Protein 4GUT (pdb70)

Sequence (752 aa):
PLGSRKCEKAGCTATCPVCFASASERCAKNGYTSRWYHLSCGEHFCNECFDHYYRSHKDGYDKYTTWKKIWTSNGKTEPSPKAFMADQQLPYWVQCTKPECRKWRQLTKEIQLTPQIAKTYRCGMKPNSDHCSLPEDLRVLEVSNHWWYSMLILPPLLKDSVAAPLLSAYYPDCVGMSPSCTGMNRYFQPFYQPNECGKALCVRPDVMELDELYEFPEYSRDPTMYLALRNLILALWYTNCKEALTPQKCIPHIIVRGLVRIRCVQEVERILYFMTRKGLINTGVLSVGADQYLLPKDYHNKSVIIIGAGPAGLAAARQLHNFGIKVTVLEAKDRIGGRVWDDKSFKGVTVGRGAQIVNGCINNPVALMCEQLGISMHKFGERCDLIQEGGRITDPTIDKRMDFHFNALLDVVSEWRKDKTQLQDVPLGEKIEEIYKAFIKESGIQFSELEGQVLQFHLSNLEYACGSNLHQVSARSWDHNEFFAQFAGDHTLLTPGYSVIIEKLAEGLDIQLKSPVQCIDYSGDEVQVTTTDGTGYSAQKVLVTVPLALLQKGAIQFNPPLSEKKMKAINSLGAGIIEKIALQFPYRFWDSKVQGADFFGHVPPSASKRGLFAVFYDMDPQKKHSVLMSVIAGEAVASVRTLDDKQVLQQCMATLRELFKEQEVPDPTKYFVTRWSTDPWIQMAYSFVKTGGSGEAYDIIAEDIQGTVFFAGEATNRHFPQTVTGAYLSGVREASKIAADPHFHHFLLSQT

Radius of gyration: 31.53 Å; Cα contacts (8 Å, |Δi|>4): 1564; chains: 2; bounding box: 90×61×90 Å

Organism: Homo sapiens (NCBI:txid9606)

Nearest PDB structures (foldseek):
  4gut-assembly1_A  TM=1.001E+00  e=0.000E+00  Homo sapiens
  4hsu-assembly1_A  TM=9.989E-01  e=0.000E+00  Homo sapiens
  7xe1-assembly2_B  TM=9.952E-01  e=0.000E+00  Homo sapiens
  4gur-assembly1_A  TM=9.989E-01  e=0.000E+00  Homo sapiens
  4gu0-assembly2_D  TM=9.979E-01  e=0.000E+00  Homo sapiens

Structure (mmCIF, N/CA/C/O backbone):
data_4GUT
#
_entry.id   4GUT
#
_cell.length_a   62.000
_cell.length_b   89.762
_cell.length_c   86.694
_cell.angle_alpha   90.00
_cell.angle_beta   104.96
_cell.angle_gamma   90.00
#
_symmetry.space_group_name_H-M   'P 1 21 1'
#
loop_
_entity.id
_entity.type
_entity.pdbx_description
1 polymer 'Lysine-specific histone demethylase 1B'
2 polymer 'Putative oxidoreductase GLYR1'
3 non-polymer 'FLAVIN-ADENINE DINUCLEOTIDE'
4 non-polymer GLYCEROL
5 non-polymer 'ZINC ION'
6 non-polymer 'TRIETHYLENE GLYCOL'
7 water water
#
loop_
_atom_site.group_PDB
_atom_site.id
_atom_site.type_symbol
_atom_site.label_atom_id
_atom_site.label_alt_id
_atom_site.label_comp_id
_atom_site.label_asym_id
_atom_site.label_entity_id
_atom_site.label_seq_id
_atom_site.pdbx_PDB_ins_code
_atom_site.Cartn_x
_atom_site.Cartn_y
_atom_site.Cartn_z
_atom_site.occupancy
_atom_site.B_iso_or_equiv
_atom_site.auth_seq_id
_atom_site.auth_comp_id
_atom_site.auth_asym_id
_atom_site.auth_atom_id
_atom_site.pdbx_PDB_model_num
ATOM 1 N N . PRO A 1 1 ? -40.668 15.991 57.732 1.00 91.57 47 PRO A N 1
ATOM 2 C CA . PRO A 1 1 ? -41.043 14.626 57.371 1.00 90.69 47 PRO A CA 1
ATOM 3 C C . PRO A 1 1 ? -41.634 14.493 55.960 1.00 90.67 47 PRO A C 1
ATOM 4 O O . PRO A 1 1 ? -41.742 13.376 55.447 1.00 88.75 47 PRO A O 1
ATOM 8 N N . LEU A 1 2 ? -42.020 15.614 55.349 1.00 92.12 48 LEU A N 1
ATOM 9 C CA . LEU A 1 2 ? -42.363 15.637 53.925 1.00 90.76 48 LEU A CA 1
ATOM 10 C C . LEU A 1 2 ? -41.098 15.857 53.102 1.00 87.70 48 LEU A C 1
ATOM 11 O O . LEU A 1 2 ? -40.464 16.914 53.181 1.00 82.86 48 LEU A O 1
ATOM 16 N N . GLY A 1 3 ? -40.740 14.842 52.318 1.00 82.18 49 GLY A N 1
ATOM 17 C CA . GLY A 1 3 ? -39.453 14.793 51.634 1.00 68.46 49 GLY A CA 1
ATOM 18 C C . GLY A 1 3 ? -38.596 13.671 52.196 1.00 71.07 49 GLY A C 1
ATOM 19 O O . GLY A 1 3 ? -39.071 12.864 53.000 1.00 70.53 49 GLY A O 1
ATOM 20 N N . SER A 1 4 ? -37.330 13.625 51.786 1.00 66.57 50 SER A N 1
ATOM 21 C CA . SER A 1 4 ? -36.435 12.529 52.162 1.00 64.80 50 SER A CA 1
ATOM 22 C C . SER A 1 4 ? -35.119 12.984 52.792 1.00 65.37 50 SER A C 1
ATOM 23 O O . SER A 1 4 ? -34.703 14.135 52.643 1.00 64.13 50 SER A O 1
ATOM 26 N N . ARG A 1 5 ? -34.489 12.060 53.511 1.00 67.63 51 ARG A N 1
ATOM 27 C CA . ARG A 1 5 ? -33.145 12.238 54.049 1.00 68.00 51 ARG A CA 1
ATOM 28 C C . ARG A 1 5 ? -32.229 11.129 53.526 1.00 66.50 51 ARG A C 1
ATOM 29 O O . ARG A 1 5 ? -31.084 10.981 53.970 1.00 64.06 51 ARG A O 1
ATOM 37 N N . LYS A 1 6 ? -32.754 10.353 52.581 1.00 64.10 52 LYS A N 1
ATOM 38 C CA . LYS A 1 6 ? -32.005 9.285 51.933 1.00 66.19 52 LYS A CA 1
ATOM 39 C C . LYS A 1 6 ? -31.669 9.650 50.495 1.00 64.87 52 LYS A C 1
ATOM 40 O O . LYS A 1 6 ? -32.471 10.272 49.792 1.00 56.99 52 LYS A O 1
ATOM 46 N N . CYS A 1 7 ? -30.470 9.260 50.074 1.00 64.49 53 CYS A N 1
ATOM 47 C CA . CYS A 1 7 ? -30.015 9.463 48.706 1.00 58.95 53 CYS A CA 1
ATOM 48 C C . CYS A 1 7 ? -30.786 8.572 47.734 1.00 60.74 53 CYS A C 1
ATOM 49 O O . CYS A 1 7 ? -31.128 7.433 48.063 1.00 62.85 53 CYS A O 1
ATOM 52 N N . GLU A 1 8 ? -31.050 9.104 46.541 1.00 55.77 54 GLU A N 1
ATOM 53 C CA . GLU A 1 8 ? -31.652 8.340 45.443 1.00 59.57 54 GLU A CA 1
ATOM 54 C C . GLU A 1 8 ? -30.893 7.037 45.151 1.00 63.76 54 GLU A C 1
ATOM 55 O O . GLU A 1 8 ? -31.506 5.994 44.924 1.00 64.94 54 GLU A O 1
ATOM 61 N N . LYS A 1 9 ? -29.562 7.113 45.178 1.00 60.65 55 LYS A N 1
ATOM 62 C CA . LYS A 1 9 ? -28.688 6.039 44.708 1.00 62.70 55 LYS A CA 1
ATOM 63 C C . LYS A 1 9 ? -28.651 4.854 45.663 1.00 67.07 55 LYS A C 1
ATOM 64 O O . LYS A 1 9 ? -28.319 5.000 46.844 1.00 65.04 55 LYS A O 1
ATOM 70 N N . ALA A 1 10 ? -28.990 3.680 45.135 1.00 70.78 56 ALA A N 1
ATOM 71 C CA . ALA A 1 10 ? -28.920 2.439 45.894 1.00 68.43 56 ALA A CA 1
ATOM 72 C C . ALA A 1 10 ? -27.471 2.125 46.253 1.00 68.00 56 ALA A C 1
ATOM 73 O O . ALA A 1 10 ? -26.572 2.238 45.416 1.00 65.11 56 ALA A O 1
ATOM 75 N N . GLY A 1 11 ? -27.257 1.758 47.513 1.00 71.29 57 GLY A N 1
ATOM 76 C CA . GLY A 1 11 ? -25.937 1.381 48.006 1.00 70.83 57 GLY A CA 1
ATOM 77 C C . GLY A 1 11 ? -25.069 2.537 48.466 1.00 73.54 57 GLY A C 1
ATOM 78 O O . GLY A 1 11 ? -23.952 2.315 48.935 1.00 74.92 57 GLY A O 1
ATOM 79 N N . CYS A 1 12 ? -25.573 3.765 48.334 1.00 70.39 58 CYS A N 1
ATOM 80 C CA . CYS A 1 12 ? -24.832 4.953 48.766 1.00 67.82 58 CYS A CA 1
ATOM 81 C C . CYS A 1 12 ? -24.662 5.003 50.283 1.00 72.77 58 CYS A C 1
ATOM 82 O O . CYS A 1 12 ? -25.583 4.685 51.039 1.00 70.53 58 CYS A O 1
ATOM 85 N N . THR A 1 13 ? -23.479 5.429 50.708 1.00 73.79 59 THR A N 1
ATOM 86 C CA . THR A 1 13 ? -23.079 5.360 52.110 1.00 75.24 59 THR A CA 1
ATOM 87 C C . THR A 1 13 ? -23.334 6.655 52.896 1.00 72.23 59 THR A C 1
ATOM 88 O O . THR A 1 13 ? -23.045 6.727 54.095 1.00 74.25 59 THR A O 1
ATOM 92 N N . ALA A 1 14 ? -23.882 7.665 52.221 1.00 69.08 60 ALA A N 1
ATOM 93 C CA . ALA A 1 14 ? -24.166 8.955 52.853 1.00 72.86 60 ALA A CA 1
ATOM 94 C C . ALA A 1 14 ? -25.412 8.906 53.741 1.00 74.95 60 ALA A C 1
ATOM 95 O O . ALA A 1 14 ? -26.549 8.953 53.254 1.00 69.58 60 ALA A O 1
ATOM 97 N N . THR A 1 15 ? -25.177 8.813 55.048 1.00 75.36 61 THR A N 1
ATOM 98 C CA . THR A 1 15 ? -26.250 8.785 56.044 1.00 76.11 61 THR A CA 1
ATOM 99 C C . THR A 1 15 ? -26.965 10.136 56.148 1.00 76.51 61 THR A C 1
ATOM 100 O O . THR A 1 15 ? -28.163 10.188 56.434 1.00 74.05 61 THR A O 1
ATOM 104 N N . CYS A 1 16 ? -26.225 11.219 55.904 1.00 73.06 62 CYS A N 1
ATOM 105 C CA . CYS A 1 16 ? -26.783 12.571 55.905 1.00 66.93 62 CYS A CA 1
ATOM 106 C C . CYS A 1 16 ? -26.329 13.388 54.684 1.00 68.13 62 CYS A C 1
ATOM 107 O O . CYS A 1 16 ? -25.216 13.921 54.670 1.00 65.89 62 CYS A O 1
ATOM 110 N N . PRO A 1 17 ? -27.191 13.484 53.653 1.00 63.79 63 PRO A N 1
ATOM 111 C CA . PRO A 1 17 ? -26.913 14.290 52.468 1.00 59.62 63 PRO A CA 1
ATOM 112 C C . PRO A 1 17 ? -27.192 15.775 52.691 1.00 59.50 63 PRO A C 1
ATOM 113 O O . PRO A 1 17 ? -28.279 16.145 53.143 1.00 58.53 63 PRO A O 1
ATOM 117 N N . VAL A 1 18 ? -26.208 16.612 52.377 1.00 51.69 64 VAL A N 1
ATOM 118 C CA . VAL A 1 18 ? -26.385 18.065 52.388 1.00 48.41 64 VAL A CA 1
ATOM 119 C C . VAL A 1 18 ? -26.230 18.578 50.960 1.00 47.54 64 VAL A C 1
ATOM 120 O O . VAL A 1 18 ? -25.531 17.962 50.157 1.00 43.29 64 VAL A O 1
ATOM 124 N N . CYS A 1 19 ? -26.886 19.683 50.629 1.00 37.11 65 CYS A N 1
ATOM 125 C CA . CYS A 1 19 ? -26.809 20.207 49.271 1.00 40.88 65 CYS A CA 1
ATOM 126 C C . CYS A 1 19 ? -25.596 21.116 49.065 1.00 41.65 65 CYS A C 1
ATOM 127 O O . CYS A 1 19 ? -25.352 22.025 49.858 1.00 39.23 65 CYS A O 1
ATOM 130 N N . PHE A 1 20 ? -24.854 20.886 47.985 1.00 37.48 66 PHE A N 1
ATOM 131 C CA . PHE A 1 20 ? -23.638 21.660 47.726 1.00 34.73 66 PHE A CA 1
ATOM 132 C C . PHE A 1 20 ? -23.908 22.873 46.842 1.00 37.46 66 PHE A C 1
ATOM 133 O O . PHE A 1 20 ? -23.083 23.779 46.764 1.00 38.20 66 PHE A O 1
ATOM 141 N N . ALA A 1 21 ? -25.051 22.881 46.160 1.00 30.51 67 ALA A N 1
ATOM 142 C CA . ALA A 1 21 ? -25.328 23.928 45.192 1.00 33.82 67 ALA A CA 1
ATOM 143 C C . ALA A 1 21 ? -25.792 25.221 45.854 1.00 39.97 67 ALA A C 1
ATOM 144 O O . ALA A 1 21 ? -25.292 26.303 45.510 1.00 39.35 67 ALA A O 1
ATOM 146 N N . SER A 1 22 ? -26.734 25.096 46.799 1.00 38.61 68 SER A N 1
ATOM 147 C CA . SER A 1 22 ? -27.431 26.236 47.417 1.00 34.72 68 SER A CA 1
ATOM 148 C C . SER A 1 22 ? -27.578 27.377 46.418 1.00 36.42 68 SER A C 1
ATOM 149 O O . SER A 1 22 ? -27.192 28.523 46.673 1.00 35.53 68 SER A O 1
ATOM 152 N N . ALA A 1 23 ? -28.131 27.024 45.266 1.00 33.02 69 ALA A N 1
ATOM 153 C CA . ALA A 1 23 ? -28.314 27.936 44.162 1.00 35.79 69 ALA A CA 1
ATOM 154 C C . ALA A 1 23 ? -29.719 28.514 44.196 1.00 34.15 69 ALA A C 1
ATOM 155 O O . ALA A 1 23 ? -29.937 29.643 43.774 1.00 36.97 69 ALA A O 1
ATOM 157 N N . SER A 1 24 ? -30.666 27.723 44.688 1.00 41.09 70 SER A N 1
ATOM 158 C CA . SER A 1 24 ? -32.055 28.161 44.806 1.00 46.97 70 SER A CA 1
ATOM 159 C C . SER A 1 24 ? -32.318 28.754 46.191 1.00 38.95 70 SER A C 1
ATOM 160 O O . SER A 1 24 ? -31.851 28.222 47.201 1.00 38.15 70 SER A O 1
ATOM 163 N N . GLU A 1 25 ? -33.068 29.852 46.227 1.00 45.73 71 GLU A N 1
ATOM 164 C CA . GLU A 1 25 ? -33.580 30.405 47.487 1.00 47.12 71 GLU A CA 1
ATOM 165 C C . GLU A 1 25 ? -34.364 29.350 48.274 1.00 45.59 71 GLU A C 1
ATOM 166 O O . GLU A 1 25 ? -34.532 29.475 49.489 1.00 43.89 71 GLU A O 1
ATOM 172 N N . ARG A 1 26 ? -34.809 28.300 47.578 1.00 40.90 72 ARG A N 1
ATOM 173 C CA . ARG A 1 26 ? -35.608 27.230 48.182 1.00 41.22 72 ARG A CA 1
ATOM 174 C C . ARG A 1 26 ? -34.797 25.970 48.556 1.00 45.20 72 ARG A C 1
ATOM 175 O O . ARG A 1 26 ? -35.364 24.960 48.983 1.00 45.63 72 ARG A O 1
ATOM 183 N N . CYS A 1 27 ? -33.471 26.053 48.432 1.00 40.47 73 CYS A N 1
ATOM 184 C CA . CYS A 1 27 ? -32.566 24.940 48.738 1.00 42.81 73 CYS A CA 1
ATOM 185 C C . CYS A 1 27 ? -32.910 24.228 50.043 1.00 43.69 73 CYS A C 1
ATOM 186 O O . CYS A 1 27 ? -33.127 24.867 51.075 1.00 50.27 73 CYS A O 1
ATOM 189 N N . ALA A 1 28 ? -32.940 22.900 49.994 1.00 45.14 74 ALA A N 1
ATOM 190 C CA . ALA A 1 28 ? -33.268 22.095 51.167 1.00 44.93 74 ALA A CA 1
ATOM 191 C C . ALA A 1 28 ? -32.139 22.062 52.192 1.00 47.05 74 ALA A C 1
ATOM 192 O O . ALA A 1 28 ? -32.330 21.586 53.313 1.00 45.44 74 ALA A O 1
ATOM 194 N N . LYS A 1 29 ? -30.965 22.559 51.799 1.00 46.63 75 LYS A N 1
ATOM 195 C CA . LYS A 1 29 ? -29.789 22.611 52.673 1.00 47.85 75 LYS A CA 1
ATOM 196 C C . LYS A 1 29 ? -29.423 21.218 53.185 1.00 48.73 75 LYS A C 1
ATOM 197 O O . LYS A 1 29 ? -29.016 20.354 52.413 1.00 47.45 75 LYS A O 1
ATOM 203 N N . ASN A 1 30 ? -29.572 21.013 54.490 1.00 49.38 76 ASN A N 1
ATOM 204 C CA . ASN A 1 30 ? -29.340 19.712 55.110 1.00 55.91 76 ASN A CA 1
ATOM 205 C C . ASN A 1 30 ? -30.641 19.040 55.556 1.00 56.25 76 ASN A C 1
ATOM 206 O O . ASN A 1 30 ? -30.620 18.027 56.257 1.00 60.21 76 ASN A O 1
ATOM 211 N N . GLY A 1 31 ? -31.767 19.613 55.138 1.00 54.47 77 GLY A N 1
ATOM 212 C CA . GLY A 1 31 ? -33.078 19.144 55.565 1.00 60.14 77 GLY A CA 1
ATOM 213 C C . GLY A 1 31 ? -33.740 18.213 54.573 1.00 63.88 77 GLY A C 1
ATOM 214 O O . GLY A 1 31 ? -33.093 17.697 53.655 1.00 61.16 77 GLY A O 1
ATOM 215 N N . TYR A 1 32 ? -35.039 18.001 54.765 1.00 60.84 78 TYR A N 1
ATOM 216 C CA . TYR A 1 32 ? -35.823 17.117 53.911 1.00 62.12 78 TYR A CA 1
ATOM 217 C C . TYR A 1 32 ? -36.051 17.740 52.540 1.00 55.23 78 TYR A C 1
ATOM 218 O O . TYR A 1 32 ? -36.317 18.937 52.430 1.00 51.29 78 TYR A O 1
ATOM 227 N N . THR A 1 33 ? -35.927 16.920 51.499 1.00 55.85 79 THR A N 1
ATOM 228 C CA . THR A 1 33 ? -36.281 17.317 50.135 1.00 52.08 79 THR A CA 1
ATOM 229 C C . THR A 1 33 ? -36.932 16.146 49.422 1.00 49.17 79 THR A C 1
ATOM 230 O O . THR A 1 33 ? -36.752 14.991 49.819 1.00 49.45 79 THR A O 1
ATOM 234 N N . SER A 1 34 ? -37.676 16.463 48.366 1.00 43.68 80 SER A N 1
ATOM 235 C CA . SER A 1 34 ? -38.252 15.474 47.465 1.00 51.50 80 SER A CA 1
ATOM 236 C C . SER A 1 34 ? -37.242 14.385 47.072 1.00 51.97 80 SER A C 1
ATOM 237 O O . SER A 1 34 ? -37.525 13.192 47.196 1.00 48.04 80 SER A O 1
ATOM 240 N N . ARG A 1 35 ? -36.065 14.805 46.610 1.00 48.96 81 ARG A N 1
ATOM 241 C CA . ARG A 1 35 ? -35.075 13.876 46.070 1.00 56.89 81 ARG A CA 1
ATOM 242 C C . ARG A 1 35 ? -33.650 14.399 46.219 1.00 54.22 81 ARG A C 1
ATOM 243 O O . ARG A 1 35 ? -33.348 15.532 45.843 1.00 47.57 81 ARG A O 1
ATOM 251 N N . TRP A 1 36 ? -32.786 13.548 46.765 1.00 53.49 82 TRP A N 1
ATOM 252 C CA . TRP A 1 36 ? -31.370 13.843 46.891 1.00 52.65 82 TRP A CA 1
ATOM 253 C C . TRP A 1 36 ? -30.609 13.281 45.730 1.00 52.99 82 TRP A C 1
ATOM 254 O O . TRP A 1 36 ? -30.557 12.063 45.542 1.00 54.45 82 TRP A O 1
ATOM 265 N N . TYR A 1 37 ? -30.009 14.169 44.939 1.00 54.20 83 TYR A N 1
ATOM 266 C CA . TYR A 1 37 ? -29.253 13.766 43.752 1.00 52.61 83 TYR A CA 1
ATOM 267 C C . TYR A 1 37 ? -27.811 13.409 44.077 1.00 53.37 83 TYR A C 1
ATOM 268 O O . TYR A 1 37 ? -27.139 14.115 44.823 1.00 50.03 83 TYR A O 1
ATOM 277 N N . HIS A 1 38 ? -27.351 12.307 43.497 1.00 48.07 84 HIS A N 1
ATOM 278 C CA . HIS A 1 38 ? -26.077 11.713 43.854 1.00 47.46 84 HIS A CA 1
ATOM 279 C C . HIS A 1 38 ? -25.045 11.928 42.785 1.00 50.02 84 HIS A C 1
ATOM 280 O O . HIS A 1 38 ? -25.131 11.337 41.707 1.00 48.19 84 HIS A O 1
ATOM 287 N N . LEU A 1 39 ? -24.068 12.786 43.081 1.00 48.66 85 LEU A N 1
ATOM 288 C CA . LEU A 1 39 ? -22.871 12.945 42.252 1.00 42.28 85 LEU A CA 1
ATOM 289 C C . LEU A 1 39 ? -21.774 11.995 42.714 1.00 45.41 85 LEU A C 1
ATOM 290 O O . LEU A 1 39 ? -21.094 11.387 41.892 1.00 47.11 85 LEU A O 1
ATOM 295 N N . SER A 1 40 ? -21.613 11.874 44.030 1.00 48.01 86 SER A N 1
ATOM 296 C CA . SER A 1 40 ? -20.707 10.901 44.636 1.00 46.26 86 SER A CA 1
ATOM 297 C C . SER A 1 40 ? -21.195 10.554 46.037 1.00 45.59 86 SER A C 1
ATOM 298 O O . SER A 1 40 ? -22.123 11.176 46.550 1.00 47.69 86 SER A O 1
ATOM 301 N N . CYS A 1 41 ? -20.552 9.573 46.663 1.00 46.37 87 CYS A N 1
ATOM 302 C CA . CYS A 1 41 ? -20.863 9.194 48.042 1.00 51.84 87 CYS A CA 1
ATOM 303 C C . CYS A 1 41 ? -20.805 10.351 49.046 1.00 54.33 87 CYS A C 1
ATOM 304 O O . CYS A 1 41 ? -21.374 10.256 50.138 1.00 52.52 87 CYS A O 1
ATOM 307 N N . GLY A 1 42 ? -20.128 11.437 48.669 1.00 49.43 88 GLY A N 1
ATOM 308 C CA . GLY A 1 42 ? -20.006 12.617 49.527 1.00 42.37 88 GLY A CA 1
ATOM 309 C C . GLY A 1 42 ? -20.603 13.898 48.965 1.00 40.52 88 GLY A C 1
ATOM 310 O O . GLY A 1 42 ? -20.514 14.958 49.592 1.00 41.60 88 GLY A O 1
ATOM 311 N N . GLU A 1 43 ? -21.212 13.816 47.787 1.00 35.50 89 GLU A N 1
ATOM 312 C CA . GLU A 1 43 ? -21.729 15.009 47.120 1.00 36.41 89 GLU A CA 1
ATOM 313 C C . GLU A 1 43 ? -23.121 14.812 46.548 1.00 38.36 89 GLU A C 1
ATOM 314 O O . GLU A 1 43 ? -23.333 13.970 45.677 1.00 39.13 89 GLU A O 1
ATOM 320 N N . HIS A 1 44 ? -24.065 15.607 47.046 1.00 42.57 90 HIS A N 1
ATOM 321 C CA . HIS A 1 44 ? -25.439 15.586 46.561 1.00 42.15 90 HIS A CA 1
ATOM 322 C C . HIS A 1 44 ? -25.993 16.969 46.455 1.00 43.00 90 HIS A C 1
ATOM 323 O O . HIS A 1 44 ? -25.537 17.887 47.145 1.00 44.91 90 HIS A O 1
ATOM 330 N N . PHE A 1 45 ? -26.996 17.132 45.603 1.00 41.96 91 PHE A N 1
ATOM 331 C CA . PHE A 1 45 ? -27.753 18.378 45.557 1.00 46.56 91 PHE A CA 1
ATOM 332 C C . PHE A 1 45 ? -29.257 18.121 45.607 1.00 49.50 91 PHE A C 1
ATOM 333 O O . PHE A 1 45 ? -29.739 17.095 45.109 1.00 47.68 91 PHE A O 1
ATOM 341 N N . CYS A 1 46 ? -29.980 19.059 46.214 1.00 45.84 92 CYS A N 1
ATOM 342 C CA . CYS A 1 46 ? -31.412 18.911 46.475 1.00 47.08 92 CYS A CA 1
ATOM 343 C C . CYS A 1 46 ? -32.260 19.171 45.235 1.00 44.29 92 CYS A C 1
ATOM 344 O O . CYS A 1 46 ? -31.809 19.797 44.272 1.00 38.84 92 CYS A O 1
ATOM 347 N N . ASN A 1 47 ? -33.504 18.703 45.290 1.00 48.41 93 ASN A N 1
ATOM 348 C CA . ASN A 1 47 ? -34.439 18.797 44.168 1.00 49.43 93 ASN A CA 1
ATOM 349 C C . ASN A 1 47 ? -34.724 20.210 43.644 1.00 43.15 93 ASN A C 1
ATOM 350 O O . ASN A 1 47 ? -34.890 20.400 42.445 1.00 45.89 93 ASN A O 1
ATOM 355 N N . GLU A 1 48 ? -34.806 21.191 44.538 1.00 47.18 94 GLU A N 1
ATOM 356 C CA . GLU A 1 48 ? -35.119 22.570 44.132 1.00 43.21 94 GLU A CA 1
ATOM 357 C C . GLU A 1 48 ? -33.936 23.274 43.477 1.00 41.72 94 GLU A C 1
ATOM 358 O O . GLU A 1 48 ? -34.119 24.122 42.605 1.00 43.83 94 GLU A O 1
ATOM 364 N N . CYS A 1 49 ? -32.723 22.932 43.907 1.00 40.92 95 CYS A N 1
ATOM 365 C CA . CYS A 1 49 ? -31.528 23.412 43.217 1.00 46.77 95 CYS A CA 1
ATOM 366 C C . CYS A 1 49 ? -31.447 22.722 41.841 1.00 44.40 95 CYS A C 1
ATOM 367 O O . CYS A 1 49 ? -31.099 23.359 40.841 1.00 41.38 95 CYS A O 1
ATOM 370 N N . PHE A 1 50 ? -31.798 21.431 41.803 1.00 44.47 96 PHE A N 1
ATOM 371 C CA . PHE A 1 50 ? -31.962 20.692 40.542 1.00 47.24 96 PHE A CA 1
ATOM 372 C C . PHE A 1 50 ? -32.871 21.500 39.622 1.00 48.39 96 PHE A C 1
ATOM 373 O O . PHE A 1 50 ? -32.452 21.920 38.544 1.00 42.65 96 PHE A O 1
ATOM 381 N N . ASP A 1 51 ? -34.093 21.762 40.099 1.00 53.02 97 ASP A N 1
ATOM 382 C CA . ASP A 1 51 ? -35.094 22.561 39.384 1.00 50.14 97 ASP A CA 1
ATOM 383 C C . ASP A 1 51 ? -34.661 23.992 39.056 1.00 45.75 97 ASP A C 1
ATOM 384 O O . ASP A 1 51 ? -35.038 24.531 38.014 1.00 45.94 97 ASP A O 1
ATOM 389 N N . HIS A 1 52 ? -33.887 24.613 39.947 1.00 50.13 98 HIS A N 1
ATOM 390 C CA . HIS A 1 52 ? -33.436 26.001 39.751 1.00 45.84 98 HIS A CA 1
ATOM 391 C C . HIS A 1 52 ? -32.733 26.197 38.428 1.00 50.90 98 HIS A C 1
ATOM 392 O O . HIS A 1 52 ? -32.831 27.261 37.812 1.00 47.96 98 HIS A O 1
ATOM 399 N N . TYR A 1 53 ? -32.024 25.159 37.985 1.00 49.48 99 TYR A N 1
ATOM 400 C CA . TYR A 1 53 ? -31.345 25.158 36.692 1.00 53.53 99 TYR A CA 1
ATOM 401 C C . TYR A 1 53 ? -32.170 24.438 35.618 1.00 52.90 99 TYR A C 1
ATOM 402 O O . TYR A 1 53 ? -32.213 24.876 34.467 1.00 51.45 99 TYR A O 1
ATOM 411 N N . TYR A 1 54 ? -32.836 23.352 36.017 1.00 51.48 100 TYR A N 1
ATOM 412 C CA . TYR A 1 54 ? -33.518 22.430 35.091 1.00 54.03 100 TYR A CA 1
ATOM 413 C C . TYR A 1 54 ? -34.803 22.959 34.436 1.00 58.39 100 TYR A C 1
ATOM 414 O O . TYR A 1 54 ? -35.013 22.745 33.236 1.00 51.38 100 TYR A O 1
ATOM 423 N N . ARG A 1 55 ? -35.662 23.617 35.221 1.00 55.71 101 ARG A N 1
ATOM 424 C CA . ARG A 1 55 ? -36.949 24.133 34.715 1.00 61.83 101 ARG A CA 1
ATOM 425 C C . ARG A 1 55 ? -36.855 25.535 34.133 1.00 60.57 101 ARG A C 1
ATOM 426 O O . ARG A 1 55 ? -36.172 26.398 34.678 1.00 61.24 101 ARG A O 1
ATOM 434 N N . SER A 1 56 ? -37.570 25.745 33.030 1.00 63.70 102 SER A N 1
ATOM 435 C CA . SER A 1 56 ? -37.515 26.994 32.269 1.00 60.25 102 SER A CA 1
ATOM 436 C C . SER A 1 56 ? -37.898 28.230 33.078 1.00 66.86 102 SER A C 1
ATOM 437 O O . SER A 1 56 ? -37.308 29.292 32.894 1.00 65.58 102 SER A O 1
ATOM 440 N N . HIS A 1 57 ? -38.864 28.081 33.983 1.00 66.36 103 HIS A N 1
ATOM 441 C CA . 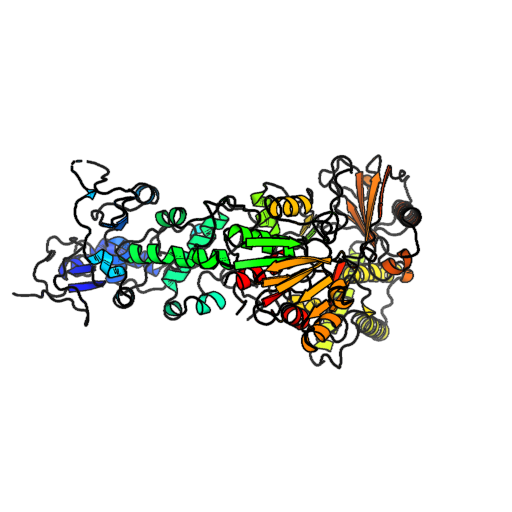HIS A 1 57 ? -39.383 29.216 34.759 1.00 67.53 103 HIS A CA 1
ATOM 442 C C . HIS A 1 57 ? -38.523 29.639 35.930 1.00 68.46 103 HIS A C 1
ATOM 443 O O . HIS A 1 57 ? -38.843 30.616 36.611 1.00 67.80 103 HIS A O 1
ATOM 450 N N . LYS A 1 58 ? -37.421 28.924 36.163 1.00 61.10 104 LYS A N 1
ATOM 451 C CA . LYS A 1 58 ? -36.516 29.224 37.281 1.00 56.01 104 LYS A CA 1
ATOM 452 C C . LYS A 1 58 ? -35.285 30.025 36.835 1.00 59.98 104 LYS A C 1
ATOM 453 O O . LYS A 1 58 ? -34.863 29.934 35.681 1.00 61.22 104 LYS A O 1
ATOM 459 N N . ASP A 1 59 ? -34.708 30.791 37.763 1.00 53.83 105 ASP A N 1
ATOM 460 C CA . ASP A 1 59 ? -33.675 31.797 37.452 1.00 55.19 105 ASP A CA 1
ATOM 461 C C . ASP A 1 59 ? -32.302 31.269 37.004 1.00 54.24 105 ASP A C 1
ATOM 462 O O . ASP A 1 59 ? -31.518 32.017 36.417 1.00 55.87 105 ASP A O 1
ATOM 467 N N . GLY A 1 60 ? -32.010 30.002 37.285 1.00 53.41 106 GLY A N 1
ATOM 468 C CA . GLY A 1 60 ? -30.726 29.409 36.899 1.00 52.67 106 GLY A CA 1
ATOM 469 C C . GLY A 1 60 ? -30.770 28.671 35.571 1.00 57.84 106 GLY A C 1
ATOM 470 O O . GLY A 1 60 ? -29.770 28.091 35.137 1.00 55.42 106 GLY A O 1
ATOM 471 N N . TYR A 1 61 ? -31.938 28.697 34.933 1.00 57.97 107 TYR A N 1
ATOM 472 C CA . TYR A 1 61 ? -32.167 28.032 33.651 1.00 58.42 107 TYR A CA 1
ATOM 473 C C . TYR A 1 61 ? -31.379 28.700 32.528 1.00 60.33 107 TYR A C 1
ATOM 474 O O . TYR A 1 61 ? -30.892 28.022 31.622 1.00 58.77 107 TYR A O 1
ATOM 483 N N . ASP A 1 62 ? -31.262 30.024 32.600 1.00 56.59 108 ASP A N 1
ATOM 484 C CA . ASP A 1 62 ? -30.499 30.807 31.634 1.00 57.33 108 ASP A CA 1
ATOM 485 C C . ASP A 1 62 ? -29.053 30.297 31.556 1.00 63.24 108 ASP A C 1
ATOM 486 O O . ASP A 1 62 ? -28.530 30.038 30.465 1.00 63.65 108 ASP A O 1
ATOM 491 N N . LYS A 1 63 ? -28.426 30.138 32.722 1.00 59.89 109 LYS A N 1
ATOM 492 C CA . LYS A 1 63 ? -27.077 29.584 32.822 1.00 58.68 109 LYS A CA 1
ATOM 493 C C . LYS A 1 63 ? -26.987 28.156 32.292 1.00 58.76 109 LYS A C 1
ATOM 494 O O . LYS A 1 63 ? -26.011 27.805 31.627 1.00 56.71 109 LYS A O 1
ATOM 500 N N . TYR A 1 64 ? -28.000 27.339 32.590 1.00 54.26 110 TYR A N 1
ATOM 501 C CA . TYR A 1 64 ? -28.023 25.948 32.144 1.00 53.60 110 TYR A CA 1
ATOM 502 C C . TYR A 1 64 ? -28.056 25.816 30.623 1.00 59.08 110 TYR A C 1
ATOM 503 O O . TYR A 1 64 ? -27.350 24.976 30.067 1.00 54.15 110 TYR A O 1
ATOM 512 N N . THR A 1 65 ? -28.863 26.649 29.963 1.00 61.35 111 THR A N 1
ATOM 513 C CA . THR A 1 65 ? -29.037 26.583 28.505 1.00 64.38 111 THR A CA 1
ATOM 514 C C . THR A 1 65 ? -27.797 27.035 27.739 1.00 62.87 111 THR A C 1
ATOM 515 O O . THR A 1 65 ? -27.438 26.429 26.725 1.00 60.62 111 THR A O 1
ATOM 519 N N . THR A 1 66 ? -27.158 28.098 28.225 1.00 61.50 112 THR A N 1
ATOM 520 C CA . THR A 1 66 ? -25.940 28.625 27.607 1.00 60.76 112 THR A CA 1
ATOM 521 C C . THR A 1 66 ? -24.790 27.617 27.738 1.00 60.02 112 THR A C 1
ATOM 522 O O . THR A 1 66 ? -23.990 27.447 26.814 1.00 63.61 112 THR A O 1
ATOM 526 N N . TRP A 1 67 ? -24.730 26.944 28.884 1.00 53.78 113 TRP A N 1
ATOM 527 C CA . TRP A 1 67 ? -23.749 25.890 29.112 1.00 55.61 113 TRP A CA 1
ATOM 528 C C . TRP A 1 67 ? -24.046 24.672 28.277 1.00 56.61 113 TRP A C 1
ATOM 529 O O . TRP A 1 67 ? -23.126 24.049 27.730 1.00 49.44 113 TRP A O 1
ATOM 540 N N . LYS A 1 68 ? -25.332 24.327 28.175 1.00 50.91 114 LYS A N 1
ATOM 541 C CA . LYS A 1 68 ? -25.782 23.171 27.393 1.00 54.79 114 LYS A CA 1
ATOM 542 C C . LYS A 1 68 ? -25.415 23.326 25.923 1.00 54.07 114 LYS A C 1
ATOM 543 O O . LYS A 1 68 ? -25.059 22.351 25.262 1.00 51.21 114 LYS A O 1
ATOM 549 N N . LYS A 1 69 ? -25.502 24.560 25.433 1.00 56.58 115 LYS A N 1
ATOM 550 C CA . LYS A 1 69 ? -25.185 24.883 24.053 1.00 54.23 115 LYS A CA 1
ATOM 551 C C . LYS A 1 69 ? -23.695 24.685 23.786 1.00 59.42 115 LYS A C 1
ATOM 552 O O . LYS A 1 69 ? -23.327 23.992 22.832 1.00 60.91 115 LYS A O 1
ATOM 558 N N . ILE A 1 70 ? -22.848 25.286 24.628 1.00 55.15 116 ILE A N 1
ATOM 559 C CA . ILE A 1 70 ? -21.389 25.139 24.506 1.00 55.40 116 ILE A CA 1
ATOM 560 C C . ILE A 1 70 ? -20.971 23.671 24.605 1.00 53.30 116 ILE A C 1
ATOM 561 O O . ILE A 1 70 ? -20.223 23.175 23.761 1.00 57.78 116 ILE A O 1
ATOM 566 N N . TRP A 1 71 ? -21.483 22.982 25.620 1.00 46.75 117 TRP A N 1
ATOM 567 C CA . TRP A 1 71 ? -21.254 21.551 25.815 1.00 51.92 117 TRP A CA 1
ATOM 568 C C . TRP A 1 71 ? -21.621 20.727 24.616 1.00 56.76 117 TRP A C 1
ATOM 569 O O . TRP A 1 71 ? -20.932 19.758 24.282 1.00 54.67 117 TRP A O 1
ATOM 580 N N . THR A 1 72 ? -22.727 21.099 23.975 1.00 57.06 118 THR A N 1
ATOM 581 C CA . THR A 1 72 ? -23.285 20.336 22.863 1.00 60.05 118 THR A CA 1
ATOM 582 C C . THR A 1 72 ? -22.499 20.556 21.565 1.00 56.39 118 THR A C 1
ATOM 583 O O . THR A 1 72 ? -22.336 19.628 20.770 1.00 55.39 118 THR A O 1
ATOM 587 N N . SER A 1 73 ? -22.013 21.782 21.373 1.00 55.15 119 SER A N 1
ATOM 588 C CA . SER A 1 73 ? -21.366 22.180 20.129 1.00 54.83 119 SER A CA 1
ATOM 589 C C . SER A 1 73 ? -19.923 21.680 20.000 1.00 65.16 119 SER A C 1
ATOM 590 O O . SER A 1 73 ? -19.444 21.441 18.885 1.00 64.42 119 SER A O 1
ATOM 593 N N . ASN A 1 74 ? -19.231 21.535 21.132 1.00 61.15 120 ASN A N 1
ATOM 594 C CA . ASN A 1 74 ? -17.871 20.983 21.129 1.00 57.85 120 ASN A CA 1
ATOM 595 C C . ASN A 1 74 ? -17.631 19.935 22.211 1.00 52.60 120 ASN A C 1
ATOM 596 O O . ASN A 1 74 ? -16.615 19.962 22.906 1.00 57.83 120 ASN A O 1
ATOM 601 N N . GLY A 1 75 ? -18.576 19.007 22.330 1.00 48.62 121 GLY A N 1
ATOM 602 C CA . GLY A 1 75 ? -18.493 17.905 23.278 1.00 45.06 121 GLY A CA 1
ATOM 603 C C . GLY A 1 75 ? -19.253 16.709 22.749 1.00 52.85 121 GLY A C 1
ATOM 604 O O . GLY A 1 75 ? -20.011 16.828 21.793 1.00 55.88 121 GLY A O 1
ATOM 605 N N . LYS A 1 76 ? -19.060 15.558 23.384 1.00 57.31 122 LYS A N 1
ATOM 606 C CA . LYS A 1 76 ? -19.619 14.292 22.910 1.00 58.88 122 LYS A CA 1
ATOM 607 C C . LYS A 1 76 ? -20.487 13.602 23.976 1.00 60.99 122 LYS A C 1
ATOM 608 O O . LYS A 1 76 ? -21.312 12.747 23.653 1.00 63.23 122 LYS A O 1
ATOM 614 N N . THR A 1 77 ? -20.301 13.978 25.240 1.00 54.72 123 THR A N 1
ATOM 615 C CA . THR A 1 77 ? -21.109 13.429 26.334 1.00 59.48 123 THR A CA 1
ATOM 616 C C . THR A 1 77 ? -22.400 14.237 26.522 1.00 54.55 123 THR A C 1
ATOM 617 O O . THR A 1 77 ? -22.491 15.390 26.086 1.00 49.79 123 THR A O 1
ATOM 621 N N . GLU A 1 78 ? -23.396 13.623 27.160 1.00 56.79 124 GLU A N 1
ATOM 622 C CA . GLU A 1 78 ? -24.682 14.284 27.400 1.00 54.87 124 GLU A CA 1
ATOM 623 C C . GLU A 1 78 ? -24.564 15.465 28.369 1.00 51.68 124 GLU A C 1
ATOM 624 O O . GLU A 1 78 ? -23.873 15.368 29.389 1.00 45.82 124 GLU A O 1
ATOM 630 N N . PRO A 1 79 ? -25.235 16.586 28.044 1.00 52.51 125 PRO A N 1
ATOM 631 C CA . PRO A 1 79 ? -25.207 17.776 28.888 1.00 54.33 125 PRO A CA 1
ATOM 632 C C . PRO A 1 79 ? -26.300 17.755 29.967 1.00 51.82 125 PRO A C 1
ATOM 633 O O . PRO A 1 79 ? -27.153 18.641 30.006 1.00 53.23 125 PRO A O 1
ATOM 637 N N . SER A 1 80 ? -26.253 16.745 30.834 1.00 46.95 126 SER A N 1
ATOM 638 C CA . SER A 1 80 ? -27.238 16.561 31.899 1.00 48.90 126 SER A CA 1
ATOM 639 C C . SER A 1 80 ? -27.022 17.536 33.066 1.00 48.94 126 SER A C 1
ATOM 640 O O . SER A 1 80 ? -25.967 18.170 33.158 1.00 45.42 126 SER A O 1
ATOM 643 N N . PRO A 1 81 ? -28.021 17.658 33.967 1.00 52.72 127 PRO A N 1
ATOM 644 C CA . PRO A 1 81 ? -27.868 18.547 35.121 1.00 50.83 127 PRO A CA 1
ATOM 645 C C . PRO A 1 81 ? -26.729 18.112 36.038 1.00 42.38 127 PRO A C 1
ATOM 646 O O . PRO A 1 81 ? -26.034 18.964 36.591 1.00 44.58 127 PRO A O 1
ATOM 650 N N . LYS A 1 82 ? -26.548 16.801 36.196 1.00 39.21 128 LYS A N 1
ATOM 651 C CA . LYS A 1 82 ? -25.424 16.271 36.957 1.00 41.11 128 LYS A CA 1
ATOM 652 C C . LYS A 1 82 ? -24.084 16.705 36.342 1.00 43.18 128 LYS A C 1
ATOM 653 O O . LYS A 1 82 ? -23.150 17.045 37.069 1.00 40.54 128 LYS A O 1
ATOM 659 N N . ALA A 1 83 ? -24.017 16.717 35.009 1.00 44.71 129 ALA A N 1
ATOM 660 C CA . ALA A 1 83 ? -22.838 17.201 34.275 1.00 46.82 129 ALA A CA 1
ATOM 661 C C . ALA A 1 83 ? -22.618 18.702 34.464 1.00 46.36 129 ALA A C 1
ATOM 662 O O . ALA A 1 83 ? -21.477 19.152 34.618 1.00 39.14 129 ALA A O 1
ATOM 664 N N . PHE A 1 84 ? -23.708 19.468 34.449 1.00 44.72 130 PHE A N 1
ATOM 665 C CA . PHE A 1 84 ? -23.646 20.906 34.716 1.00 44.01 130 PHE A CA 1
ATOM 666 C C . PHE A 1 84 ? -23.150 21.181 36.135 1.00 40.22 130 PHE A C 1
ATOM 667 O O . PHE A 1 84 ? -22.319 22.062 36.342 1.00 38.92 130 PHE A O 1
ATOM 675 N N . MET A 1 85 ? -23.668 20.425 37.101 1.00 44.06 131 MET A N 1
ATOM 676 C CA . MET A 1 85 ? -23.287 20.581 38.503 1.00 38.55 131 MET A CA 1
ATOM 677 C C . MET A 1 85 ? -21.804 20.288 38.700 1.00 41.63 131 MET A C 1
ATOM 678 O O . MET A 1 85 ? -21.104 21.039 39.379 1.00 35.87 131 MET A O 1
ATOM 683 N N . ALA A 1 86 ? -21.339 19.195 38.090 1.00 38.51 132 ALA A N 1
ATOM 684 C CA . ALA A 1 86 ? -19.957 18.736 38.246 1.00 37.56 132 ALA A CA 1
ATOM 685 C C . ALA A 1 86 ? -18.939 19.657 37.559 1.00 33.90 132 ALA A C 1
ATOM 686 O O . ALA A 1 86 ? -17.796 19.763 37.996 1.00 37.47 132 ALA A O 1
ATOM 688 N N . ASP A 1 87 ? -19.372 20.317 36.495 1.00 32.43 133 ASP A N 1
ATOM 689 C CA . ASP A 1 87 ? -18.516 21.185 35.694 1.00 35.69 133 ASP A CA 1
ATOM 690 C C . ASP A 1 87 ? -18.483 22.624 36.195 1.00 38.27 133 ASP A C 1
ATOM 691 O O . ASP A 1 87 ? -17.450 23.294 36.104 1.00 31.27 133 ASP A O 1
ATOM 696 N N . GLN A 1 88 ? -19.614 23.098 36.719 1.00 31.17 134 GLN A N 1
ATOM 697 C CA . GLN A 1 88 ? -19.790 24.529 36.965 1.00 36.01 134 GLN A CA 1
ATOM 698 C C . GLN A 1 88 ? -20.119 24.912 38.410 1.00 36.73 134 GLN A C 1
ATOM 699 O O . GLN A 1 88 ? -19.870 26.047 38.808 1.00 37.48 134 GLN A O 1
ATOM 705 N N . GLN A 1 89 ? -20.671 23.988 39.194 1.00 36.37 135 GLN A N 1
ATOM 706 C CA . GLN A 1 89 ? -21.193 24.360 40.515 1.00 40.16 135 GLN A CA 1
ATOM 707 C C . GLN A 1 89 ? -20.562 23.660 41.712 1.00 36.46 135 GLN A C 1
ATOM 708 O O . GLN A 1 89 ? -20.511 24.233 42.795 1.00 33.99 135 GLN A O 1
ATOM 714 N N . LEU A 1 90 ? -20.104 22.423 41.529 1.00 30.92 136 LEU A N 1
ATOM 715 C CA . LEU A 1 90 ? -19.464 21.676 42.613 1.00 33.16 136 LEU A CA 1
ATOM 716 C C . LEU A 1 90 ? -18.278 22.459 43.157 1.00 32.25 136 LEU A C 1
ATOM 717 O O . LEU A 1 90 ? -17.483 22.978 42.377 1.00 33.29 136 LEU A O 1
ATOM 722 N N . PRO A 1 91 ? -18.164 22.565 44.492 1.00 30.52 137 PRO A N 1
ATOM 723 C CA . PRO A 1 91 ? -17.027 23.288 45.055 1.00 34.02 137 PRO A CA 1
ATOM 724 C C . PRO A 1 91 ? -15.708 22.520 44.929 1.00 30.31 137 PRO A C 1
ATOM 725 O O . PRO A 1 91 ? -15.696 21.287 44.887 1.00 28.58 137 PRO A O 1
ATOM 729 N N . TYR A 1 92 ? -14.619 23.276 44.863 1.00 28.01 138 TYR A N 1
ATOM 730 C CA . TYR A 1 92 ? -13.280 22.728 44.731 1.00 29.05 138 TYR A CA 1
ATOM 731 C C . TYR A 1 92 ? -12.739 22.246 46.061 1.00 31.25 138 TYR A C 1
ATOM 732 O O . TYR A 1 92 ? -13.145 22.723 47.130 1.00 29.50 138 TYR A O 1
ATOM 741 N N . TRP A 1 93 ? -11.802 21.311 45.972 1.00 25.71 139 TRP A N 1
ATOM 742 C CA . TRP A 1 93 ? -11.073 20.805 47.116 1.00 24.98 139 TRP A CA 1
ATOM 743 C C . TRP A 1 93 ? -9.609 20.964 46.864 1.00 29.58 139 TRP A C 1
ATOM 744 O O . TRP A 1 93 ? -9.137 20.772 45.733 1.00 28.78 139 TRP A O 1
ATOM 755 N N . VAL A 1 94 ? -8.874 21.334 47.906 1.00 28.29 140 VAL A N 1
ATOM 756 C CA . VAL A 1 94 ? -7.450 21.612 47.779 1.00 26.02 140 VAL A CA 1
ATOM 757 C C . VAL A 1 94 ? -6.743 21.151 49.034 1.00 33.49 140 VAL A C 1
ATOM 758 O O . VAL A 1 94 ? -7.298 21.232 50.134 1.00 29.75 140 VAL A O 1
ATOM 762 N N . GLN A 1 95 ? -5.518 20.662 48.864 1.00 30.92 141 GLN A N 1
ATOM 763 C CA . GLN A 1 95 ? -4.757 20.104 49.976 1.00 33.81 141 GLN A CA 1
ATOM 764 C C . GLN A 1 95 ? -3.838 21.155 50.571 1.00 30.32 141 GLN A C 1
ATOM 765 O O . GLN A 1 95 ? -3.156 21.877 49.846 1.00 32.66 141 GLN A O 1
ATOM 771 N N . CYS A 1 96 ? -3.840 21.247 51.899 1.00 32.49 142 CYS A N 1
ATOM 772 C CA . CYS A 1 96 ? -2.931 22.127 52.611 1.00 34.61 142 CYS A CA 1
ATOM 773 C C . CYS A 1 96 ? -1.501 21.696 52.325 1.00 33.72 142 CYS A C 1
ATOM 774 O O . CYS A 1 96 ? -1.193 20.508 52.378 1.00 35.63 142 CYS A O 1
ATOM 777 N N . THR A 1 97 ? -0.640 22.664 52.030 1.00 34.26 143 THR A N 1
ATOM 778 C CA . THR A 1 97 ? 0.740 22.366 51.641 1.00 38.19 143 THR A CA 1
ATOM 779 C C . THR A 1 97 ? 1.712 22.377 52.819 1.00 44.09 143 THR A C 1
ATOM 780 O O . THR A 1 97 ? 2.911 22.160 52.636 1.00 47.42 143 THR A O 1
ATOM 784 N N . LYS A 1 98 ? 1.200 22.633 54.022 1.00 46.50 144 LYS A N 1
ATOM 785 C CA . LYS A 1 98 ? 2.005 22.501 55.234 1.00 46.99 144 LYS A CA 1
ATOM 786 C C . LYS A 1 98 ? 2.324 21.020 55.427 1.00 47.01 144 LYS A C 1
ATOM 787 O O . LYS A 1 98 ? 1.410 20.213 55.583 1.00 51.15 144 LYS A O 1
ATOM 793 N N . PRO A 1 99 ? 3.622 20.661 55.404 1.00 49.73 145 PRO A N 1
ATOM 794 C CA . PRO A 1 99 ? 4.093 19.266 55.403 1.00 48.23 145 PRO A CA 1
ATOM 795 C C . PRO A 1 99 ? 3.557 18.408 56.549 1.00 54.78 145 PRO A C 1
ATOM 796 O O . PRO A 1 99 ? 3.379 17.200 56.377 1.00 56.51 145 PRO A O 1
ATOM 800 N N . GLU A 1 100 ? 3.309 19.026 57.700 1.00 52.39 146 GLU A N 1
ATOM 801 C CA . GLU A 1 100 ? 2.815 18.307 58.878 1.00 57.74 146 GLU A CA 1
ATOM 802 C C . GLU A 1 100 ? 1.282 18.311 58.997 1.00 59.30 146 GLU A C 1
ATOM 803 O O . GLU A 1 100 ? 0.719 17.562 59.798 1.00 59.61 146 GLU A O 1
ATOM 809 N N . CYS A 1 101 ? 0.619 19.151 58.202 1.00 53.69 147 CYS A N 1
ATOM 810 C CA . CYS A 1 101 ? -0.842 19.172 58.137 1.00 47.74 147 CYS A CA 1
ATOM 811 C C . CYS A 1 101 ? -1.316 18.263 57.013 1.00 45.73 147 CYS A C 1
ATOM 812 O O . CYS A 1 101 ? -1.823 17.171 57.265 1.00 50.76 147 CYS A O 1
ATOM 815 N N . ARG A 1 102 ? -1.147 18.724 55.774 1.00 43.44 148 ARG A N 1
ATOM 816 C CA . ARG A 1 102 ? -1.494 17.958 54.564 1.00 42.43 148 ARG A CA 1
ATOM 817 C C . ARG A 1 102 ? -2.975 17.575 54.435 1.00 39.56 148 ARG A C 1
ATOM 818 O O . ARG A 1 102 ? -3.317 16.622 53.728 1.00 39.72 148 ARG A O 1
ATOM 826 N N . LYS A 1 103 ? -3.859 18.317 55.098 1.00 41.79 149 LYS A N 1
ATOM 827 C CA . LYS A 1 103 ? -5.280 17.967 55.054 1.00 40.95 149 LYS A CA 1
ATOM 828 C C . LYS A 1 103 ? -6.001 18.572 53.853 1.00 33.63 149 LYS A C 1
ATOM 829 O O . LYS A 1 103 ? -5.657 19.652 53.392 1.00 34.52 149 LYS A O 1
ATOM 835 N N . TRP A 1 104 ? -6.983 17.843 53.338 1.00 35.92 150 TRP A N 1
ATOM 836 C CA . TRP A 1 104 ? -7.794 18.313 52.224 1.00 34.31 150 TRP A CA 1
ATOM 837 C C . TRP A 1 104 ? -8.897 19.200 52.726 1.00 39.08 150 TRP A C 1
ATOM 838 O O . TRP A 1 104 ? -9.519 18.896 53.737 1.00 36.16 150 TRP A O 1
ATOM 849 N N . ARG A 1 105 ? -9.144 20.304 52.027 1.00 36.36 151 ARG A N 1
ATOM 850 C CA . ARG A 1 105 ? -10.154 21.277 52.436 1.00 34.43 151 ARG A CA 1
ATOM 851 C C . ARG A 1 105 ? -11.055 21.635 51.266 1.00 35.81 151 ARG A C 1
ATOM 852 O O . ARG A 1 105 ? -10.586 21.766 50.131 1.00 29.46 151 ARG A O 1
ATOM 860 N N . GLN A 1 106 ? -12.344 21.809 51.556 1.00 33.93 152 GLN A N 1
ATOM 861 C CA . GLN A 1 106 ? -13.316 22.310 50.593 1.00 30.82 152 GLN A CA 1
ATOM 862 C C . GLN A 1 106 ? -13.270 23.832 50.575 1.00 33.49 152 GLN A C 1
ATOM 863 O O . GLN A 1 106 ? -13.325 24.469 51.632 1.00 33.97 152 GLN A O 1
ATOM 869 N N . LEU A 1 107 ? -13.170 24.415 49.384 1.00 29.90 153 LEU A N 1
ATOM 870 C CA . LEU A 1 107 ? -13.233 25.872 49.238 1.00 29.80 153 LEU A CA 1
ATOM 871 C C . LEU A 1 107 ? -14.691 26.320 49.160 1.00 35.85 153 LEU A C 1
ATOM 872 O O . LEU A 1 107 ? -15.551 25.548 48.749 1.00 35.49 153 LEU A O 1
ATOM 877 N N . THR A 1 108 ? -14.964 27.560 49.555 1.00 37.82 154 THR A N 1
ATOM 878 C CA . THR A 1 108 ? -16.312 28.109 49.446 1.00 41.15 154 THR A CA 1
ATOM 879 C C . THR A 1 108 ? -16.687 28.229 47.975 1.00 42.81 154 THR A C 1
ATOM 880 O O . THR A 1 108 ? -15.820 28.443 47.114 1.00 39.21 154 THR A O 1
ATOM 884 N N . LYS A 1 109 ? -17.981 28.096 47.697 1.00 41.77 155 LYS A N 1
ATOM 885 C CA . LYS A 1 109 ? -18.469 27.869 46.334 1.00 41.53 155 LYS A CA 1
ATOM 886 C C . LYS A 1 109 ? -18.093 28.929 45.301 1.00 44.06 155 LYS A C 1
ATOM 887 O O . LYS A 1 109 ? -18.054 28.642 44.112 1.00 46.25 155 LYS A O 1
ATOM 893 N N . GLU A 1 110 ? -17.803 30.145 45.746 1.00 41.29 156 GLU A N 1
ATOM 894 C CA . GLU A 1 110 ? -17.486 31.215 44.804 1.00 41.74 156 GLU A CA 1
ATOM 895 C C . GLU A 1 110 ? -16.018 31.197 44.350 1.00 44.45 156 GLU A C 1
ATOM 896 O O . GLU A 1 110 ? -15.677 31.798 43.332 1.00 43.98 156 GLU A O 1
ATOM 902 N N . ILE A 1 111 ? -15.167 30.484 45.084 1.00 41.91 157 ILE A N 1
ATOM 903 C CA . ILE A 1 111 ? -13.728 30.483 44.812 1.00 45.38 157 ILE A CA 1
ATOM 904 C C . ILE A 1 111 ? -13.353 29.561 43.649 1.00 35.60 157 ILE A C 1
ATOM 905 O O . ILE A 1 111 ? -13.650 28.370 43.676 1.00 37.18 157 ILE A O 1
ATOM 910 N N . GLN A 1 112 ? -12.712 30.135 42.632 1.00 37.19 158 GLN A N 1
ATOM 911 C CA . GLN A 1 112 ? -12.253 29.383 41.461 1.00 42.99 158 GLN A CA 1
ATOM 912 C C . GLN A 1 112 ? -10.812 28.904 41.678 1.00 39.22 158 GLN A C 1
ATOM 913 O O . GLN A 1 112 ? -9.892 29.718 41.767 1.00 37.84 158 GLN A O 1
ATOM 919 N N . LEU A 1 113 ? -10.622 27.588 41.775 1.00 35.98 159 LEU A N 1
ATOM 920 C CA . LEU A 1 113 ? -9.291 27.024 41.992 1.00 33.50 159 LEU A CA 1
ATOM 921 C C . LEU A 1 113 ? -8.367 27.290 40.803 1.00 35.63 159 LEU A C 1
ATOM 922 O O . LEU A 1 113 ? -8.765 27.123 39.647 1.00 36.17 159 LEU A O 1
ATOM 927 N N . THR A 1 114 ? -7.144 27.726 41.103 1.00 35.26 160 THR A N 1
ATOM 928 C CA . THR A 1 114 ? -6.111 27.953 40.092 1.00 32.71 160 THR A CA 1
ATOM 929 C C . THR A 1 114 ? -4.820 27.222 40.481 1.00 31.01 160 THR A C 1
ATOM 930 O O . THR A 1 114 ? -4.648 26.824 41.634 1.00 27.43 160 THR A O 1
ATOM 934 N N . PRO A 1 115 ? -3.895 27.042 39.522 1.00 33.71 161 PRO A N 1
ATOM 935 C CA . PRO A 1 115 ? -2.611 26.452 39.903 1.00 32.61 161 PRO A CA 1
ATOM 936 C C . PRO A 1 115 ? -1.905 27.193 41.053 1.00 30.86 161 PRO A C 1
ATOM 937 O O . PRO A 1 115 ? -1.374 26.550 41.964 1.00 29.18 161 PRO A O 1
ATOM 941 N N . GLN A 1 116 ? -1.914 28.525 41.028 1.00 32.36 162 GLN A N 1
ATOM 942 C CA . GLN A 1 116 ? -1.234 29.292 42.077 1.00 34.04 162 GLN A CA 1
ATOM 943 C C . GLN A 1 116 ? -1.844 29.028 43.449 1.00 29.34 162 GLN A C 1
ATOM 944 O O . GLN A 1 116 ? -1.125 28.819 44.428 1.00 31.03 162 GLN A O 1
ATOM 950 N N . ILE A 1 117 ? -3.169 28.990 43.520 1.00 30.41 163 ILE A N 1
ATOM 951 C CA . ILE A 1 117 ? -3.822 28.657 44.778 1.00 30.46 163 ILE A CA 1
ATOM 952 C C . ILE A 1 117 ? -3.450 27.244 45.234 1.00 29.57 163 ILE A C 1
ATOM 953 O O . ILE A 1 117 ? -3.091 27.041 46.394 1.00 27.78 163 ILE A O 1
ATOM 958 N N . ALA A 1 118 ? -3.505 26.271 44.327 1.00 27.37 164 ALA A N 1
ATOM 959 C CA . ALA A 1 118 ? -3.164 24.891 44.698 1.00 26.20 164 ALA A CA 1
ATOM 960 C C . ALA A 1 118 ? -1.710 24.756 45.147 1.00 30.24 164 ALA A C 1
ATOM 961 O O . ALA A 1 118 ? -1.405 23.968 46.040 1.00 30.50 164 ALA A O 1
ATOM 963 N N . LYS A 1 119 ? -0.824 25.522 44.515 1.00 27.55 165 LYS A N 1
ATOM 964 C CA . LYS A 1 119 ? 0.607 25.453 44.779 1.00 31.19 165 LYS A CA 1
ATOM 965 C C . LYS A 1 119 ? 0.942 25.851 46.207 1.00 37.25 165 LYS A C 1
ATOM 966 O O . LYS A 1 119 ? 1.827 25.260 46.825 1.00 39.07 165 LYS A O 1
ATOM 972 N N . THR A 1 120 ? 0.228 26.852 46.727 1.00 35.29 166 THR A N 1
ATOM 973 C CA . THR A 1 120 ? 0.583 27.483 48.001 1.00 36.52 166 THR A CA 1
ATOM 974 C C . THR A 1 120 ? -0.472 27.340 49.101 1.00 36.21 166 THR A C 1
ATOM 975 O O . THR A 1 120 ? -0.270 27.820 50.219 1.00 40.53 166 THR A O 1
ATOM 979 N N . TYR A 1 121 ? -1.600 26.706 48.797 1.00 35.03 167 TYR A N 1
ATOM 980 C CA . TYR A 1 121 ? -2.688 26.631 49.774 1.00 32.72 167 TYR A CA 1
ATOM 981 C C . TYR A 1 121 ? -2.255 26.156 51.159 1.00 35.45 167 TYR A C 1
ATOM 982 O O . TYR A 1 121 ? -1.466 25.220 51.295 1.00 35.04 167 TYR A O 1
ATOM 991 N N . ARG A 1 122 ? -2.759 26.838 52.183 1.00 32.45 168 ARG A N 1
ATOM 992 C CA . ARG A 1 122 ? -2.868 26.238 53.512 1.00 36.40 168 ARG A CA 1
ATOM 993 C C . ARG A 1 122 ? -4.222 26.530 54.137 1.00 35.07 168 ARG A C 1
ATOM 994 O O . ARG A 1 122 ? -4.887 27.497 53.767 1.00 37.05 168 ARG A O 1
ATOM 1002 N N . CYS A 1 123 ? -4.626 25.666 55.058 1.00 34.90 169 CYS A N 1
ATOM 1003 C CA . CYS A 1 123 ? -5.899 25.793 55.757 1.00 40.26 169 CYS A CA 1
ATOM 1004 C C . CYS A 1 123 ? -6.144 27.229 56.173 1.00 39.88 169 CYS A C 1
ATOM 1005 O O . CYS A 1 123 ? -5.251 27.887 56.708 1.00 42.33 169 CYS A O 1
ATOM 1008 N N . GLY A 1 124 ? -7.349 27.719 55.897 1.00 43.14 170 GLY A N 1
ATOM 1009 C CA . GLY A 1 124 ? -7.748 29.059 56.312 1.00 39.25 170 GLY A CA 1
ATOM 1010 C C . GLY A 1 124 ? -7.524 30.162 55.302 1.00 44.67 170 GLY A C 1
ATOM 1011 O O . GLY A 1 124 ? -8.116 31.233 55.423 1.00 51.65 170 GLY A O 1
ATOM 1012 N N . MET A 1 125 ? -6.676 29.912 54.305 1.00 45.95 171 MET A N 1
ATOM 1013 C CA . MET A 1 125 ? -6.321 30.927 53.309 1.00 47.21 171 MET A CA 1
ATOM 1014 C C . MET A 1 125 ? -7.532 31.481 52.572 1.00 50.94 171 MET A C 1
ATOM 1015 O O . MET A 1 125 ? -8.322 30.723 52.017 1.00 52.04 171 MET A O 1
ATOM 1020 N N . LYS A 1 126 ? -7.666 32.805 52.574 1.00 59.93 172 LYS A N 1
ATOM 1021 C CA . LYS A 1 126 ? -8.758 33.488 51.874 1.00 65.10 172 LYS A CA 1
ATOM 1022 C C . LYS A 1 126 ? -8.293 34.794 51.220 1.00 70.99 172 LYS A C 1
ATOM 1023 O O . LYS A 1 126 ? -7.442 35.494 51.776 1.00 72.05 172 LYS A O 1
ATOM 1029 N N . PRO A 1 127 ? -8.841 35.120 50.028 1.00 76.36 173 PRO A N 1
ATOM 1030 C CA . PRO A 1 127 ? -8.501 36.365 49.318 1.00 81.93 173 PRO A CA 1
ATOM 1031 C C . PRO A 1 127 ? -8.797 37.638 50.125 1.00 80.23 173 PRO A C 1
ATOM 1032 O O . PRO A 1 127 ? -8.204 38.687 49.859 1.00 78.34 173 PRO A O 1
ATOM 1036 N N . ASN A 1 128 ? -9.707 37.531 51.094 1.00 78.98 174 ASN A N 1
ATOM 1037 C CA . ASN A 1 128 ? -10.078 38.641 51.971 1.00 77.97 174 ASN A CA 1
ATOM 1038 C C . ASN A 1 128 ? -10.148 38.181 53.423 1.00 80.14 174 ASN A C 1
ATOM 1039 O O . ASN A 1 128 ? -10.187 38.998 54.346 1.00 79.90 174 ASN A O 1
ATOM 1044 N N . SER A 1 136 ? -8.181 31.579 64.992 1.00 70.88 182 SER A N 1
ATOM 1045 C CA . SER A 1 136 ? -7.330 30.973 63.976 1.00 72.29 182 SER A CA 1
ATOM 1046 C C . SER A 1 136 ? -7.092 29.482 64.253 1.00 73.18 182 SER A C 1
ATOM 1047 O O . SER A 1 136 ? -8.033 28.759 64.606 1.00 77.58 182 SER A O 1
ATOM 1050 N N . ASP A 1 137 ? -5.840 29.038 64.095 1.00 68.25 183 ASP A N 1
ATOM 1051 C CA . ASP A 1 137 ? -5.449 27.620 64.206 1.00 65.36 183 ASP A CA 1
ATOM 1052 C C . ASP A 1 137 ? -6.156 26.697 63.209 1.00 60.26 183 ASP A C 1
ATOM 1053 O O . ASP A 1 137 ? -6.570 25.586 63.553 1.00 54.57 183 ASP A O 1
ATOM 1058 N N . HIS A 1 138 ? -6.256 27.166 61.967 1.00 54.54 184 HIS A N 1
ATOM 1059 C CA . HIS A 1 138 ? -7.030 26.505 60.914 1.00 52.32 184 HIS A CA 1
ATOM 1060 C C . HIS A 1 138 ? -6.617 25.086 60.602 1.00 46.14 184 HIS A C 1
ATOM 1061 O O . HIS A 1 138 ? -7.467 24.246 60.311 1.00 47.68 184 HIS A O 1
ATOM 1068 N N . CYS A 1 139 ? -5.316 24.806 60.663 1.00 49.04 185 CYS A N 1
ATOM 1069 C CA . CYS A 1 139 ? -4.794 23.464 60.380 1.00 50.10 185 CYS A CA 1
ATOM 1070 C C . CYS A 1 139 ? -5.224 22.416 61.418 1.00 52.29 185 CYS A C 1
ATOM 1071 O O . CYS A 1 139 ? -5.314 21.228 61.104 1.00 50.12 185 CYS A O 1
ATOM 1074 N N . SER A 1 140 ? -5.497 22.860 62.645 1.00 55.30 186 SER A N 1
ATOM 1075 C CA . SER A 1 140 ? -5.856 21.947 63.738 1.00 57.52 186 SER A CA 1
ATOM 1076 C C . SER A 1 140 ? -7.284 21.403 63.631 1.00 53.63 186 SER A C 1
ATOM 1077 O O . SER A 1 140 ? -7.580 20.325 64.151 1.00 54.34 186 SER A O 1
ATOM 1080 N N . LEU A 1 141 ? -8.159 22.147 62.953 1.00 50.88 187 LEU A N 1
ATOM 1081 C CA . LEU A 1 141 ? -9.537 21.709 62.715 1.00 49.69 187 LEU A CA 1
ATOM 1082 C C . LEU A 1 141 ? -9.555 20.390 61.944 1.00 49.88 187 LEU A C 1
ATOM 1083 O O . LEU A 1 141 ? -8.755 20.206 61.027 1.00 53.27 187 LEU A O 1
ATOM 1088 N N . PRO A 1 142 ? -10.464 19.468 62.313 1.00 48.27 188 PRO A N 1
ATOM 1089 C CA . PRO A 1 142 ? -10.435 18.122 61.739 1.00 52.89 188 PRO A CA 1
ATOM 1090 C C . PRO A 1 142 ? -10.752 18.108 60.250 1.00 52.52 188 PRO A C 1
ATOM 1091 O O . PRO A 1 142 ? -11.509 18.952 59.766 1.00 51.01 188 PRO A O 1
ATOM 1095 N N . GLU A 1 143 ? -10.163 17.154 59.536 1.00 48.70 189 GLU A N 1
ATOM 1096 C CA . GLU A 1 143 ? -10.449 16.964 58.121 1.00 49.14 189 GLU A CA 1
ATOM 1097 C C . GLU A 1 143 ? -11.849 16.403 57.943 1.00 47.31 189 GLU A C 1
ATOM 1098 O O . GLU A 1 143 ? -12.265 15.507 58.680 1.00 49.50 189 GLU A O 1
ATOM 1104 N N . ASP A 1 144 ? -12.569 16.948 56.966 1.00 43.76 190 ASP A N 1
ATOM 1105 C CA . ASP A 1 144 ? -13.854 16.424 56.548 1.00 41.74 190 ASP A CA 1
ATOM 1106 C C . ASP A 1 144 ? -13.744 14.913 56.363 1.00 44.38 190 ASP A C 1
ATOM 1107 O O . ASP A 1 144 ? -12.769 14.428 55.791 1.00 44.43 190 ASP A O 1
ATOM 1112 N N . LEU A 1 145 ? -14.740 14.178 56.853 1.00 39.94 191 LEU A N 1
ATOM 1113 C CA . LEU A 1 145 ? -14.718 12.710 56.829 1.00 44.13 191 LEU A CA 1
ATOM 1114 C C . LEU A 1 145 ? -14.862 12.108 55.432 1.00 41.69 191 LEU A C 1
ATOM 1115 O O . LEU A 1 145 ? -14.364 11.011 55.176 1.00 40.38 191 LEU A O 1
ATOM 1120 N N . ARG A 1 146 ? -15.540 12.824 54.537 1.00 39.49 192 ARG A N 1
ATOM 1121 C CA . ARG A 1 146 ? -15.714 12.379 53.151 1.00 42.04 192 ARG A CA 1
ATOM 1122 C C . ARG A 1 146 ? -14.399 12.223 52.372 1.00 42.86 192 ARG A C 1
ATOM 1123 O O . ARG A 1 146 ? -14.364 11.537 51.353 1.00 42.72 192 ARG A O 1
ATOM 1131 N N . VAL A 1 147 ? -13.337 12.869 52.849 1.00 39.30 193 VAL A N 1
ATOM 1132 C CA . VAL A 1 147 ? -12.033 12.821 52.186 1.00 43.48 193 VAL A CA 1
ATOM 1133 C C . VAL A 1 147 ? -11.446 11.410 52.226 1.00 47.92 193 VAL A C 1
ATOM 1134 O O . VAL A 1 147 ? -11.213 10.812 51.177 1.00 47.15 193 VAL A O 1
ATOM 1138 N N . LEU A 1 148 ? -11.234 10.877 53.429 1.00 49.14 194 LEU A N 1
ATOM 1139 C CA . LEU A 1 148 ? -10.667 9.535 53.600 1.00 47.98 194 LEU A CA 1
ATOM 1140 C C . LEU A 1 148 ? -11.489 8.475 52.860 1.00 51.49 194 LEU A C 1
ATOM 1141 O O . LEU A 1 148 ? -10.958 7.432 52.473 1.00 54.36 194 LEU A O 1
ATOM 1146 N N . GLU A 1 149 ? -12.771 8.772 52.646 1.00 51.21 195 GLU A N 1
ATOM 1147 C CA . GLU A 1 149 ? -13.686 7.912 51.894 1.00 52.18 195 GLU A CA 1
ATOM 1148 C C . GLU A 1 149 ? -13.271 7.704 50.443 1.00 52.14 195 GLU A C 1
ATOM 1149 O O . GLU A 1 149 ? -13.495 6.628 49.883 1.00 55.04 195 GLU A O 1
ATOM 1155 N N . VAL A 1 150 ? -12.695 8.742 49.836 1.00 51.56 196 VAL A N 1
ATOM 1156 C CA . VAL A 1 150 ? -12.301 8.720 48.419 1.00 51.00 196 VAL A CA 1
ATOM 1157 C C . VAL A 1 150 ? -11.302 7.595 48.118 1.00 50.04 196 VAL A C 1
ATOM 1158 O O . VAL A 1 150 ? -11.250 7.095 46.994 1.00 55.40 196 VAL A O 1
ATOM 1162 N N . SER A 1 151 ? -10.534 7.194 49.131 1.00 52.02 197 SER A N 1
ATOM 1163 C CA . SER A 1 151 ? -9.550 6.114 49.008 1.00 59.88 197 SER A CA 1
ATOM 1164 C C . SER A 1 151 ? -10.182 4.741 48.767 1.00 66.78 197 SER A C 1
ATOM 1165 O O . SER A 1 151 ? -9.586 3.894 48.098 1.00 72.29 197 SER A O 1
ATOM 1168 N N . ASN A 1 152 ? -11.378 4.528 49.319 1.00 64.75 198 ASN A N 1
ATOM 1169 C CA . ASN A 1 152 ? -12.106 3.264 49.176 1.00 70.66 198 ASN A CA 1
ATOM 1170 C C . ASN A 1 152 ? -12.252 2.816 47.724 1.00 69.98 198 ASN A C 1
ATOM 1171 O O . ASN A 1 152 ? -12.562 3.624 46.846 1.00 64.45 198 ASN A O 1
ATOM 1176 N N . HIS A 1 153 ? -12.034 1.522 47.491 1.00 75.64 199 HIS A N 1
ATOM 1177 C CA . HIS A 1 153 ? -12.073 0.932 46.149 1.00 77.10 199 HIS A CA 1
ATOM 1178 C C . HIS A 1 153 ? -13.349 1.238 45.419 1.00 71.93 199 HIS A C 1
ATOM 1179 O O . HIS A 1 153 ? -13.337 1.505 44.215 1.00 68.17 199 HIS A O 1
ATOM 1186 N N . TRP A 1 154 ? -14.458 1.221 46.153 1.00 71.51 200 TRP A N 1
ATOM 1187 C CA . TRP A 1 154 ? -15.788 1.431 45.584 1.00 70.70 200 TRP A CA 1
ATOM 1188 C C . TRP A 1 154 ? -16.136 2.868 45.295 1.00 64.75 200 TRP A C 1
ATOM 1189 O O . TRP A 1 154 ? -17.033 3.128 44.493 1.00 61.18 200 TRP A O 1
ATOM 1200 N N . TRP A 1 155 ? -15.439 3.814 45.931 1.00 64.93 201 TRP A N 1
ATOM 1201 C CA . TRP A 1 155 ? -15.792 5.241 45.818 1.00 59.83 201 TRP A CA 1
ATOM 1202 C C . TRP A 1 155 ? -15.976 5.695 44.398 1.00 54.88 201 TRP A C 1
ATOM 1203 O O . TRP A 1 155 ? -16.975 6.347 44.083 1.00 51.83 201 TRP A O 1
ATOM 1214 N N . TYR A 1 156 ? -15.020 5.351 43.534 1.00 51.63 202 TYR A N 1
ATOM 1215 C CA . TYR A 1 156 ? -15.075 5.733 42.122 1.00 50.58 202 TYR A CA 1
ATOM 1216 C C . TYR A 1 156 ? -16.244 5.095 41.370 1.00 49.92 202 TYR A C 1
ATOM 1217 O O . TYR A 1 156 ? -16.831 5.716 40.483 1.00 51.63 202 TYR A O 1
ATOM 1226 N N . SER A 1 157 ? -16.575 3.854 41.722 1.00 56.41 203 SER A N 1
ATOM 1227 C CA . SER A 1 157 ? -17.710 3.160 41.111 1.00 56.04 203 SER A CA 1
ATOM 1228 C C . SER A 1 157 ? -19.033 3.829 41.482 1.00 54.60 203 SER A C 1
ATOM 1229 O O . SER A 1 157 ? -19.973 3.841 40.685 1.00 57.46 203 SER A O 1
ATOM 1232 N N . MET A 1 158 ? -19.090 4.398 42.685 1.00 53.49 204 MET A N 1
ATOM 1233 C CA . MET A 1 158 ? -20.266 5.147 43.145 1.00 50.12 204 MET A CA 1
ATOM 1234 C C . MET A 1 158 ? -20.267 6.611 42.695 1.00 55.48 204 MET A C 1
ATOM 1235 O O . MET A 1 158 ? -21.218 7.347 42.959 1.00 49.96 204 MET A O 1
ATOM 1240 N N . LEU A 1 159 ? -19.193 7.027 42.028 1.00 51.67 205 LEU A N 1
ATOM 1241 C CA . LEU A 1 159 ? -19.122 8.335 41.391 1.00 49.45 205 LEU A CA 1
ATOM 1242 C C . LEU A 1 159 ? -19.805 8.216 40.029 1.00 49.17 205 LEU A C 1
ATOM 1243 O O . LEU A 1 159 ? -19.580 7.243 39.311 1.00 54.67 205 LEU A O 1
ATOM 1248 N N . ILE A 1 160 ? -20.642 9.193 39.680 1.00 44.52 206 ILE A N 1
ATOM 1249 C CA . ILE A 1 160 ? -21.505 9.081 38.493 1.00 46.06 206 ILE A CA 1
ATOM 1250 C C . ILE A 1 160 ? -20.775 9.300 37.176 1.00 48.58 206 ILE A C 1
ATOM 1251 O O . ILE A 1 160 ? -20.677 8.383 36.366 1.00 53.82 206 ILE A O 1
ATOM 1256 N N . LEU A 1 161 ? -20.278 10.518 36.968 1.00 48.69 207 LEU A N 1
ATOM 1257 C CA . LEU A 1 161 ? -19.606 10.879 35.725 1.00 49.91 207 LEU A CA 1
ATOM 1258 C C . LEU A 1 161 ? -18.102 10.993 35.924 1.00 50.82 207 LEU A C 1
ATOM 1259 O O . LEU A 1 161 ? -17.656 11.390 37.005 1.00 41.53 207 LEU A O 1
ATOM 1264 N N . PRO A 1 162 ? -17.312 10.637 34.886 1.00 47.68 208 PRO A N 1
ATOM 1265 C CA . PRO A 1 162 ? -15.865 10.758 35.015 1.00 40.92 208 PRO A CA 1
ATOM 1266 C C . PRO A 1 162 ? -15.449 12.224 35.080 1.00 38.23 208 PRO A C 1
ATOM 1267 O O . PRO A 1 162 ? -16.119 13.082 34.496 1.00 33.89 208 PRO A O 1
ATOM 1271 N N . PRO A 1 163 ? -14.341 12.512 35.779 1.00 37.17 209 PRO A N 1
ATOM 1272 C CA . PRO A 1 163 ? -13.867 13.891 35.875 1.00 32.72 209 PRO A CA 1
ATOM 1273 C C . PRO A 1 163 ? -13.427 14.441 34.522 1.00 38.80 209 PRO A C 1
ATOM 1274 O O . PRO A 1 163 ? -12.939 13.686 33.679 1.00 36.92 209 PRO A O 1
ATOM 1278 N N . LEU A 1 164 ? -13.625 15.739 34.319 1.00 34.20 210 LEU A N 1
ATOM 1279 C CA . LEU A 1 164 ? -13.121 16.437 33.143 1.00 30.78 210 LEU A CA 1
ATOM 1280 C C . LEU A 1 164 ? -12.209 17.593 33.564 1.00 31.74 210 LEU A C 1
ATOM 1281 O O . LEU A 1 164 ? -12.614 18.467 34.336 1.00 30.54 210 LEU A O 1
ATOM 1286 N N . LEU A 1 165 ? -10.974 17.594 33.066 1.00 31.11 211 LEU A N 1
ATOM 1287 C CA . LEU A 1 165 ? -9.989 18.598 33.487 1.00 26.20 211 LEU A CA 1
ATOM 1288 C C . LEU A 1 165 ? -10.187 19.954 32.821 1.00 26.01 211 LEU A C 1
ATOM 1289 O O . LEU A 1 165 ? -10.570 20.035 31.654 1.00 29.32 211 LEU A O 1
ATOM 1294 N N . LYS A 1 166 ? -9.923 21.019 33.577 1.00 25.74 212 LYS A N 1
ATOM 1295 C CA . LYS A 1 166 ? -10.014 22.389 33.072 1.00 27.43 212 LYS A CA 1
ATOM 1296 C C . LYS A 1 166 ? -8.631 22.968 32.824 1.00 29.26 212 LYS A C 1
ATOM 1297 O O . LYS A 1 166 ? -7.714 22.744 33.614 1.00 28.98 212 LYS A O 1
ATOM 1303 N N . ASP A 1 167 ? -8.497 23.737 31.743 1.00 32.15 213 ASP A N 1
ATOM 1304 C CA . ASP A 1 167 ? -7.231 24.398 31.375 1.00 33.96 213 ASP A CA 1
ATOM 1305 C C . ASP A 1 167 ? -6.016 23.475 31.465 1.00 33.09 213 ASP A C 1
ATOM 1306 O O . ASP A 1 167 ? -4.960 23.862 31.975 1.00 30.53 213 ASP A O 1
ATOM 1311 N N . SER A 1 168 ? -6.178 22.242 30.993 1.00 34.83 214 SER A N 1
ATOM 1312 C CA . SER A 1 168 ? -5.061 21.311 30.914 1.00 31.91 214 SER A CA 1
ATOM 1313 C C . SER A 1 168 ? -3.942 21.872 30.038 1.00 30.14 214 SER A C 1
ATOM 1314 O O . SER A 1 168 ? -4.197 22.462 28.991 1.00 32.05 214 SER A O 1
ATOM 1317 N N . VAL A 1 169 ? -2.705 21.666 30.473 1.00 29.32 215 VAL A N 1
ATOM 1318 C CA . VAL A 1 169 ? -1.521 22.013 29.686 1.00 33.55 215 VAL A CA 1
ATOM 1319 C C . VAL A 1 169 ? -1.548 21.301 28.319 1.00 28.55 215 VAL A C 1
ATOM 1320 O O . VAL A 1 169 ? -0.974 21.788 27.348 1.00 30.73 215 VAL A O 1
ATOM 1324 N N . ALA A 1 170 ? -2.258 20.178 28.244 1.00 30.14 216 ALA A N 1
ATOM 1325 C CA . ALA A 1 170 ? -2.433 19.440 26.986 1.00 32.41 216 ALA A CA 1
ATOM 1326 C C . ALA A 1 170 ? -3.395 20.095 25.986 1.00 36.40 216 ALA A C 1
ATOM 1327 O O . ALA A 1 170 ? -3.300 19.835 24.780 1.00 32.18 216 ALA A O 1
ATOM 1329 N N . ALA A 1 171 ? -4.308 20.940 26.478 1.00 33.10 217 ALA A N 1
ATOM 1330 C CA . ALA A 1 171 ? -5.370 21.512 25.636 1.00 33.72 217 ALA A CA 1
ATOM 1331 C C . ALA A 1 171 ? -4.897 22.170 24.327 1.00 32.61 217 ALA A C 1
ATOM 1332 O O . ALA A 1 171 ? -5.452 21.878 23.274 1.00 37.32 217 ALA A O 1
ATOM 1334 N N . PRO A 1 172 ? -3.877 23.057 24.382 1.00 36.46 218 PRO A N 1
ATOM 1335 C CA . PRO A 1 172 ? -3.428 23.702 23.137 1.00 36.77 218 PRO A CA 1
ATOM 1336 C C . PRO A 1 172 ? -2.976 22.715 22.050 1.00 41.83 218 PRO A C 1
ATOM 1337 O O . PRO A 1 172 ? -3.048 23.029 20.866 1.00 41.72 218 PRO A O 1
ATOM 1341 N N . LEU A 1 173 ? -2.534 21.529 22.455 1.00 40.20 219 LEU A N 1
ATOM 1342 C CA . LEU A 1 173 ? -2.042 20.533 21.511 1.00 40.32 219 LEU A CA 1
ATOM 1343 C C . LEU A 1 173 ? -3.156 19.635 20.984 1.00 40.79 219 LEU A C 1
ATOM 1344 O O . LEU A 1 173 ? -2.944 18.865 20.051 1.00 33.87 219 LEU A O 1
ATOM 1349 N N . LEU A 1 174 ? -4.344 19.737 21.580 1.00 36.26 220 LEU A N 1
ATOM 1350 C CA . LEU A 1 174 ? -5.435 18.822 21.259 1.00 36.42 220 LEU A CA 1
ATOM 1351 C C . LEU A 1 174 ? -6.674 19.527 20.697 1.00 39.91 220 LEU A C 1
ATOM 1352 O O . LEU A 1 174 ? -7.785 18.999 20.775 1.00 39.88 220 LEU A O 1
ATOM 1357 N N . SER A 1 175 ? -6.469 20.701 20.100 1.00 41.68 221 SER A N 1
ATOM 1358 C CA . SER A 1 175 ? -7.572 21.544 19.629 1.00 48.52 221 SER A CA 1
ATOM 1359 C C . SER A 1 175 ? -8.429 20.881 18.551 1.00 52.69 221 SER A C 1
ATOM 1360 O O . SER A 1 175 ? -9.554 21.309 18.303 1.00 54.58 221 SER A O 1
ATOM 1363 N N . ALA A 1 176 ? -7.897 19.834 17.925 1.00 46.32 222 ALA A N 1
ATOM 1364 C CA . ALA A 1 176 ? -8.617 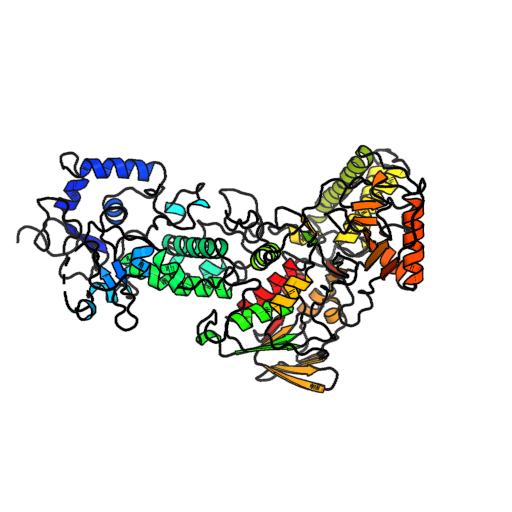19.104 16.884 1.00 47.22 222 ALA A CA 1
ATOM 1365 C C . ALA A 1 176 ? -9.484 17.974 17.447 1.00 38.51 222 ALA A C 1
ATOM 1366 O O . ALA A 1 176 ? -10.216 17.322 16.704 1.00 50.03 222 ALA A O 1
ATOM 1368 N N . TYR A 1 177 ? -9.397 17.736 18.754 1.00 41.31 223 TYR A N 1
ATOM 1369 C CA . TYR A 1 177 ? -10.243 16.741 19.409 1.00 38.17 223 TYR A CA 1
ATOM 1370 C C . TYR A 1 177 ? -11.377 17.407 20.170 1.00 43.99 223 TYR A C 1
ATOM 1371 O O . TYR A 1 177 ? -11.297 18.588 20.501 1.00 42.02 223 TYR A O 1
ATOM 1380 N N . TYR A 1 178 ? -12.431 16.639 20.432 1.00 43.32 224 TYR A N 1
ATOM 1381 C CA . TYR A 1 178 ? -13.476 17.060 21.355 1.00 49.05 224 TYR A CA 1
ATOM 1382 C C . TYR A 1 178 ? -12.993 16.807 22.785 1.00 45.09 224 TYR A C 1
ATOM 1383 O O . TYR A 1 178 ? -12.657 15.672 23.140 1.00 40.51 224 TYR A O 1
ATOM 1392 N N . PRO A 1 179 ? -12.937 17.873 23.604 1.00 44.64 225 PRO A N 1
ATOM 1393 C CA . PRO A 1 179 ? -12.318 17.813 24.929 1.00 38.61 225 PRO A CA 1
ATOM 1394 C C . PRO A 1 179 ? -12.731 16.634 25.800 1.00 38.69 225 PRO A C 1
ATOM 1395 O O . PRO A 1 179 ? -11.871 16.063 26.477 1.00 35.90 225 PRO A O 1
ATOM 1399 N N . ASP A 1 180 ? -14.006 16.246 25.775 1.00 38.61 226 ASP A N 1
ATOM 1400 C CA . ASP A 1 180 ? -14.450 15.148 26.638 1.00 40.27 226 ASP A CA 1
ATOM 1401 C C . ASP A 1 180 ? -14.011 13.762 26.173 1.00 43.52 226 ASP A C 1
ATOM 1402 O O . ASP A 1 180 ? -13.999 12.817 26.969 1.00 47.32 226 ASP A O 1
ATOM 1407 N N . CYS A 1 181 ? -13.620 13.648 24.906 1.00 42.30 227 CYS A N 1
ATOM 1408 C CA . CYS A 1 181 ? -12.969 12.428 24.410 1.00 46.38 227 CYS A CA 1
ATOM 1409 C C . CYS A 1 181 ? -11.524 12.310 24.905 1.00 43.95 227 CYS A C 1
ATOM 1410 O O . CYS A 1 181 ? -10.961 11.209 24.946 1.00 42.15 227 CYS A O 1
ATOM 1413 N N . VAL A 1 182 ? -10.933 13.443 25.286 1.00 37.49 228 VAL A N 1
ATOM 1414 C CA . VAL A 1 182 ? -9.581 13.445 25.851 1.00 37.94 228 VAL A CA 1
ATOM 1415 C C . VAL A 1 182 ? -9.547 13.810 27.353 1.00 36.49 228 VAL A C 1
ATOM 1416 O O . VAL A 1 182 ? -8.488 14.060 27.921 1.00 36.52 228 VAL A O 1
ATOM 1420 N N . GLY A 1 183 ? -10.715 13.813 27.992 1.00 34.97 229 GLY A N 1
ATOM 1421 C CA . GLY A 1 183 ? -10.795 13.958 29.444 1.00 33.59 229 GLY A CA 1
ATOM 1422 C C . GLY A 1 183 ? -10.723 15.395 29.922 1.00 35.41 229 GLY A C 1
ATOM 1423 O O . GLY A 1 183 ? -10.430 15.651 31.087 1.00 35.89 229 GLY A O 1
ATOM 1424 N N . MET A 1 184 ? -10.991 16.328 29.016 1.00 32.04 230 MET A N 1
ATOM 1425 C CA . MET A 1 184 ? -10.990 17.747 29.327 1.00 33.26 230 MET A CA 1
ATOM 1426 C C . MET A 1 184 ? -12.411 18.297 29.221 1.00 35.58 230 MET A C 1
ATOM 1427 O O . MET A 1 184 ? -13.256 17.709 28.540 1.00 32.63 230 MET A O 1
ATOM 1432 N N . SER A 1 185 ? -12.667 19.424 29.881 1.00 31.69 231 SER A N 1
ATOM 1433 C CA . SER A 1 185 ? -13.998 20.031 29.844 1.00 36.36 231 SER A CA 1
ATOM 1434 C C . SER A 1 185 ? -14.272 20.844 28.570 1.00 33.20 231 SER A C 1
ATOM 1435 O O . SER A 1 185 ? -13.506 21.742 28.226 1.00 33.99 231 SER A O 1
ATOM 1438 N N . PRO A 1 186 ? -15.387 20.535 27.879 1.00 33.83 232 PRO A N 1
ATOM 1439 C CA . PRO A 1 186 ? -15.877 21.278 26.714 1.00 35.04 232 PRO A CA 1
ATOM 1440 C C . PRO A 1 186 ? -16.119 22.763 26.985 1.00 42.08 232 PRO A C 1
ATOM 1441 O O . PRO A 1 186 ? -16.111 23.566 26.048 1.00 42.80 232 PRO A O 1
ATOM 1445 N N . SER A 1 187 ? -16.319 23.127 28.253 1.00 42.26 233 SER A N 1
ATOM 1446 C CA . SER A 1 187 ? -16.672 24.506 28.611 1.00 46.70 233 SER A CA 1
ATOM 1447 C C . SER A 1 187 ? -15.484 25.473 28.757 1.00 50.02 233 SER A C 1
ATOM 1448 O O . SER A 1 187 ? -15.687 26.662 29.003 1.00 50.28 233 SER A O 1
ATOM 1451 N N . CYS A 1 188 ? -14.258 24.967 28.603 1.00 48.94 234 CYS A N 1
ATOM 1452 C CA . CYS A 1 188 ? -13.058 25.812 28.612 1.00 51.53 234 CYS A CA 1
ATOM 1453 C C . CYS A 1 188 ? -12.879 26.528 27.278 1.00 58.96 234 CYS A C 1
ATOM 1454 O O . CYS A 1 188 ? -13.251 25.996 26.232 1.00 63.29 234 CYS A O 1
ATOM 1457 N N . THR A 1 189 ? -12.302 27.728 27.318 1.00 65.08 235 THR A N 1
ATOM 1458 C CA . THR A 1 189 ? -12.017 28.492 26.098 1.00 73.66 235 THR A CA 1
ATOM 1459 C C . THR A 1 189 ? -10.511 28.583 25.854 1.00 76.53 235 THR A C 1
ATOM 1460 O O . THR A 1 189 ? -9.924 27.711 25.215 1.00 76.67 235 THR A O 1
ATOM 1464 N N . GLY A 1 218 ? 6.124 28.690 23.322 1.00 54.98 264 GLY A N 1
ATOM 1465 C CA . GLY A 1 218 ? 6.857 28.311 22.121 1.00 56.12 264 GLY A CA 1
ATOM 1466 C C . GLY A 1 218 ? 7.530 26.960 22.283 1.00 57.54 264 GLY A C 1
ATOM 1467 O O . GLY A 1 218 ? 8.732 26.888 22.544 1.00 62.62 264 GLY A O 1
ATOM 1468 N N . MET A 1 219 ? 6.749 25.890 22.136 1.00 53.23 265 MET A N 1
ATOM 1469 C CA . MET A 1 219 ? 7.258 24.525 22.272 1.00 45.99 265 MET A CA 1
ATOM 1470 C C . MET A 1 219 ? 8.068 24.113 21.047 1.00 45.18 265 MET A C 1
ATOM 1471 O O . MET A 1 219 ? 7.652 24.346 19.909 1.00 42.07 265 MET A O 1
ATOM 1476 N N . ASN A 1 220 ? 9.225 23.501 21.292 1.00 44.68 266 ASN A N 1
ATOM 1477 C CA . ASN A 1 220 ? 10.067 22.948 20.234 1.00 37.27 266 ASN A CA 1
ATOM 1478 C C . ASN A 1 220 ? 9.207 22.260 19.174 1.00 32.42 266 ASN A C 1
ATOM 1479 O O . ASN A 1 220 ? 8.369 21.411 19.502 1.00 28.17 266 ASN A O 1
ATOM 1484 N N . ARG A 1 221 ? 9.404 22.642 17.913 1.00 32.64 267 ARG A N 1
ATOM 1485 C CA . ARG A 1 221 ? 8.582 22.129 16.804 1.00 38.73 267 ARG A CA 1
ATOM 1486 C C . ARG A 1 221 ? 8.751 20.624 16.515 1.00 36.81 267 ARG A C 1
ATOM 1487 O O . ARG A 1 221 ? 7.992 20.055 15.732 1.00 33.72 267 ARG A O 1
ATOM 1495 N N . TYR A 1 222 ? 9.755 20.000 17.128 1.00 29.28 268 TYR A N 1
ATOM 1496 C CA . TYR A 1 222 ? 9.973 18.554 16.979 1.00 31.45 268 TYR A CA 1
ATOM 1497 C C . TYR A 1 222 ? 9.196 17.726 18.010 1.00 29.57 268 TYR A C 1
ATOM 1498 O O . TYR A 1 222 ? 9.104 16.502 17.886 1.00 27.15 268 TYR A O 1
ATOM 1507 N N . PHE A 1 223 ? 8.648 18.393 19.026 1.00 27.73 269 PHE A N 1
ATOM 1508 C CA . PHE A 1 223 ? 7.807 17.720 20.018 1.00 29.81 269 PHE A CA 1
ATOM 1509 C C . PHE A 1 223 ? 6.363 17.643 19.529 1.00 31.83 269 PHE A C 1
ATOM 1510 O O . PHE A 1 223 ? 5.617 18.618 19.637 1.00 27.98 269 PHE A O 1
ATOM 1518 N N . GLN A 1 224 ? 5.981 16.487 18.986 1.00 25.99 270 GLN A N 1
ATOM 1519 C CA . GLN A 1 224 ? 4.603 16.250 18.531 1.00 28.87 270 GLN A CA 1
ATOM 1520 C C . GLN A 1 224 ? 4.096 14.926 19.094 1.00 28.77 270 GLN A C 1
ATOM 1521 O O . GLN A 1 224 ? 3.824 13.977 18.342 1.00 29.17 270 GLN A O 1
ATOM 1527 N N . PRO A 1 225 ? 3.975 14.850 20.431 1.00 29.63 271 PRO A N 1
ATOM 1528 C CA . PRO A 1 225 ? 3.725 13.570 21.098 1.00 27.70 271 PRO A CA 1
ATOM 1529 C C . PRO A 1 225 ? 2.334 12.969 20.858 1.00 31.49 271 PRO A C 1
ATOM 1530 O O . PRO A 1 225 ? 2.145 11.769 21.080 1.00 30.40 271 PRO A O 1
ATOM 1534 N N . PHE A 1 226 ? 1.384 13.781 20.393 1.00 29.02 272 PHE A N 1
ATOM 1535 C CA . PHE A 1 226 ? 0.002 13.321 20.191 1.00 30.33 272 PHE A CA 1
ATOM 1536 C C . PHE A 1 226 ? -0.376 13.187 18.724 1.00 32.51 272 PHE A C 1
ATOM 1537 O O . PHE A 1 226 ? -0.194 14.127 17.948 1.00 34.27 272 PHE A O 1
ATOM 1545 N N . TYR A 1 227 ? -0.938 12.036 18.358 1.00 35.34 273 TYR A N 1
ATOM 1546 C CA . TYR A 1 227 ? -1.554 11.871 17.043 1.00 38.87 273 TYR A CA 1
ATOM 1547 C C . TYR A 1 227 ? -2.677 12.885 16.833 1.00 45.70 273 TYR A C 1
ATOM 1548 O O . TYR A 1 227 ? -3.479 13.135 17.741 1.00 40.11 273 TYR A O 1
ATOM 1557 N N . GLN A 1 228 ? -2.707 13.483 15.648 1.00 44.48 274 GLN A N 1
ATOM 1558 C CA . GLN A 1 228 ? -3.842 14.284 15.213 1.00 45.30 274 GLN A CA 1
ATOM 1559 C C . GLN A 1 228 ? -4.911 13.338 14.663 1.00 52.94 274 GLN A C 1
ATOM 1560 O O . GLN A 1 228 ? -4.579 12.234 14.231 1.00 53.36 274 GLN A O 1
ATOM 1566 N N . PRO A 1 229 ? -6.196 13.754 14.687 1.00 52.97 275 PRO A N 1
ATOM 1567 C CA . PRO A 1 229 ? -7.258 12.836 14.263 1.00 58.01 275 PRO A CA 1
ATOM 1568 C C . PRO A 1 229 ? -7.021 12.312 12.846 1.00 61.46 275 PRO A C 1
ATOM 1569 O O . PRO A 1 229 ? -6.838 13.100 11.914 1.00 60.36 275 PRO A O 1
ATOM 1573 N N . ASN A 1 230 ? -6.990 10.985 12.719 1.00 64.02 276 ASN A N 1
ATOM 1574 C CA . ASN A 1 230 ? -6.758 10.281 11.443 1.00 68.32 276 ASN A CA 1
ATOM 1575 C C . ASN A 1 230 ? -5.532 10.734 10.632 1.00 67.92 276 ASN A C 1
ATOM 1576 O O . ASN A 1 230 ? -5.581 10.874 9.404 1.00 65.47 276 ASN A O 1
ATOM 1581 N N . GLU A 1 231 ? -4.440 10.965 11.355 1.00 64.80 277 GLU A N 1
ATOM 1582 C CA . GLU A 1 231 ? -3.129 11.254 10.785 1.00 59.39 277 GLU A CA 1
ATOM 1583 C C . GLU A 1 231 ? -2.397 9.928 10.585 1.00 57.95 277 GLU A C 1
ATOM 1584 O O . GLU A 1 231 ? -2.541 9.016 11.403 1.00 63.21 277 GLU A O 1
ATOM 1590 N N . CYS A 1 232 ? -1.624 9.813 9.506 1.00 51.40 278 CYS A N 1
ATOM 1591 C CA . CYS A 1 232 ? -0.849 8.592 9.250 1.00 59.86 278 CYS A CA 1
ATOM 1592 C C . CYS A 1 232 ? 0.234 8.353 10.317 1.00 52.70 278 CYS A C 1
ATOM 1593 O O . CYS A 1 232 ? 0.655 9.283 11.010 1.00 46.31 278 CYS A O 1
ATOM 1596 N N . GLY A 1 233 ? 0.666 7.099 10.436 1.00 51.25 279 GLY A N 1
ATOM 1597 C CA . GLY A 1 233 ? 1.609 6.672 11.465 1.00 44.53 279 GLY A CA 1
ATOM 1598 C C . GLY A 1 233 ? 2.895 7.475 11.524 1.00 40.96 279 GLY A C 1
ATOM 1599 O O . GLY A 1 233 ? 3.480 7.813 10.494 1.00 37.01 279 GLY A O 1
ATOM 1600 N N . LYS A 1 234 ? 3.315 7.812 12.740 1.00 33.87 280 LYS A N 1
ATOM 1601 C CA . LYS A 1 234 ? 4.656 8.324 12.964 1.00 30.54 280 LYS A CA 1
ATOM 1602 C C . LYS A 1 234 ? 5.181 7.872 14.314 1.00 28.91 280 LYS A C 1
ATOM 1603 O O . LYS A 1 234 ? 4.409 7.621 15.246 1.00 32.88 280 LYS A O 1
ATOM 1609 N N . ALA A 1 235 ? 6.501 7.752 14.390 1.00 25.58 281 ALA A N 1
ATOM 1610 C CA . ALA A 1 235 ? 7.174 7.150 15.528 1.00 25.98 281 ALA A CA 1
ATOM 1611 C C . ALA A 1 235 ? 6.957 7.931 16.808 1.00 23.83 281 ALA A C 1
ATOM 1612 O O . ALA A 1 235 ? 6.959 9.169 16.794 1.00 27.10 281 ALA A O 1
ATOM 1614 N N . LEU A 1 236 ? 6.776 7.175 17.890 1.00 22.91 282 LEU A N 1
ATOM 1615 C CA . LEU A 1 236 ? 6.704 7.674 19.268 1.00 26.66 282 LEU A CA 1
ATOM 1616 C C . LEU A 1 236 ? 5.588 8.703 19.425 1.00 31.97 282 LEU A C 1
ATOM 1617 O O . LEU A 1 236 ? 5.802 9.835 19.874 1.00 30.76 282 LEU A O 1
ATOM 1622 N N . CYS A 1 237 ? 4.395 8.276 19.042 1.00 27.23 283 CYS A N 1
ATOM 1623 C CA . CYS A 1 237 ? 3.223 9.117 19.066 1.00 30.18 283 CYS A CA 1
ATOM 1624 C C . CYS A 1 237 ? 2.129 8.355 19.786 1.00 35.16 283 CYS A C 1
ATOM 1625 O O . CYS A 1 237 ? 1.997 7.149 19.592 1.00 31.57 283 CYS A O 1
ATOM 1628 N N . VAL A 1 238 ? 1.364 9.038 20.635 1.00 34.80 284 VAL A N 1
ATOM 1629 C CA . VAL A 1 238 ? 0.211 8.397 21.263 1.00 33.67 284 VAL A CA 1
ATOM 1630 C C . VAL A 1 238 ? -1.095 8.994 20.755 1.00 33.81 284 VAL A C 1
ATOM 1631 O O . VAL A 1 238 ? -1.137 10.145 20.298 1.00 32.06 284 VAL A O 1
ATOM 1635 N N . ARG A 1 239 ? -2.146 8.185 20.785 1.00 34.76 285 ARG A N 1
ATOM 1636 C CA . ARG A 1 239 ? -3.489 8.699 20.602 1.00 40.96 285 ARG A CA 1
ATOM 1637 C C . ARG A 1 239 ? -3.918 9.251 21.963 1.00 31.09 285 ARG A C 1
ATOM 1638 O O . ARG A 1 239 ? -3.813 8.561 22.978 1.00 32.37 285 ARG A O 1
ATOM 1646 N N . PRO A 1 240 ? -4.374 10.505 21.994 1.00 33.07 286 PRO A N 1
ATOM 1647 C CA . PRO A 1 240 ? -4.804 11.103 23.265 1.00 32.89 286 PRO A CA 1
ATOM 1648 C C . PRO A 1 240 ? -6.146 10.558 23.768 1.00 35.05 286 PRO A C 1
ATOM 1649 O O . PRO A 1 240 ? -6.484 10.729 24.944 1.00 35.06 286 PRO A O 1
ATOM 1653 N N . ASP A 1 241 ? -6.883 9.889 22.884 1.00 33.31 287 ASP A N 1
ATOM 1654 C CA . ASP A 1 241 ? -8.212 9.364 23.206 1.00 35.99 287 ASP A CA 1
ATOM 1655 C C . ASP A 1 241 ? -8.248 7.846 23.349 1.00 36.17 287 ASP A C 1
ATOM 1656 O O . ASP A 1 241 ? -9.296 7.282 23.643 1.00 37.19 287 ASP A O 1
ATOM 1661 N N . VAL A 1 242 ? -7.109 7.187 23.136 1.00 35.75 288 VAL A N 1
ATOM 1662 C CA . VAL A 1 242 ? -7.029 5.731 23.269 1.00 34.08 288 VAL A CA 1
ATOM 1663 C C . VAL A 1 242 ? -5.834 5.319 24.124 1.00 31.16 288 VAL A C 1
ATOM 1664 O O . VAL A 1 242 ? -4.723 5.812 23.922 1.00 34.76 288 VAL A O 1
ATOM 1668 N N . MET A 1 243 ? -6.068 4.424 25.078 1.00 28.08 289 MET A N 1
ATOM 1669 C CA . MET A 1 243 ? -4.989 3.842 25.869 1.00 31.37 289 MET A CA 1
ATOM 1670 C C . MET A 1 243 ? -4.191 2.847 25.027 1.00 37.60 289 MET A C 1
ATOM 1671 O O . MET A 1 243 ? -4.759 2.126 24.207 1.00 37.76 289 MET A O 1
ATOM 1676 N N . GLU A 1 244 ? -2.876 2.825 25.229 1.00 32.09 290 GLU A N 1
ATOM 1677 C CA . GLU A 1 244 ? -1.988 1.907 24.511 1.00 35.09 290 GLU A CA 1
ATOM 1678 C C . GLU A 1 244 ? -2.000 0.557 25.197 1.00 31.23 290 GLU A C 1
ATOM 1679 O O . GLU A 1 244 ? -2.432 0.447 26.343 1.00 32.17 290 GLU A O 1
ATOM 1685 N N . LEU A 1 245 ? -1.495 -0.461 24.504 1.00 31.41 291 LEU A N 1
ATOM 1686 C CA . LEU A 1 245 ? -1.477 -1.826 25.025 1.00 29.94 291 LEU A CA 1
ATOM 1687 C C . LEU A 1 245 ? -0.842 -1.945 26.403 1.00 30.61 291 LEU A C 1
ATOM 1688 O O . LEU A 1 245 ? -1.434 -2.524 27.310 1.00 33.13 291 LEU A O 1
ATOM 1693 N N . ASP A 1 246 ? 0.348 -1.378 26.577 1.00 29.62 292 ASP A N 1
ATOM 1694 C CA . ASP A 1 246 ? 1.044 -1.475 27.863 1.00 32.02 292 ASP A CA 1
ATOM 1695 C C . ASP A 1 246 ? 0.296 -0.710 28.952 1.00 30.13 292 ASP A C 1
ATOM 1696 O O . ASP A 1 246 ? 0.359 -1.071 30.122 1.00 28.17 292 ASP A O 1
ATOM 1701 N N . GLU A 1 247 ? -0.404 0.348 28.555 1.00 28.32 293 GLU A N 1
ATOM 1702 C CA . GLU A 1 247 ? -1.206 1.131 29.500 1.00 30.20 293 GLU A CA 1
ATOM 1703 C C . GLU A 1 247 ? -2.394 0.300 30.009 1.00 33.12 293 GLU A C 1
ATOM 1704 O O . GLU A 1 247 ? -2.605 0.181 31.226 1.00 34.11 293 GLU A O 1
ATOM 1710 N N . LEU A 1 248 ? -3.136 -0.299 29.079 1.00 35.02 294 LEU A N 1
ATOM 1711 C CA . LEU A 1 248 ? -4.216 -1.239 29.421 1.00 37.79 294 LEU A CA 1
ATOM 1712 C C . LEU A 1 248 ? -3.729 -2.367 30.317 1.00 35.52 294 LEU A C 1
ATOM 1713 O O . LEU A 1 248 ? -4.422 -2.770 31.251 1.00 37.57 294 LEU A O 1
ATOM 1718 N N . TYR A 1 249 ? -2.524 -2.859 30.033 1.00 37.87 295 TYR A N 1
ATOM 1719 C CA . TYR A 1 249 ? -1.922 -3.955 30.780 1.00 37.23 295 TYR A CA 1
ATOM 1720 C C . TYR A 1 249 ? -1.642 -3.585 32.242 1.00 38.87 295 TYR A C 1
ATOM 1721 O O . TYR A 1 249 ? -1.876 -4.388 33.146 1.00 39.46 295 TYR A O 1
ATOM 1730 N N . GLU A 1 250 ? -1.141 -2.374 32.465 1.00 35.98 296 GLU A N 1
ATOM 1731 C CA . GLU A 1 250 ? -0.792 -1.921 33.810 1.00 37.44 296 GLU A CA 1
ATOM 1732 C C . GLU A 1 250 ? -1.974 -1.375 34.609 1.00 34.06 296 GLU A C 1
ATOM 1733 O O . GLU A 1 250 ? -1.999 -1.474 35.830 1.00 33.93 296 GLU A O 1
ATOM 1739 N N . PHE A 1 251 ? -2.941 -0.799 33.912 1.00 29.78 297 PHE A N 1
ATOM 1740 C CA . PHE A 1 251 ? -4.086 -0.166 34.544 1.00 36.18 297 PHE A CA 1
ATOM 1741 C C . PHE A 1 251 ? -5.375 -0.750 33.959 1.00 32.70 297 PHE A C 1
ATOM 1742 O O . PHE A 1 251 ? -6.149 -0.031 33.316 1.00 35.50 297 PHE A O 1
ATOM 1750 N N . PRO A 1 252 ? -5.609 -2.061 34.172 1.00 33.44 298 PRO A N 1
ATOM 1751 C CA . PRO A 1 252 ? -6.780 -2.688 33.557 1.00 39.56 298 PRO A CA 1
ATOM 1752 C C . PRO A 1 252 ? -8.099 -2.113 34.091 1.00 37.82 298 PRO A C 1
ATOM 1753 O O . PRO A 1 252 ? -9.094 -2.093 33.364 1.00 42.60 298 PRO A O 1
ATOM 1757 N N . GLU A 1 253 ? -8.091 -1.619 35.329 1.00 37.23 299 GLU A N 1
ATOM 1758 C CA . GLU A 1 253 ? -9.272 -0.978 35.920 1.00 40.95 299 GLU A CA 1
ATOM 1759 C C . GLU A 1 253 ? -9.826 0.177 35.076 1.00 41.91 299 GLU A C 1
ATOM 1760 O O . GLU A 1 253 ? -10.978 0.568 35.246 1.00 46.31 299 GLU A O 1
ATOM 1766 N N . TYR A 1 254 ? -9.013 0.705 34.161 1.00 39.02 300 TYR A N 1
ATOM 1767 C CA . TYR A 1 254 ? -9.432 1.806 33.290 1.00 34.34 300 TYR A CA 1
ATOM 1768 C C . TYR A 1 254 ? -9.945 1.398 31.913 1.00 36.09 300 TYR A C 1
ATOM 1769 O O . TYR A 1 254 ? -10.384 2.254 31.144 1.00 43.73 300 TYR A O 1
ATOM 1778 N N . SER A 1 255 ? -9.880 0.113 31.582 1.00 40.09 301 SER A N 1
ATOM 1779 C CA . SER A 1 255 ? -10.301 -0.342 30.249 1.00 46.79 301 SER A CA 1
ATOM 1780 C C . SER A 1 255 ? -11.775 -0.026 29.976 1.00 51.43 301 SER A C 1
ATOM 1781 O O . SER A 1 255 ? -12.155 0.271 28.837 1.00 47.66 301 SER A O 1
ATOM 1784 N N . ARG A 1 256 ? -12.580 -0.071 31.038 1.00 47.99 302 ARG A N 1
ATOM 1785 C CA . ARG A 1 256 ? -14.010 0.242 30.991 1.00 54.22 302 ARG A CA 1
ATOM 1786 C C . ARG A 1 256 ? -14.277 1.727 30.719 1.00 55.49 302 ARG A C 1
ATOM 1787 O O . ARG A 1 256 ? -15.121 2.067 29.884 1.00 55.83 302 ARG A O 1
ATOM 1795 N N . ASP A 1 257 ? -13.572 2.598 31.439 1.00 49.96 303 ASP A N 1
ATOM 1796 C CA . ASP A 1 257 ? -13.675 4.040 31.235 1.00 47.21 303 ASP A CA 1
ATOM 1797 C C . ASP A 1 257 ? -12.311 4.709 31.445 1.00 45.01 303 ASP A C 1
ATOM 1798 O O . ASP A 1 257 ? -11.882 4.912 32.583 1.00 40.72 303 ASP A O 1
ATOM 1803 N N . PRO A 1 258 ? -11.636 5.056 30.335 1.00 42.74 304 PRO A N 1
ATOM 1804 C CA . PRO A 1 258 ? -10.266 5.572 30.355 1.00 41.89 304 PRO A CA 1
ATOM 1805 C C . PRO A 1 258 ? -10.136 7.096 30.565 1.00 40.00 304 PRO A C 1
ATOM 1806 O O . PRO A 1 258 ? -9.012 7.598 30.683 1.00 28.48 304 PRO A O 1
ATOM 1810 N N . THR A 1 259 ? -11.266 7.807 30.617 1.00 36.70 305 THR A N 1
ATOM 1811 C CA . THR A 1 259 ? -11.291 9.282 30.688 1.00 40.55 305 THR A CA 1
ATOM 1812 C C . THR A 1 259 ? -10.293 9.867 31.697 1.00 31.25 305 THR A C 1
ATOM 1813 O O . THR A 1 259 ? -9.492 10.742 31.359 1.00 34.68 305 THR A O 1
ATOM 1817 N N . MET A 1 260 ? -10.352 9.376 32.930 1.00 34.36 306 MET A N 1
ATOM 1818 C CA . MET A 1 260 ? -9.509 9.886 33.996 1.00 34.17 306 MET A CA 1
ATOM 1819 C C . MET A 1 260 ? -8.032 9.618 33.708 1.00 37.36 306 MET A C 1
ATOM 1820 O O . MET A 1 260 ? -7.198 10.522 33.854 1.00 26.92 306 MET A O 1
ATOM 1825 N N . TYR A 1 261 ? -7.719 8.388 33.290 1.00 34.35 307 TYR A N 1
ATOM 1826 C CA . TYR A 1 261 ? -6.344 8.032 32.937 1.00 32.22 307 TYR A CA 1
ATOM 1827 C C . TYR A 1 261 ? -5.821 8.910 31.811 1.00 27.90 307 TYR A C 1
ATOM 1828 O O . TYR A 1 261 ? -4.744 9.486 31.929 1.00 30.68 307 TYR A O 1
ATOM 1837 N N . LEU A 1 262 ? -6.585 9.007 30.727 1.00 26.21 308 LEU A N 1
ATOM 1838 C CA . LEU A 1 262 ? -6.181 9.733 29.529 1.00 25.98 308 LEU A CA 1
ATOM 1839 C C . LEU A 1 262 ? -5.900 11.206 29.834 1.00 29.75 308 LEU A C 1
ATOM 1840 O O . LEU A 1 262 ? -4.889 11.763 29.406 1.00 27.15 308 LEU A O 1
ATOM 1845 N N . ALA A 1 263 ? -6.805 11.833 30.580 1.00 29.20 309 ALA A N 1
ATOM 1846 C CA . ALA A 1 263 ? -6.630 13.232 30.964 1.00 30.26 309 ALA A CA 1
ATOM 1847 C C . ALA A 1 263 ? -5.291 13.456 31.674 1.00 23.57 309 ALA A C 1
ATOM 1848 O O . ALA A 1 263 ? -4.558 14.373 31.332 1.00 26.36 309 ALA A O 1
ATOM 1850 N N . LEU A 1 264 ? -4.989 12.596 32.642 1.00 24.35 310 LEU A N 1
ATOM 1851 C CA . LEU A 1 264 ? -3.784 12.677 33.458 1.00 22.43 310 LEU A CA 1
ATOM 1852 C C . LEU A 1 264 ? -2.499 12.296 32.706 1.00 30.20 310 LEU A C 1
ATOM 1853 O O . LEU A 1 264 ? -1.461 12.961 32.858 1.00 24.21 310 LEU A O 1
ATOM 1858 N N . ARG A 1 265 ? -2.564 11.229 31.906 1.00 24.93 311 ARG A N 1
ATOM 1859 C CA . ARG A 1 265 ? -1.441 10.870 31.035 1.00 24.57 311 ARG A CA 1
ATOM 1860 C C . ARG A 1 265 ? -1.105 11.995 30.049 1.00 25.70 311 ARG A C 1
ATOM 1861 O O . ARG A 1 265 ? 0.069 12.338 29.878 1.00 21.54 311 ARG A O 1
ATOM 1869 N N . ASN A 1 266 ? -2.122 12.557 29.398 1.00 22.92 312 ASN A N 1
ATOM 1870 C CA . ASN A 1 266 ? -1.905 13.640 28.442 1.00 25.59 312 ASN A CA 1
ATOM 1871 C C . ASN A 1 266 ? -1.363 14.892 29.109 1.00 28.26 312 ASN A C 1
ATOM 1872 O O . ASN A 1 266 ? -0.485 15.568 28.553 1.00 23.70 312 ASN A O 1
ATOM 1877 N N . LEU A 1 267 ? -1.911 15.205 30.283 1.00 25.51 313 LEU A N 1
ATOM 1878 C CA . LEU A 1 267 ? -1.416 16.322 31.075 1.00 28.82 313 LEU A CA 1
ATOM 1879 C C . LEU A 1 267 ? 0.065 16.132 31.367 1.00 24.77 313 LEU A C 1
ATOM 1880 O O . LEU A 1 267 ? 0.852 17.061 31.168 1.00 23.51 313 LEU A O 1
ATOM 1885 N N . ILE A 1 268 ? 0.421 14.933 31.849 1.00 24.27 314 ILE A N 1
ATOM 1886 C CA . ILE A 1 268 ? 1.801 14.593 32.234 1.00 22.96 314 ILE A CA 1
ATOM 1887 C C . ILE A 1 268 ? 2.765 14.764 31.055 1.00 28.20 314 ILE A C 1
ATOM 1888 O O . ILE A 1 268 ? 3.803 15.424 31.182 1.00 26.48 314 ILE A O 1
ATOM 1893 N N . LEU A 1 269 ? 2.409 14.182 29.910 1.00 25.35 315 LEU A N 1
ATOM 1894 C CA . LEU A 1 269 ? 3.207 14.324 28.699 1.00 28.38 315 LEU A CA 1
ATOM 1895 C C . LEU A 1 269 ? 3.380 15.781 28.290 1.00 29.80 315 LEU A C 1
ATOM 1896 O O . LEU A 1 269 ? 4.496 16.226 27.996 1.00 26.17 315 LEU A O 1
ATOM 1901 N N . ALA A 1 270 ? 2.267 16.517 28.265 1.00 29.79 316 ALA A N 1
ATOM 1902 C CA . ALA A 1 270 ? 2.291 17.923 27.901 1.00 26.52 316 ALA A CA 1
ATOM 1903 C C . ALA A 1 270 ? 3.196 18.727 28.837 1.00 25.39 316 ALA A C 1
ATOM 1904 O O . ALA A 1 270 ? 3.907 19.619 28.373 1.00 23.99 316 ALA A O 1
ATOM 1906 N N . LEU A 1 271 ? 3.191 18.395 30.134 1.00 25.46 317 LEU A N 1
ATOM 1907 C CA . LEU A 1 271 ? 4.070 19.067 31.106 1.00 25.28 317 LEU A CA 1
ATOM 1908 C C . LEU A 1 271 ? 5.557 18.766 30.887 1.00 28.66 317 LEU A C 1
ATOM 1909 O O . LEU A 1 271 ? 6.408 19.671 30.981 1.00 24.86 317 LEU A O 1
ATOM 1914 N N . TRP A 1 272 ? 5.863 17.497 30.604 1.00 24.61 318 TRP A N 1
ATOM 1915 C CA . TRP A 1 272 ? 7.225 17.076 30.291 1.00 22.40 318 TRP A CA 1
ATOM 1916 C C . TRP A 1 272 ? 7.765 17.831 29.116 1.00 22.66 318 TRP A C 1
ATOM 1917 O O . TRP A 1 272 ? 8.855 18.383 29.191 1.00 25.10 318 TRP A O 1
ATOM 1928 N N . TYR A 1 273 ? 7.004 17.877 28.027 1.00 22.76 319 TYR A N 1
ATOM 1929 C CA . TYR A 1 273 ? 7.476 18.517 26.807 1.00 25.01 319 TYR A CA 1
ATOM 1930 C C . TYR A 1 273 ? 7.567 20.039 26.878 1.00 30.34 319 TYR A C 1
ATOM 1931 O O . TYR A 1 273 ? 8.375 20.644 26.164 1.00 29.90 319 TYR A O 1
ATOM 1940 N N . THR A 1 274 ? 6.768 20.644 27.757 1.00 26.99 320 THR A N 1
ATOM 1941 C CA . THR A 1 274 ? 6.828 22.087 27.985 1.00 30.60 320 THR A CA 1
ATOM 1942 C C . THR A 1 274 ? 8.083 22.453 28.773 1.00 31.57 320 THR A C 1
ATOM 1943 O O . THR A 1 274 ? 8.632 23.529 28.577 1.00 32.38 320 THR A O 1
ATOM 1947 N N . ASN A 1 275 ? 8.531 21.565 29.661 1.00 30.68 321 ASN A N 1
ATOM 1948 C CA . ASN A 1 275 ? 9.830 21.739 30.314 1.00 31.17 321 ASN A CA 1
ATOM 1949 C C . ASN A 1 275 ? 10.639 20.458 30.478 1.00 28.30 321 ASN A C 1
ATOM 1950 O O . ASN A 1 275 ? 10.650 19.836 31.544 1.00 30.11 321 ASN A O 1
ATOM 1955 N N . CYS A 1 276 ? 11.358 20.088 29.427 1.00 31.73 322 CYS A N 1
ATOM 1956 C CA . CYS A 1 276 ? 12.074 18.819 29.423 1.00 29.56 322 CYS A CA 1
ATOM 1957 C C . CYS A 1 276 ? 13.443 18.903 30.116 1.00 29.83 322 CYS A C 1
ATOM 1958 O O . CYS A 1 276 ? 14.190 17.930 30.128 1.00 27.30 322 CYS A O 1
ATOM 1961 N N . LYS A 1 277 ? 13.770 20.055 30.700 1.00 30.03 323 LYS A N 1
ATOM 1962 C CA . LYS A 1 277 ? 15.098 20.226 31.302 1.00 26.58 323 LYS A CA 1
ATOM 1963 C C . LYS A 1 277 ? 15.141 19.888 32.782 1.00 29.45 323 LYS A C 1
ATOM 1964 O O . LYS A 1 277 ? 16.214 19.849 33.382 1.00 31.61 323 LYS A O 1
ATOM 1970 N N . GLU A 1 278 ? 13.977 19.628 33.370 1.00 27.90 324 GLU A N 1
ATOM 1971 C CA . GLU A 1 278 ? 13.903 19.195 34.768 1.00 34.67 324 GLU A CA 1
ATOM 1972 C C . GLU A 1 278 ? 12.981 17.994 34.942 1.00 27.72 324 GLU A C 1
ATOM 1973 O O . GLU A 1 278 ? 12.112 17.729 34.107 1.00 28.71 324 GLU A O 1
ATOM 1979 N N . ALA A 1 279 ? 13.168 17.285 36.043 1.00 29.61 325 ALA A N 1
ATOM 1980 C CA . ALA A 1 279 ? 12.340 16.144 36.370 1.00 32.57 325 ALA A CA 1
ATOM 1981 C C . ALA A 1 279 ? 10.924 16.606 36.682 1.00 31.17 325 ALA A C 1
ATOM 1982 O O . ALA A 1 279 ? 10.716 17.563 37.430 1.00 27.42 325 ALA A O 1
ATOM 1984 N N . LEU A 1 280 ? 9.958 15.944 36.058 1.00 30.05 326 LEU A N 1
ATOM 1985 C CA . LEU A 1 280 ? 8.558 16.153 36.380 1.00 29.63 326 LEU A CA 1
ATOM 1986 C C . LEU A 1 280 ? 8.189 15.295 37.592 1.00 30.51 326 LEU A C 1
ATOM 1987 O O . LEU A 1 280 ? 8.382 14.078 37.585 1.00 31.99 326 LEU A O 1
ATOM 1992 N N . THR A 1 281 ? 7.673 15.950 38.631 1.00 27.86 327 THR A N 1
ATOM 1993 C CA . THR A 1 281 ? 7.309 15.298 39.889 1.00 32.09 327 THR A CA 1
ATOM 1994 C C . THR A 1 281 ? 5.797 15.425 40.127 1.00 30.20 327 THR A C 1
ATOM 1995 O O . THR A 1 281 ? 5.149 16.288 39.519 1.00 26.92 327 THR A O 1
ATOM 1999 N N . PRO A 1 282 ? 5.233 14.572 41.015 1.00 27.93 328 PRO A N 1
ATOM 2000 C CA . PRO A 1 282 ? 3.830 14.694 41.430 1.00 30.80 328 PRO A CA 1
ATOM 2001 C C . PRO A 1 282 ? 3.494 16.107 41.918 1.00 33.01 328 PRO A C 1
ATOM 2002 O O . PRO A 1 282 ? 2.459 16.664 41.532 1.00 31.21 328 PRO A O 1
ATOM 2006 N N 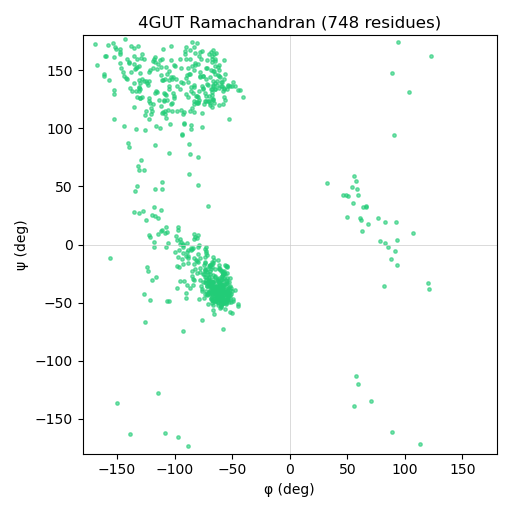. GLN A 1 283 ? 4.390 16.689 42.718 1.00 32.83 329 GLN A N 1
ATOM 2007 C CA . GLN A 1 283 ? 4.231 18.045 43.243 1.00 37.89 329 GLN A CA 1
ATOM 2008 C C . GLN A 1 283 ? 4.075 19.080 42.131 1.00 37.39 329 GLN A C 1
ATOM 2009 O O . GLN A 1 283 ? 3.317 20.036 42.275 1.00 29.69 329 GLN A O 1
ATOM 2015 N N . LYS A 1 284 ? 4.785 18.883 41.021 1.00 33.33 330 LYS A N 1
ATOM 2016 C CA . LYS A 1 284 ? 4.671 19.777 39.869 1.00 29.73 330 LYS A CA 1
ATOM 2017 C C . LYS A 1 284 ? 3.344 19.604 39.136 1.00 27.28 330 LYS A C 1
ATOM 2018 O O . LYS A 1 284 ? 2.795 20.572 38.617 1.00 30.46 330 LYS A O 1
ATOM 2024 N N . CYS A 1 285 ? 2.842 18.371 39.080 1.00 25.69 331 CYS A N 1
ATOM 2025 C CA . CYS A 1 285 ? 1.621 18.074 38.321 1.00 28.82 331 CYS A CA 1
ATOM 2026 C C . CYS A 1 285 ? 0.340 18.520 39.021 1.00 28.00 331 CYS A C 1
ATOM 2027 O O . CYS A 1 285 ? -0.615 18.981 38.380 1.00 26.61 331 CYS A O 1
ATOM 2030 N N . ILE A 1 286 ? 0.326 18.356 40.338 1.00 30.17 332 ILE A N 1
ATOM 2031 C CA . ILE A 1 286 ? -0.887 18.552 41.145 1.00 30.55 332 ILE A CA 1
ATOM 2032 C C . ILE A 1 286 ? -1.564 19.919 40.971 1.00 27.70 332 ILE A C 1
ATOM 2033 O O . ILE A 1 286 ? -2.784 19.966 40.819 1.00 29.71 332 ILE A O 1
ATOM 2038 N N . PRO A 1 287 ? -0.790 21.028 40.939 1.00 28.25 333 PRO A N 1
ATOM 2039 C CA . PRO A 1 287 ? -1.440 22.329 40.717 1.00 25.52 333 PRO A CA 1
ATOM 2040 C C . PRO A 1 287 ? -2.058 22.491 39.327 1.00 30.40 333 PRO A C 1
ATOM 2041 O O . PRO A 1 287 ? -2.876 23.389 39.120 1.00 27.24 333 PRO A O 1
ATOM 2045 N N . HIS A 1 288 ? -1.679 21.630 38.383 1.00 28.24 334 HIS A N 1
ATOM 2046 C CA . HIS A 1 288 ? -2.248 21.685 37.042 1.00 23.29 334 HIS A CA 1
ATOM 2047 C C . HIS A 1 288 ? -3.437 20.789 36.849 1.00 26.13 334 HIS A C 1
ATOM 2048 O O . HIS A 1 288 ? -4.005 20.738 35.759 1.00 27.02 334 HIS A O 1
ATOM 2055 N N . ILE A 1 289 ? -3.814 20.059 37.897 1.00 24.24 335 ILE A N 1
ATOM 2056 C CA . ILE A 1 289 ? -5.037 19.259 37.883 1.00 22.80 335 ILE A CA 1
ATOM 2057 C C . ILE A 1 289 ? -6.182 20.131 38.447 1.00 28.66 335 ILE A C 1
ATOM 2058 O O . ILE A 1 289 ? -6.247 20.378 39.649 1.00 25.38 335 ILE A O 1
ATOM 2063 N N . ILE A 1 290 ? -7.051 20.624 37.570 1.00 26.50 336 ILE A N 1
ATOM 2064 C CA . ILE A 1 290 ? -8.125 21.545 37.962 1.00 28.84 336 ILE A CA 1
ATOM 2065 C C . ILE A 1 290 ? -9.465 20.950 37.573 1.00 26.57 336 ILE A C 1
ATOM 2066 O O . ILE A 1 290 ? -9.806 20.855 36.389 1.00 29.81 336 ILE A O 1
ATOM 2071 N N . VAL A 1 291 ? -10.204 20.521 38.587 1.00 28.03 337 VAL A N 1
ATOM 2072 C CA . VAL A 1 291 ? -11.519 19.914 38.408 1.00 27.56 337 VAL A CA 1
ATOM 2073 C C . VAL A 1 291 ? -12.281 20.074 39.726 1.00 27.57 337 VAL A C 1
ATOM 2074 O O . VAL A 1 291 ? -11.691 19.974 40.793 1.00 27.07 337 VAL A O 1
ATOM 2078 N N . ARG A 1 292 ? -13.578 20.344 39.638 1.00 31.94 338 ARG A N 1
ATOM 2079 C CA . ARG A 1 292 ? -14.421 20.511 40.826 1.00 23.37 338 ARG A CA 1
ATOM 2080 C C . ARG A 1 292 ? -14.672 19.189 41.526 1.00 35.02 338 ARG A C 1
ATOM 2081 O O . ARG A 1 292 ? -14.640 18.122 40.899 1.00 30.81 338 ARG A O 1
ATOM 2089 N N . GLY A 1 293 ? -14.899 19.263 42.835 1.00 28.53 339 GLY A N 1
ATOM 2090 C CA . GLY A 1 293 ? -15.363 18.120 43.594 1.00 27.22 339 GLY A CA 1
ATOM 2091 C C . GLY A 1 293 ? -14.330 17.258 44.273 1.00 31.09 339 GLY A C 1
ATOM 2092 O O . GLY A 1 293 ? -13.114 17.431 44.098 1.00 31.74 339 GLY A O 1
ATOM 2093 N N . LEU A 1 294 ? -14.830 16.298 45.044 1.00 27.27 340 LEU A N 1
ATOM 2094 C CA . LEU A 1 294 ? -13.994 15.310 45.712 1.00 27.55 340 LEU A CA 1
ATOM 2095 C C . LEU A 1 294 ? -13.193 14.460 44.713 1.00 31.56 340 LEU A C 1
ATOM 2096 O O . LEU A 1 294 ? -12.164 13.887 45.065 1.00 27.99 340 LEU A O 1
ATOM 2101 N N . VAL A 1 295 ? -13.653 14.400 43.471 1.00 25.40 341 VAL A N 1
ATOM 2102 C CA . VAL A 1 295 ? -12.971 13.601 42.462 1.00 30.98 341 VAL A CA 1
ATOM 2103 C C . VAL A 1 295 ? -11.537 14.103 42.239 1.00 31.11 341 VAL A C 1
ATOM 2104 O O . VAL A 1 295 ? -10.648 13.314 41.911 1.00 35.20 341 VAL A O 1
ATOM 2108 N N . ARG A 1 296 ? -11.310 15.400 42.464 1.00 28.02 342 ARG A N 1
ATOM 2109 C CA . ARG A 1 296 ? -9.963 15.964 42.365 1.00 30.09 342 ARG A CA 1
ATOM 2110 C C . ARG A 1 296 ? -8.997 15.190 43.247 1.00 29.50 342 ARG A C 1
ATOM 2111 O O . ARG A 1 296 ? -7.844 14.983 42.875 1.00 31.15 342 ARG A O 1
ATOM 2119 N N . ILE A 1 297 ? -9.475 14.764 44.415 1.00 32.90 343 ILE A N 1
ATOM 2120 C CA . ILE A 1 297 ? -8.667 13.980 45.359 1.00 31.78 343 ILE A CA 1
ATOM 2121 C C . ILE A 1 297 ? -8.248 12.661 44.704 1.00 35.64 343 ILE A C 1
ATOM 2122 O O . ILE A 1 297 ? -7.077 12.292 44.750 1.00 33.64 343 ILE A O 1
ATOM 2127 N N . ARG A 1 298 ? -9.207 11.982 44.071 1.00 36.57 344 ARG A N 1
ATOM 2128 C CA . ARG A 1 298 ? -8.951 10.741 43.326 1.00 40.97 344 ARG A CA 1
ATOM 2129 C C . ARG A 1 298 ? -7.886 10.965 42.242 1.00 34.95 344 ARG A C 1
ATOM 2130 O O . ARG A 1 298 ? -6.952 10.176 42.114 1.00 37.09 344 ARG A O 1
ATOM 2138 N N . CYS A 1 299 ? -8.046 12.042 41.471 1.00 34.56 345 CYS A N 1
ATOM 2139 C CA . CYS A 1 299 ? -7.091 12.434 40.422 1.00 38.17 345 CYS A CA 1
ATOM 2140 C C . CYS A 1 299 ? -5.675 12.624 40.942 1.00 36.11 345 CYS A C 1
ATOM 2141 O O . CYS A 1 299 ? -4.726 12.094 40.368 1.00 33.98 345 CYS A O 1
ATOM 2144 N N . VAL A 1 300 ? -5.541 13.392 42.019 1.00 31.40 346 VAL A N 1
ATOM 2145 C CA . VAL A 1 300 ? -4.245 13.640 42.639 1.00 36.09 346 VAL A CA 1
ATOM 2146 C C . VAL A 1 300 ? -3.614 12.337 43.146 1.00 38.84 346 VAL A C 1
ATOM 2147 O O . VAL A 1 300 ? -2.401 12.127 43.022 1.00 36.29 346 VAL A O 1
ATOM 2151 N N . GLN A 1 301 ? -4.446 11.464 43.704 1.00 34.33 347 GLN A N 1
ATOM 2152 C CA . GLN A 1 301 ? -3.986 10.169 44.187 1.00 41.06 347 GLN A CA 1
ATOM 2153 C C . GLN A 1 301 ? -3.566 9.231 43.042 1.00 40.17 347 GLN A C 1
ATOM 2154 O O . GLN A 1 301 ? -2.783 8.314 43.257 1.00 45.44 347 GLN A O 1
ATOM 2160 N N . GLU A 1 302 ? -4.075 9.474 41.835 1.00 35.73 348 GLU A N 1
ATOM 2161 C CA . GLU A 1 302 ? -3.749 8.636 40.677 1.00 36.04 348 GLU A CA 1
ATOM 2162 C C . GLU A 1 302 ? -2.548 9.124 39.870 1.00 39.17 348 GLU A C 1
ATOM 2163 O O . GLU A 1 302 ? -1.835 8.313 39.263 1.00 32.69 348 GLU A O 1
ATOM 2169 N N . VAL A 1 303 ? -2.346 10.442 39.838 1.00 28.03 349 VAL A N 1
ATOM 2170 C CA . VAL A 1 303 ? -1.327 11.043 38.979 1.00 31.30 349 VAL A CA 1
ATOM 2171 C C . VAL A 1 303 ? 0.068 10.509 39.324 1.00 32.94 349 VAL A C 1
ATOM 2172 O O . VAL A 1 303 ? 0.924 10.393 38.450 1.00 34.55 349 VAL A O 1
ATOM 2176 N N . GLU A 1 304 ? 0.280 10.165 40.591 1.00 33.80 350 GLU A N 1
ATOM 2177 C CA . GLU A 1 304 ? 1.562 9.634 41.043 1.00 32.88 350 GLU A CA 1
ATOM 2178 C C . GLU A 1 304 ? 1.910 8.266 40.423 1.00 37.80 350 GLU A C 1
ATOM 2179 O O . GLU A 1 304 ? 3.020 8.087 39.909 1.00 34.13 350 GLU A O 1
ATOM 2185 N N . ARG A 1 305 ? 0.968 7.321 40.454 1.00 31.48 351 ARG A N 1
ATOM 2186 C CA . ARG A 1 305 ? 1.172 5.998 39.835 1.00 31.94 351 ARG A CA 1
ATOM 2187 C C . ARG A 1 305 ? 1.369 6.119 38.325 1.00 30.41 351 ARG A C 1
ATOM 2188 O O . ARG A 1 305 ? 2.202 5.428 37.745 1.00 31.36 351 ARG A O 1
ATOM 2196 N N . ILE A 1 306 ? 0.574 6.979 37.692 1.00 26.62 352 ILE A N 1
ATOM 2197 C CA . ILE A 1 306 ? 0.672 7.202 36.258 1.00 29.85 352 ILE A CA 1
ATOM 2198 C C . ILE A 1 306 ? 2.020 7.820 35.897 1.00 31.27 352 ILE A C 1
ATOM 2199 O O . ILE A 1 306 ? 2.625 7.441 34.890 1.00 24.19 352 ILE A O 1
ATOM 2204 N N . LEU A 1 307 ? 2.492 8.749 36.727 1.00 27.11 353 LEU A N 1
ATOM 2205 C CA . LEU A 1 307 ? 3.771 9.407 36.483 1.00 29.10 353 LEU A CA 1
ATOM 2206 C C . LEU A 1 307 ? 4.939 8.421 36.590 1.00 28.56 353 LEU A C 1
ATOM 2207 O O . LEU A 1 307 ? 5.871 8.462 35.779 1.00 27.73 353 LEU A O 1
ATOM 2212 N N . TYR A 1 308 ? 4.880 7.532 37.579 1.00 26.15 354 TYR A N 1
ATOM 2213 C CA . TYR A 1 308 ? 5.933 6.541 37.771 1.00 29.08 354 TYR A CA 1
ATOM 2214 C C . TYR A 1 308 ? 5.988 5.530 36.634 1.00 30.37 354 TYR A C 1
ATOM 2215 O O . TYR A 1 308 ? 7.069 5.101 36.243 1.00 25.95 354 TYR A O 1
ATOM 2224 N N . PHE A 1 309 ? 4.817 5.174 36.113 1.00 26.86 355 PHE A N 1
ATOM 2225 C CA . PHE A 1 309 ? 4.697 4.293 34.961 1.00 28.33 355 PHE A CA 1
ATOM 2226 C C . PHE A 1 309 ? 5.342 4.897 33.719 1.00 26.99 355 PHE A C 1
ATOM 2227 O O . PHE A 1 309 ? 6.159 4.245 33.070 1.00 26.06 355 PHE A O 1
ATOM 2235 N N . MET A 1 310 ? 4.964 6.136 33.403 1.00 23.79 356 MET A N 1
ATOM 2236 C CA . MET A 1 310 ? 5.490 6.861 32.242 1.00 26.64 356 MET A CA 1
ATOM 2237 C C . MET A 1 310 ? 6.978 7.107 32.368 1.00 25.73 356 MET A C 1
ATOM 2238 O O . MET A 1 310 ? 7.683 7.177 31.358 1.00 28.50 356 MET A O 1
ATOM 2243 N N . THR A 1 311 ? 7.446 7.269 33.605 1.00 25.56 357 THR A N 1
ATOM 2244 C CA . THR A 1 311 ? 8.873 7.400 33.861 1.00 26.80 357 THR A CA 1
ATOM 2245 C C . THR A 1 311 ? 9.578 6.083 33.533 1.00 25.30 357 THR A C 1
ATOM 2246 O O . THR A 1 311 ? 10.504 6.071 32.719 1.00 24.11 357 THR A O 1
ATOM 2250 N N . ARG A 1 312 ? 9.139 4.992 34.164 1.00 23.57 358 ARG A N 1
ATOM 2251 C CA . ARG A 1 312 ? 9.755 3.683 33.963 1.00 25.93 358 ARG A CA 1
ATOM 2252 C C . ARG A 1 312 ? 9.813 3.319 32.484 1.00 25.35 358 ARG A C 1
ATOM 2253 O O . ARG A 1 312 ? 10.839 2.834 32.010 1.00 23.52 358 ARG A O 1
ATOM 2261 N N . LYS A 1 313 ? 8.723 3.585 31.760 1.00 26.44 359 LYS A N 1
ATOM 2262 C CA . LYS A 1 313 ? 8.631 3.236 30.341 1.00 25.34 359 LYS A CA 1
ATOM 2263 C C . LYS A 1 313 ? 9.470 4.143 29.441 1.00 25.29 359 LYS A C 1
ATOM 2264 O O . LYS A 1 313 ? 9.723 3.802 28.289 1.00 23.99 359 LYS A O 1
ATOM 2270 N N . GLY A 1 314 ? 9.897 5.287 29.968 1.00 24.51 360 GLY A N 1
ATOM 2271 C CA . GLY A 1 314 ? 10.780 6.196 29.226 1.00 24.16 360 GLY A CA 1
ATOM 2272 C C . GLY A 1 314 ? 10.098 7.287 28.422 1.00 26.78 360 GLY A C 1
ATOM 2273 O O . GLY A 1 314 ? 10.706 7.864 27.521 1.00 26.53 360 GLY A O 1
ATOM 2274 N N . LEU A 1 315 ? 8.843 7.596 28.747 1.00 24.81 361 LEU A N 1
ATOM 2275 C CA . LEU A 1 315 ? 8.103 8.634 28.017 1.00 23.97 361 LEU A CA 1
ATOM 2276 C C . LEU A 1 315 ? 8.406 10.029 28.575 1.00 24.18 361 LEU A C 1
ATOM 2277 O O . LEU A 1 315 ? 8.320 11.027 27.861 1.00 27.29 361 LEU A O 1
ATOM 2282 N N . ILE A 1 316 ? 8.767 10.094 29.851 1.00 21.52 362 ILE A N 1
ATOM 2283 C CA . ILE A 1 316 ? 9.091 11.370 30.490 1.00 25.10 362 ILE A CA 1
ATOM 2284 C C . ILE A 1 316 ? 10.318 11.164 31.364 1.00 24.85 362 ILE A C 1
ATOM 2285 O O . ILE A 1 316 ? 10.750 10.025 31.573 1.00 22.81 362 ILE A O 1
ATOM 2290 N N . ASN A 1 317 ? 10.869 12.264 31.882 1.00 23.86 363 ASN A N 1
ATOM 2291 C CA . ASN A 1 317 ? 11.992 12.201 32.810 1.00 23.10 363 ASN A CA 1
ATOM 2292 C C . ASN A 1 317 ? 13.159 11.387 32.234 1.00 25.86 363 ASN A C 1
ATOM 2293 O O . ASN A 1 317 ? 13.721 10.496 32.881 1.00 26.62 363 ASN A O 1
ATOM 2298 N N . THR A 1 318 ? 13.512 11.723 31.002 1.00 20.82 364 THR A N 1
ATOM 2299 C CA . THR A 1 318 ? 14.410 10.890 30.217 1.00 27.53 364 THR A CA 1
ATOM 2300 C C . THR A 1 318 ? 15.417 11.750 29.443 1.00 26.41 364 THR A C 1
ATOM 2301 O O . THR A 1 318 ? 15.625 12.922 29.783 1.00 24.31 364 THR A O 1
ATOM 2305 N N . GLY A 1 319 ? 16.073 11.173 28.435 1.00 25.84 365 GLY A N 1
ATOM 2306 C CA . GLY A 1 319 ? 17.109 11.906 27.714 1.00 24.00 365 GLY A CA 1
ATOM 2307 C C . GLY A 1 319 ? 18.335 12.098 28.585 1.00 24.35 365 GLY A C 1
ATOM 2308 O O . GLY A 1 319 ? 18.768 11.168 29.262 1.00 26.41 365 GLY A O 1
ATOM 2309 N N . VAL A 1 320 ? 18.889 13.308 28.603 1.00 24.76 366 VAL A N 1
ATOM 2310 C CA . VAL A 1 320 ? 20.119 13.536 29.382 1.00 26.63 366 VAL A CA 1
ATOM 2311 C C . VAL A 1 320 ? 19.842 14.129 30.756 1.00 30.56 366 VAL A C 1
ATOM 2312 O O . VAL A 1 320 ? 20.753 14.622 31.417 1.00 32.04 366 VAL A O 1
ATOM 2316 N N . LEU A 1 321 ? 18.580 14.069 31.180 1.00 31.10 367 LEU A N 1
ATOM 2317 C CA . LEU A 1 321 ? 18.226 14.420 32.543 1.00 32.67 367 LEU A CA 1
ATOM 2318 C C . LEU A 1 321 ? 19.043 13.537 33.476 1.00 35.72 367 LEU A C 1
ATOM 2319 O O . LEU A 1 321 ? 19.195 12.324 33.254 1.00 33.04 367 LEU A O 1
ATOM 2324 N N . SER A 1 322 ? 19.603 14.175 34.491 1.00 31.74 368 SER A N 1
ATOM 2325 C CA . SER A 1 322 ? 20.413 13.516 35.496 1.00 37.17 368 SER A CA 1
ATOM 2326 C C . SER A 1 322 ? 19.886 13.974 36.852 1.00 43.36 368 SER A C 1
ATOM 2327 O O . SER A 1 322 ? 19.622 15.162 37.043 1.00 40.98 368 SER A O 1
ATOM 2330 N N . VAL A 1 323 ? 19.702 13.038 37.779 1.00 40.46 369 VAL A N 1
ATOM 2331 C CA . VAL A 1 323 ? 19.141 13.380 39.092 1.00 47.16 369 VAL A CA 1
ATOM 2332 C C . VAL A 1 323 ? 20.000 12.909 40.264 1.00 52.97 369 VAL A C 1
ATOM 2333 O O . VAL A 1 323 ? 20.564 11.813 40.228 1.00 51.81 369 VAL A O 1
ATOM 2337 N N . GLY A 1 324 ? 20.090 13.751 41.293 1.00 55.75 370 GLY A N 1
ATOM 2338 C CA . GLY A 1 324 ? 20.873 13.457 42.494 1.00 60.79 370 GLY A CA 1
ATOM 2339 C C . GLY A 1 324 ? 20.275 12.361 43.358 1.00 62.21 370 GLY A C 1
ATOM 2340 O O . GLY A 1 324 ? 19.099 12.015 43.215 1.00 58.59 370 GLY A O 1
ATOM 2341 N N . ALA A 1 325 ? 21.091 11.828 44.266 1.00 64.01 371 ALA A N 1
ATOM 2342 C CA . ALA A 1 325 ? 20.704 10.718 45.147 1.00 59.57 371 ALA A CA 1
ATOM 2343 C C . ALA A 1 325 ? 19.388 10.951 45.894 1.00 65.13 371 ALA A C 1
ATOM 2344 O O . ALA A 1 325 ? 18.598 10.025 46.079 1.00 69.56 371 ALA A O 1
ATOM 2346 N N . ASP A 1 326 ? 19.164 12.193 46.311 1.00 63.33 372 ASP A N 1
ATOM 2347 C CA . ASP A 1 326 ? 17.954 12.589 47.030 1.00 68.63 372 ASP A CA 1
ATOM 2348 C C . ASP A 1 326 ? 16.742 12.794 46.109 1.00 67.01 372 ASP A C 1
ATOM 2349 O O . ASP A 1 326 ? 15.647 13.121 46.583 1.00 56.68 372 ASP A O 1
ATOM 2354 N N . GLN A 1 327 ? 16.941 12.591 44.804 1.00 61.39 373 GLN A N 1
ATOM 2355 C CA . GLN A 1 327 ? 15.937 12.940 43.788 1.00 56.31 373 GLN A CA 1
ATOM 2356 C C . GLN A 1 327 ? 15.643 11.827 42.770 1.00 51.91 373 GLN A C 1
ATOM 2357 O O . GLN A 1 327 ? 15.229 12.119 41.645 1.00 48.58 373 GLN A O 1
ATOM 2363 N N . TYR A 1 328 ? 15.841 10.566 43.158 1.00 43.17 374 TYR A N 1
ATOM 2364 C CA . TYR A 1 328 ? 15.589 9.431 42.256 1.00 42.62 374 TYR A CA 1
ATOM 2365 C C . TYR A 1 328 ? 14.168 9.402 41.696 1.00 39.70 374 TYR A C 1
ATOM 2366 O O . TYR A 1 328 ? 13.221 9.816 42.364 1.00 39.44 374 TYR A O 1
ATOM 2375 N N . LEU A 1 329 ? 14.038 8.922 40.464 1.00 32.04 375 LEU A N 1
ATOM 2376 C CA . LEU A 1 329 ? 12.795 9.057 39.707 1.00 35.75 375 LEU A CA 1
ATOM 2377 C C . LEU A 1 329 ? 11.724 8.013 40.028 1.00 31.12 375 LEU A C 1
ATOM 2378 O O . LEU A 1 329 ? 10.548 8.229 39.750 1.00 34.54 375 LEU A O 1
ATOM 2383 N N . LEU A 1 330 ? 12.126 6.883 40.591 1.00 32.79 376 LEU A N 1
ATOM 2384 C CA . LEU A 1 330 ? 11.159 5.861 41.013 1.00 39.47 376 LEU A CA 1
ATOM 2385 C C . LEU A 1 330 ? 11.257 5.629 42.525 1.00 43.25 376 LEU A C 1
ATOM 2386 O O . LEU A 1 330 ? 12.319 5.845 43.103 1.00 39.64 376 LEU A O 1
ATOM 2391 N N . PRO A 1 331 ? 10.146 5.216 43.177 1.00 47.48 377 PRO A N 1
ATOM 2392 C CA . PRO A 1 331 ? 10.194 4.996 44.630 1.00 45.48 377 PRO A CA 1
ATOM 2393 C C . PRO A 1 331 ? 11.136 3.859 45.019 1.00 51.32 377 PRO A C 1
ATOM 2394 O O . PRO A 1 331 ? 11.536 3.068 44.159 1.00 48.74 377 PRO A O 1
ATOM 2398 N N . LYS A 1 332 ? 11.475 3.789 46.307 1.00 55.91 378 LYS A N 1
ATOM 2399 C CA . LYS A 1 332 ? 12.456 2.831 46.846 1.00 53.98 378 LYS A CA 1
ATOM 2400 C C . LYS A 1 332 ? 12.183 1.361 46.529 1.00 53.44 378 LYS A C 1
ATOM 2401 O O . LYS A 1 332 ? 13.105 0.544 46.536 1.00 57.92 378 LYS A O 1
ATOM 2407 N N . ASP A 1 333 ? 10.921 1.026 46.264 1.00 52.14 379 ASP A N 1
ATOM 2408 C CA . ASP A 1 333 ? 10.533 -0.352 45.947 1.00 56.66 379 ASP A CA 1
ATOM 2409 C C . ASP A 1 333 ? 11.102 -0.880 44.624 1.00 56.76 379 ASP A C 1
ATOM 2410 O O . ASP A 1 333 ? 11.062 -2.085 44.364 1.00 57.65 379 ASP A O 1
ATOM 2415 N N . TYR A 1 334 ? 11.632 0.024 43.802 1.00 56.72 380 TYR A N 1
ATOM 2416 C CA . TYR A 1 334 ? 12.299 -0.342 42.551 1.00 51.73 380 TYR A CA 1
ATOM 2417 C C . TYR A 1 334 ? 13.818 -0.441 42.730 1.00 55.15 380 TYR A C 1
ATOM 2418 O O . TYR A 1 334 ? 14.503 -1.075 41.924 1.00 56.50 380 TYR A O 1
ATOM 2427 N N . HIS A 1 335 ? 14.320 0.179 43.799 1.00 55.97 381 HIS A N 1
ATOM 2428 C CA . HIS A 1 335 ? 15.756 0.404 44.029 1.00 53.62 381 HIS A CA 1
ATOM 2429 C C . HIS A 1 335 ? 16.564 -0.816 44.376 1.00 54.80 381 HIS A C 1
ATOM 2430 O O . HIS A 1 335 ? 17.780 -0.833 44.185 1.00 54.78 381 HIS A O 1
ATOM 2437 N N . ASN A 1 336 ? 15.908 -1.843 44.901 1.00 56.54 382 ASN A N 1
ATOM 2438 C CA . ASN A 1 336 ? 16.615 -3.009 45.440 1.00 59.63 382 ASN A CA 1
ATOM 2439 C C . ASN A 1 336 ? 17.103 -4.021 44.396 1.00 59.28 382 ASN A C 1
ATOM 2440 O O . ASN A 1 336 ? 16.832 -5.219 44.510 1.00 58.60 382 ASN A O 1
ATOM 2445 N N . LYS A 1 337 ? 17.819 -3.538 43.380 1.00 55.17 383 LYS A N 1
ATOM 2446 C CA . LYS A 1 337 ? 18.499 -4.429 42.428 1.00 51.91 383 LYS A CA 1
ATOM 2447 C C . LYS A 1 337 ? 19.809 -3.869 41.863 1.00 44.65 383 LYS A C 1
ATOM 2448 O O . LYS A 1 337 ? 20.088 -2.673 41.979 1.00 45.05 383 LYS A O 1
ATOM 2454 N N . SER A 1 338 ? 20.610 -4.755 41.277 1.00 38.81 384 SER A N 1
ATOM 2455 C CA . SER A 1 338 ? 21.906 -4.394 40.714 1.00 38.76 384 SER A CA 1
ATOM 2456 C C . SER A 1 338 ? 22.014 -4.895 39.284 1.00 35.37 384 SER A C 1
ATOM 2457 O O . SER A 1 338 ? 21.521 -5.977 38.958 1.00 33.91 384 SER A O 1
ATOM 2460 N N . VAL A 1 339 ? 22.649 -4.092 38.433 1.00 32.72 385 VAL A N 1
ATOM 2461 C CA . VAL A 1 339 ? 22.770 -4.407 37.011 1.00 31.79 385 VAL A CA 1
ATOM 2462 C C . VAL A 1 339 ? 24.194 -4.153 36.527 1.00 30.83 385 VAL A C 1
ATOM 2463 O O . VAL A 1 339 ? 24.825 -3.166 36.906 1.00 31.89 385 VAL A O 1
ATOM 2467 N N . ILE A 1 340 ? 24.687 -5.067 35.699 1.00 28.93 386 ILE A N 1
ATOM 2468 C CA . ILE A 1 340 ? 25.916 -4.856 34.940 1.00 29.32 386 ILE A CA 1
ATOM 2469 C C . ILE A 1 340 ? 25.512 -4.681 33.487 1.00 28.00 386 ILE A C 1
ATOM 2470 O O . ILE A 1 340 ? 24.820 -5.527 32.921 1.00 29.55 386 ILE A O 1
ATOM 2475 N N . ILE A 1 341 ? 25.933 -3.564 32.901 1.00 27.20 387 ILE A N 1
ATOM 2476 C CA . ILE A 1 341 ? 25.707 -3.305 31.488 1.00 24.43 387 ILE A CA 1
ATOM 2477 C C . ILE A 1 341 ? 27.041 -3.419 30.763 1.00 27.20 387 ILE A C 1
ATOM 2478 O O . ILE A 1 341 ? 28.046 -2.831 31.167 1.00 25.84 387 ILE A O 1
ATOM 2483 N N . ILE A 1 342 ? 27.033 -4.205 29.699 1.00 24.10 388 ILE A N 1
ATOM 2484 C CA . ILE A 1 342 ? 28.228 -4.493 28.939 1.00 20.28 388 ILE A CA 1
ATOM 2485 C C . ILE A 1 342 ? 28.164 -3.634 27.690 1.00 25.35 388 ILE A C 1
ATOM 2486 O O . ILE A 1 342 ? 27.261 -3.800 26.861 1.00 22.60 388 ILE A O 1
ATOM 2491 N N . GLY A 1 343 ? 29.110 -2.699 27.584 1.00 27.34 389 GLY A N 1
ATOM 2492 C CA . GLY A 1 343 ? 29.164 -1.770 26.453 1.00 25.89 389 GLY A CA 1
ATOM 2493 C C . GLY A 1 343 ? 28.666 -0.392 26.839 1.00 25.44 389 GLY A C 1
ATOM 2494 O O . GLY A 1 343 ? 27.598 -0.250 27.442 1.00 26.10 389 GLY A O 1
ATOM 2495 N N . ALA A 1 344 ? 29.447 0.627 26.491 1.00 26.60 390 ALA A N 1
ATOM 2496 C CA . ALA A 1 344 ? 29.086 2.001 26.774 1.00 24.96 390 ALA A CA 1
ATOM 2497 C C . ALA A 1 344 ? 28.904 2.811 25.480 1.00 24.55 390 ALA A C 1
ATOM 2498 O O . ALA A 1 344 ? 29.431 3.916 25.349 1.00 24.31 390 ALA A O 1
ATOM 2500 N N . GLY A 1 345 ? 28.159 2.232 24.539 1.00 23.15 391 GLY A N 1
ATOM 2501 C CA . GLY A 1 345 ? 27.638 2.932 23.364 1.00 20.32 391 GLY A CA 1
ATOM 2502 C C . GLY A 1 345 ? 26.286 3.537 23.706 1.00 20.37 391 GLY A C 1
ATOM 2503 O O . GLY A 1 345 ? 25.887 3.526 24.864 1.00 23.40 391 GLY A O 1
ATOM 2504 N N . PRO A 1 346 ? 25.583 4.108 22.711 1.00 21.16 392 PRO A N 1
ATOM 2505 C CA . PRO A 1 346 ? 24.266 4.722 22.935 1.00 19.06 392 PRO A CA 1
ATOM 2506 C C . PRO A 1 346 ? 23.270 3.835 23.701 1.00 20.45 392 PRO A C 1
ATOM 2507 O O . PRO A 1 346 ? 22.505 4.350 24.531 1.00 21.74 392 PRO A O 1
ATOM 2511 N N . ALA A 1 347 ? 23.256 2.535 23.387 1.00 16.79 393 ALA A N 1
ATOM 2512 C CA . ALA A 1 347 ? 22.310 1.596 23.999 1.00 18.24 393 ALA A CA 1
ATOM 2513 C C . ALA A 1 347 ? 22.647 1.345 25.449 1.00 20.85 393 ALA A C 1
ATOM 2514 O O . ALA A 1 347 ? 21.782 1.455 26.320 1.00 22.46 393 ALA A O 1
ATOM 2516 N N . GLY A 1 348 ? 23.906 1.000 25.703 1.00 21.55 394 GLY A N 1
ATOM 2517 C CA . GLY A 1 348 ? 24.378 0.782 27.065 1.00 23.50 394 GLY A CA 1
ATOM 2518 C C . GLY A 1 348 ? 24.272 2.002 27.965 1.00 24.36 394 GLY A C 1
ATOM 2519 O O . GLY A 1 348 ? 23.859 1.893 29.131 1.00 24.12 394 GLY A O 1
ATOM 2520 N N . LEU A 1 349 ? 24.631 3.171 27.436 1.00 22.22 395 LEU A N 1
ATOM 2521 C CA . LEU A 1 349 ? 24.544 4.408 28.219 1.00 21.17 395 LEU A CA 1
ATOM 2522 C C . LEU A 1 349 ? 23.113 4.875 28.471 1.00 22.78 395 LEU A C 1
ATOM 2523 O O . LEU A 1 349 ? 22.845 5.518 29.490 1.00 22.18 395 LEU A O 1
ATOM 2528 N N . ALA A 1 350 ? 22.220 4.603 27.524 1.00 19.11 396 ALA A N 1
ATOM 2529 C CA . ALA A 1 350 ? 20.801 4.947 27.665 1.00 20.99 396 ALA A CA 1
ATOM 2530 C C . ALA A 1 350 ? 20.196 4.158 28.818 1.00 21.66 396 ALA A C 1
ATOM 2531 O O . ALA A 1 350 ? 19.504 4.716 29.670 1.00 24.98 396 ALA A O 1
ATOM 2533 N N . ALA A 1 351 ? 20.449 2.854 28.812 1.00 21.64 397 ALA A N 1
ATOM 2534 C CA . ALA A 1 351 ? 19.996 1.960 29.873 1.00 23.33 397 ALA A CA 1
ATOM 2535 C C . ALA A 1 351 ? 20.581 2.367 31.214 1.00 26.48 397 ALA A C 1
ATOM 2536 O O . ALA A 1 351 ? 19.849 2.437 32.210 1.00 24.01 397 ALA A O 1
ATOM 2538 N N . ALA A 1 352 ? 21.893 2.628 31.234 1.00 24.17 398 ALA A N 1
ATOM 2539 C CA . ALA A 1 352 ? 22.593 3.035 32.455 1.00 27.31 398 ALA A CA 1
ATOM 2540 C C . ALA A 1 352 ? 22.078 4.356 33.000 1.00 25.19 398 ALA A C 1
ATOM 2541 O O . ALA A 1 352 ? 21.877 4.479 34.202 1.00 26.98 398 ALA A O 1
ATOM 2543 N N . ARG A 1 353 ? 21.883 5.336 32.116 1.00 24.58 399 ARG A N 1
ATOM 2544 C CA . ARG A 1 353 ? 21.266 6.615 32.474 1.00 24.01 399 ARG A CA 1
ATOM 2545 C C . ARG A 1 353 ? 19.854 6.436 33.074 1.00 25.41 399 ARG A C 1
ATOM 2546 O O . ARG A 1 353 ? 19.546 7.009 34.112 1.00 22.03 399 ARG A O 1
ATOM 2554 N N . GLN A 1 354 ? 19.015 5.642 32.410 1.00 23.30 400 GLN A N 1
ATOM 2555 C CA . GLN A 1 354 ? 17.656 5.370 32.887 1.00 26.05 400 GLN A CA 1
ATOM 2556 C C . GLN A 1 354 ? 17.654 4.712 34.273 1.00 27.13 400 GLN A C 1
ATOM 2557 O O . GLN A 1 354 ? 17.006 5.201 35.203 1.00 27.73 400 GLN A O 1
ATOM 2563 N N . LEU A 1 355 ? 18.390 3.613 34.397 1.00 26.67 401 LEU A N 1
ATOM 2564 C CA . LEU A 1 355 ? 18.442 2.837 35.630 1.00 28.03 401 LEU A CA 1
ATOM 2565 C C . LEU A 1 355 ? 19.056 3.609 36.795 1.00 32.43 401 LEU A C 1
ATOM 2566 O O . LEU A 1 355 ? 18.514 3.600 37.900 1.00 29.61 401 LEU A O 1
ATOM 2571 N N . HIS A 1 356 ? 20.174 4.290 36.541 1.00 30.19 402 HIS A N 1
ATOM 2572 C CA . HIS A 1 356 ? 20.764 5.178 37.538 1.00 28.74 402 HIS A CA 1
ATOM 2573 C C . HIS A 1 356 ? 19.783 6.217 38.002 1.00 29.68 402 HIS A C 1
ATOM 2574 O O . HIS A 1 356 ? 19.624 6.430 39.203 1.00 32.85 402 HIS A O 1
ATOM 2581 N N . ASN A 1 357 ? 19.114 6.884 37.065 1.00 29.78 403 ASN A N 1
ATOM 2582 C CA . ASN A 1 357 ? 18.118 7.894 37.427 1.00 31.14 403 ASN A CA 1
ATOM 2583 C C . ASN A 1 357 ? 16.955 7.310 38.244 1.00 30.64 403 ASN A C 1
ATOM 2584 O O . ASN A 1 357 ? 16.387 8.002 39.093 1.00 31.59 403 ASN A O 1
ATOM 2589 N N . PHE A 1 358 ? 16.608 6.049 37.981 1.00 28.67 404 PHE A N 1
ATOM 2590 C CA . PHE A 1 358 ? 15.518 5.375 38.701 1.00 31.45 404 PHE A CA 1
ATOM 2591 C C . PHE A 1 358 ? 15.881 5.096 40.167 1.00 37.35 404 PHE A C 1
ATOM 2592 O O . PHE A 1 358 ? 14.991 4.955 41.012 1.00 36.37 404 PHE A O 1
ATOM 2600 N N . GLY A 1 359 ? 17.180 4.995 40.453 1.00 36.25 405 GLY A N 1
ATOM 2601 C CA . GLY A 1 359 ? 17.669 4.679 41.795 1.00 36.87 405 GLY A CA 1
ATOM 2602 C C . GLY A 1 359 ? 18.213 3.266 41.922 1.00 38.20 405 GLY A C 1
ATOM 2603 O O . GLY A 1 359 ? 18.480 2.788 43.034 1.00 34.94 405 GLY A O 1
ATOM 2604 N N . ILE A 1 360 ? 18.368 2.603 40.778 1.00 31.54 406 ILE A N 1
ATOM 2605 C CA . ILE A 1 360 ? 18.924 1.255 40.697 1.00 33.67 406 ILE A CA 1
ATOM 2606 C C . ILE A 1 360 ? 20.446 1.309 40.552 1.00 38.77 406 ILE A C 1
ATOM 2607 O O . ILE A 1 360 ? 20.991 2.227 39.916 1.00 35.42 406 ILE A O 1
ATOM 2612 N N . LYS A 1 361 ? 21.115 0.322 41.140 1.00 34.48 407 LYS A N 1
ATOM 2613 C CA . LYS A 1 361 ? 22.574 0.243 41.158 1.00 36.80 407 LYS A CA 1
ATOM 2614 C C . LYS A 1 361 ? 23.096 -0.309 39.833 1.00 36.42 407 LYS A C 1
ATOM 2615 O O . LYS A 1 361 ? 22.738 -1.417 39.417 1.00 35.24 407 LYS A O 1
ATOM 2621 N N . VAL A 1 362 ? 23.937 0.482 39.174 1.00 35.07 408 VAL A N 1
ATOM 2622 C CA . VAL A 1 362 ? 24.407 0.185 37.824 1.00 38.79 408 VAL A CA 1
ATOM 2623 C C . VAL A 1 362 ? 25.926 0.313 37.704 1.00 30.67 408 VAL A C 1
ATOM 2624 O O . VAL A 1 362 ? 26.514 1.252 38.220 1.00 34.13 408 VAL A O 1
ATOM 2628 N N . THR A 1 363 ? 26.538 -0.663 37.041 1.00 34.95 409 THR A N 1
ATOM 2629 C CA . THR A 1 363 ? 27.951 -0.631 36.673 1.00 32.82 409 THR A CA 1
ATOM 2630 C C . THR A 1 363 ? 28.036 -0.925 35.186 1.00 31.30 409 THR A C 1
ATOM 2631 O O . THR A 1 363 ? 27.490 -1.929 34.718 1.00 30.22 409 THR A O 1
ATOM 2635 N N . VAL A 1 364 ? 28.713 -0.062 34.432 1.00 29.90 410 VAL A N 1
ATOM 2636 C CA . VAL A 1 364 ? 28.956 -0.384 33.036 1.00 28.06 410 VAL A CA 1
ATOM 2637 C C . VAL A 1 364 ? 30.401 -0.821 32.761 1.00 27.01 410 VAL A C 1
ATOM 2638 O O . VAL A 1 364 ? 31.361 -0.223 33.265 1.00 28.80 410 VAL A O 1
ATOM 2642 N N . LEU A 1 365 ? 30.538 -1.879 31.967 1.00 26.54 411 LEU A N 1
ATOM 2643 C CA . LEU A 1 365 ? 31.850 -2.383 31.572 1.00 24.77 411 LEU A CA 1
ATOM 2644 C C . LEU A 1 365 ? 32.068 -2.140 30.083 1.00 26.88 411 LEU A C 1
ATOM 2645 O O . LEU A 1 365 ? 31.323 -2.647 29.246 1.00 27.07 411 LEU A O 1
ATOM 2650 N N . GLU A 1 366 ? 33.099 -1.365 29.761 1.00 27.56 412 GLU A N 1
ATOM 2651 C CA . GLU A 1 366 ? 33.396 -1.025 28.373 1.00 25.29 412 GLU A CA 1
AT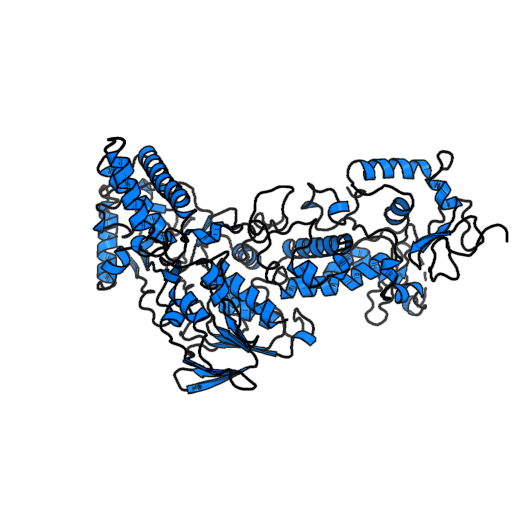OM 2652 C C . GLU A 1 366 ? 34.757 -1.581 27.990 1.00 26.76 412 GLU A C 1
ATOM 2653 O O . GLU A 1 366 ? 35.733 -1.381 28.712 1.00 27.82 412 GLU A O 1
ATOM 2659 N N . ALA A 1 367 ? 34.804 -2.275 26.853 1.00 24.31 413 ALA A N 1
ATOM 2660 C CA . ALA A 1 367 ? 36.026 -2.907 26.361 1.00 29.70 413 ALA A CA 1
ATOM 2661 C C . ALA A 1 367 ? 37.126 -1.893 26.020 1.00 30.50 413 ALA A C 1
ATOM 2662 O O . ALA A 1 367 ? 38.297 -2.103 26.353 1.00 31.86 413 ALA A O 1
ATOM 2664 N N . LYS A 1 368 ? 36.746 -0.799 25.361 1.00 28.17 414 LYS A N 1
ATOM 2665 C CA . LYS A 1 368 ? 37.718 0.172 24.824 1.00 27.87 414 LYS A CA 1
ATOM 2666 C C . LYS A 1 368 ? 38.168 1.198 25.857 1.00 28.76 414 LYS A C 1
ATOM 2667 O O . LYS A 1 368 ? 37.639 1.246 26.973 1.00 27.02 414 LYS A O 1
ATOM 2673 N N . ASP A 1 369 ? 39.141 2.029 25.469 1.00 29.93 415 ASP A N 1
ATOM 2674 C CA . ASP A 1 369 ? 39.657 3.108 26.325 1.00 33.02 415 ASP A CA 1
ATOM 2675 C C . ASP A 1 369 ? 38.799 4.376 26.255 1.00 34.52 415 ASP A C 1
ATOM 2676 O O . ASP A 1 369 ? 39.186 5.433 26.760 1.00 32.95 415 ASP A O 1
ATOM 2681 N N . ARG A 1 370 ? 37.642 4.264 25.606 1.00 29.19 416 ARG A N 1
ATOM 2682 C CA . ARG A 1 370 ? 36.705 5.374 25.486 1.00 27.56 416 ARG A CA 1
ATOM 2683 C C . ARG A 1 370 ? 35.277 4.846 25.456 1.00 30.12 416 ARG A C 1
ATOM 2684 O O . ARG A 1 370 ? 35.035 3.692 25.074 1.00 25.18 416 ARG A O 1
ATOM 2692 N N . ILE A 1 371 ? 34.344 5.709 25.841 1.00 26.77 417 ILE A N 1
ATOM 2693 C CA . ILE A 1 371 ? 32.916 5.416 25.735 1.00 26.97 417 ILE A CA 1
ATOM 2694 C C . ILE A 1 371 ? 32.451 5.913 24.382 1.00 31.00 417 ILE A C 1
ATOM 2695 O O . ILE A 1 371 ? 33.182 6.654 23.708 1.00 29.76 417 ILE A O 1
ATOM 2700 N N . GLY A 1 372 ? 31.256 5.494 23.971 1.00 27.04 418 GLY A N 1
ATOM 2701 C CA . GLY A 1 372 ? 30.669 5.984 22.726 1.00 26.48 418 GLY A CA 1
ATOM 2702 C C . GLY A 1 372 ? 30.363 4.945 21.668 1.00 19.29 418 GLY A C 1
ATOM 2703 O O . GLY A 1 372 ? 29.400 5.096 20.916 1.00 20.20 418 GLY A O 1
ATOM 2704 N N . GLY A 1 373 ? 31.175 3.894 21.592 1.00 21.57 419 GLY A N 1
ATOM 2705 C CA . GLY A 1 373 ? 31.014 2.875 20.540 1.00 17.92 419 GLY A CA 1
ATOM 2706 C C . GLY A 1 373 ? 31.135 3.447 19.140 1.00 25.92 419 GLY A C 1
ATOM 2707 O O . GLY A 1 373 ? 32.170 4.013 18.775 1.00 21.05 419 GLY A O 1
ATOM 2708 N N . ARG A 1 374 ? 30.081 3.300 18.346 1.00 21.68 420 ARG A N 1
ATOM 2709 C CA . ARG A 1 374 ? 30.075 3.824 16.991 1.00 22.37 420 ARG A CA 1
ATOM 2710 C C . ARG A 1 374 ? 29.760 5.323 16.926 1.00 22.91 420 ARG A C 1
ATOM 2711 O O . ARG A 1 374 ? 29.603 5.884 15.832 1.00 22.31 420 ARG A O 1
ATOM 2719 N N . VAL A 1 375 ? 29.658 5.947 18.100 1.00 18.32 421 VAL A N 1
ATOM 2720 C CA . VAL A 1 375 ? 29.785 7.397 18.223 1.00 24.35 421 VAL A CA 1
ATOM 2721 C C . VAL A 1 375 ? 31.220 7.701 18.651 1.00 26.57 421 VAL A C 1
ATOM 2722 O O . VAL A 1 375 ? 31.650 7.311 19.741 1.00 25.77 421 VAL A O 1
ATOM 2726 N N . TRP A 1 376 ? 31.958 8.373 17.769 1.00 21.91 422 TRP A N 1
ATOM 2727 C CA . TRP A 1 376 ? 33.323 8.785 18.049 1.00 23.84 422 TRP A CA 1
ATOM 2728 C C . TRP A 1 376 ? 33.640 10.020 17.252 1.00 23.39 422 TRP A C 1
ATOM 2729 O O . TRP A 1 376 ? 33.789 9.958 16.037 1.00 18.66 422 TRP A O 1
ATOM 2740 N N . ASP A 1 377 ? 33.727 11.160 17.929 1.00 21.00 423 ASP A N 1
ATOM 2741 C CA . ASP A 1 377 ? 33.923 12.427 17.225 1.00 27.36 423 ASP A CA 1
ATOM 2742 C C . ASP A 1 377 ? 35.366 12.915 17.264 1.00 30.22 423 ASP A C 1
ATOM 2743 O O . ASP A 1 377 ? 36.063 12.752 18.267 1.00 29.03 423 ASP A O 1
ATOM 2748 N N . ASP A 1 378 ? 35.790 13.538 16.170 1.00 29.19 424 ASP A N 1
ATOM 2749 C CA . ASP A 1 378 ? 37.079 14.209 16.112 1.00 28.78 424 ASP A CA 1
ATOM 2750 C C . ASP A 1 378 ? 36.839 15.714 16.169 1.00 31.61 424 ASP A C 1
ATOM 2751 O O . ASP A 1 378 ? 36.229 16.300 15.266 1.00 31.46 424 ASP A O 1
ATOM 2756 N N . LYS A 1 379 ? 37.321 16.325 17.244 1.00 33.74 425 LYS A N 1
ATOM 2757 C CA . LYS A 1 379 ? 37.083 17.738 17.518 1.00 33.90 425 LYS A CA 1
ATOM 2758 C C . LYS A 1 379 ? 38.328 18.588 17.269 1.00 40.93 425 LYS A C 1
ATOM 2759 O O . LYS A 1 379 ? 38.353 19.777 17.610 1.00 41.15 425 LYS A O 1
ATOM 2765 N N . SER A 1 380 ? 39.344 17.988 16.652 1.00 36.28 426 SER A N 1
ATOM 2766 C CA . SER A 1 380 ? 40.604 18.691 16.414 1.00 42.50 426 SER A CA 1
ATOM 2767 C C . SER A 1 380 ? 40.645 19.377 15.042 1.00 44.74 426 SER A C 1
ATOM 2768 O O . SER A 1 380 ? 41.631 20.030 14.701 1.00 44.36 426 SER A O 1
ATOM 2771 N N . PHE A 1 381 ? 39.580 19.203 14.258 1.00 38.70 427 PHE A N 1
ATOM 2772 C CA . PHE A 1 381 ? 39.396 19.950 13.025 1.00 38.43 427 PHE A CA 1
ATOM 2773 C C . PHE A 1 381 ? 39.040 21.381 13.402 1.00 37.71 427 PHE A C 1
ATOM 2774 O O . PHE A 1 381 ? 38.137 21.620 14.209 1.00 39.79 427 PHE A O 1
ATOM 2782 N N . LYS A 1 382 ? 39.777 22.325 12.834 1.00 40.71 428 LYS A N 1
ATOM 2783 C CA . LYS A 1 382 ? 39.646 23.741 13.183 1.00 39.18 428 LYS A CA 1
ATOM 2784 C C . LYS A 1 382 ? 38.198 24.218 13.077 1.00 35.55 428 LYS A C 1
ATOM 2785 O O . LYS A 1 382 ? 37.656 24.320 11.980 1.00 37.69 428 LYS A O 1
ATOM 2791 N N . GLY A 1 383 ? 37.574 24.465 14.230 1.00 39.41 429 GLY A N 1
ATOM 2792 C CA . GLY A 1 383 ? 36.215 25.026 14.297 1.00 37.32 429 GLY A CA 1
ATOM 2793 C C . GLY A 1 383 ? 35.072 24.139 13.817 1.00 39.18 429 GLY A C 1
ATOM 2794 O O . GLY A 1 383 ? 33.975 24.630 13.548 1.00 36.08 429 GLY A O 1
ATOM 2795 N N . VAL A 1 384 ? 35.328 22.834 13.718 1.00 36.85 430 VAL A N 1
ATOM 2796 C CA . VAL A 1 384 ? 34.370 21.856 13.182 1.00 33.04 430 VAL A CA 1
ATOM 2797 C C . VAL A 1 384 ? 34.467 20.563 14.019 1.00 32.31 430 VAL A C 1
ATOM 2798 O O . VAL A 1 384 ? 35.557 20.181 14.452 1.00 33.60 430 VAL A O 1
ATOM 2802 N N . THR A 1 385 ? 33.331 19.911 14.254 1.00 27.85 431 THR A N 1
ATOM 2803 C CA . THR A 1 385 ? 33.310 18.558 14.826 1.00 27.97 431 THR A CA 1
ATOM 2804 C C . THR A 1 385 ? 32.943 17.581 13.713 1.00 23.93 431 THR A C 1
ATOM 2805 O O . THR A 1 385 ? 31.916 17.745 13.063 1.00 26.52 431 THR A O 1
ATOM 2809 N N . VAL A 1 386 ? 33.793 16.581 13.496 1.00 22.49 432 VAL A N 1
ATOM 2810 C CA . VAL A 1 386 ? 33.572 15.570 12.461 1.00 23.27 432 VAL A CA 1
ATOM 2811 C C . VAL A 1 386 ? 33.504 14.188 13.108 1.00 25.23 432 VAL A C 1
ATOM 2812 O O . VAL A 1 386 ? 34.479 13.729 13.718 1.00 23.40 432 VAL A O 1
ATOM 2816 N N . GLY A 1 387 ? 32.354 13.539 12.976 1.00 23.33 433 GLY A N 1
ATOM 2817 C CA . GLY A 1 387 ? 32.179 12.180 13.477 1.00 22.87 433 GLY A CA 1
ATOM 2818 C C . GLY A 1 387 ? 32.903 11.154 12.616 1.00 23.84 433 GLY A C 1
ATOM 2819 O O . GLY A 1 387 ? 32.759 11.142 11.388 1.00 24.83 433 GLY A O 1
ATOM 2820 N N . ARG A 1 388 ? 33.678 10.290 13.263 1.00 22.67 434 ARG A N 1
ATOM 2821 C CA . ARG A 1 388 ? 34.225 9.104 12.593 1.00 24.61 434 ARG A CA 1
ATOM 2822 C C . ARG A 1 388 ? 33.124 8.071 12.388 1.00 22.84 434 ARG A C 1
ATOM 2823 O O . ARG A 1 388 ? 33.181 7.260 11.459 1.00 23.09 434 ARG A O 1
ATOM 2831 N N . GLY A 1 389 ? 32.129 8.111 13.278 1.00 23.10 435 GLY A N 1
ATOM 2832 C CA . GLY A 1 389 ? 30.953 7.256 13.190 1.00 22.91 435 GLY A CA 1
ATOM 2833 C C . GLY A 1 389 ? 29.699 8.073 12.928 1.00 21.10 435 GLY A C 1
ATOM 2834 O O . GLY A 1 389 ? 29.665 8.878 11.998 1.00 24.03 435 GLY A O 1
ATOM 2835 N N . ALA A 1 390 ? 28.673 7.881 13.753 1.00 17.50 436 ALA A N 1
ATOM 2836 C CA . ALA A 1 390 ? 27.373 8.519 13.519 1.00 19.44 436 ALA A CA 1
ATOM 2837 C C . ALA A 1 390 ? 27.464 10.046 13.565 1.00 20.80 436 ALA A C 1
ATOM 2838 O O . ALA A 1 390 ? 28.258 10.596 14.334 1.00 22.41 436 ALA A O 1
ATOM 2840 N N . GLN A 1 391 ? 26.653 10.717 12.750 1.00 19.78 437 GLN A N 1
ATOM 2841 C CA . GLN A 1 391 ? 26.501 12.175 12.850 1.00 23.63 437 GLN A CA 1
ATOM 2842 C C . GLN A 1 391 ? 25.193 12.714 12.286 1.00 20.05 437 GLN A C 1
ATOM 2843 O O . GLN A 1 391 ? 24.858 13.867 12.522 1.00 21.49 437 GLN A O 1
ATOM 2849 N N . ILE A 1 392 ? 24.451 11.886 11.562 1.00 21.25 438 ILE A N 1
ATOM 2850 C CA . ILE A 1 392 ? 23.187 12.305 10.976 1.00 21.31 438 ILE A CA 1
ATOM 2851 C C . ILE A 1 392 ? 21.969 11.867 11.806 1.00 21.95 438 ILE A C 1
ATOM 2852 O O . ILE A 1 392 ? 21.948 10.763 12.373 1.00 22.14 438 ILE A O 1
ATOM 2857 N N . VAL A 1 393 ? 20.960 12.737 11.872 1.00 20.94 439 VAL A N 1
ATOM 2858 C CA . VAL A 1 393 ? 19.695 12.398 12.537 1.00 19.65 439 VAL A CA 1
ATOM 2859 C C . VAL A 1 393 ? 18.608 12.278 11.477 1.00 25.49 439 VAL A C 1
ATOM 2860 O O . VAL A 1 393 ? 18.226 13.270 10.853 1.00 26.36 439 VAL A O 1
ATOM 2864 N N . ASN A 1 394 ? 18.110 11.060 11.290 1.00 24.30 440 ASN A N 1
ATOM 2865 C CA . ASN A 1 394 ? 17.112 10.763 10.257 1.00 26.16 440 ASN A CA 1
ATOM 2866 C C . ASN A 1 394 ? 15.691 10.858 10.811 1.00 27.88 440 ASN A C 1
ATOM 2867 O O . ASN A 1 394 ? 15.188 9.897 11.387 1.00 28.23 440 ASN A O 1
ATOM 2872 N N . GLY A 1 395 ? 15.047 12.016 10.673 1.00 28.27 441 GLY A N 1
ATOM 2873 C CA . GLY A 1 395 ? 13.676 12.199 11.196 1.00 25.39 441 GLY A CA 1
ATOM 2874 C C . GLY A 1 395 ? 13.639 12.727 12.624 1.00 26.49 441 GLY A C 1
ATOM 2875 O O . GLY A 1 395 ? 13.687 11.965 13.594 1.00 25.93 441 GLY A O 1
ATOM 2876 N N . CYS A 1 396 ? 13.526 14.043 12.760 1.00 27.28 442 CYS A N 1
ATOM 2877 C CA . CYS A 1 396 ? 13.651 14.677 14.073 1.00 23.74 442 CYS A CA 1
ATOM 2878 C C . CYS A 1 396 ? 12.386 14.718 14.927 1.00 23.45 442 CYS A C 1
ATOM 2879 O O . CYS A 1 396 ? 12.477 14.842 16.150 1.00 25.37 442 CYS A O 1
ATOM 2882 N N . ILE A 1 397 ? 11.215 14.619 14.299 1.00 26.34 443 ILE A N 1
ATOM 2883 C CA . ILE A 1 397 ? 9.957 14.739 15.041 1.00 23.47 443 ILE A CA 1
ATOM 2884 C C . ILE A 1 397 ? 9.820 13.551 15.994 1.00 28.32 443 ILE A C 1
ATOM 2885 O O . ILE A 1 397 ? 9.902 12.385 15.573 1.00 23.87 443 ILE A O 1
ATOM 2890 N N . ASN A 1 398 ? 9.640 13.879 17.277 1.00 23.06 444 ASN A N 1
ATOM 2891 C CA . ASN A 1 398 ? 9.572 12.930 18.387 1.00 22.55 444 ASN A CA 1
ATOM 2892 C C . ASN A 1 398 ? 10.844 12.107 18.621 1.00 23.47 444 ASN A C 1
ATOM 2893 O O . ASN A 1 398 ? 10.828 11.154 19.393 1.00 25.44 444 ASN A O 1
ATOM 2898 N N . ASN A 1 399 ? 11.935 12.493 17.967 1.00 24.48 445 ASN A N 1
ATOM 2899 C CA . ASN A 1 399 ? 13.187 11.756 18.051 1.00 24.81 445 ASN A CA 1
ATOM 2900 C C . ASN A 1 399 ? 13.884 12.108 19.356 1.00 24.22 445 ASN A C 1
ATOM 2901 O O . ASN A 1 399 ? 14.101 13.282 19.641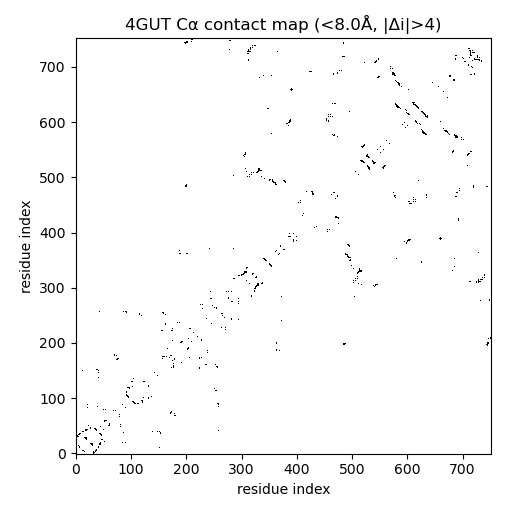 1.00 24.17 445 ASN A O 1
ATOM 2906 N N . PRO A 1 400 ? 14.210 11.090 20.166 1.00 22.89 446 PRO A N 1
ATOM 2907 C CA . PRO A 1 400 ? 14.867 11.306 21.449 1.00 27.02 446 PRO A CA 1
ATOM 2908 C C . PRO A 1 400 ? 16.112 12.155 21.305 1.00 25.65 446 PRO A C 1
ATOM 2909 O O . PRO A 1 400 ? 16.435 12.914 22.221 1.00 23.83 446 PRO A O 1
ATOM 2913 N N . VAL A 1 401 ? 16.797 12.030 20.168 1.00 21.49 447 VAL A N 1
ATOM 2914 C CA . VAL A 1 401 ? 17.973 12.862 19.883 1.00 25.79 447 VAL A CA 1
ATOM 2915 C C . VAL A 1 401 ? 17.608 14.350 19.834 1.00 25.65 447 VAL A C 1
ATOM 2916 O O . VAL A 1 401 ? 18.351 15.187 20.350 1.00 23.91 447 VAL A O 1
ATOM 2920 N N . ALA A 1 402 ? 16.474 14.674 19.216 1.00 22.62 448 ALA A N 1
ATOM 2921 C CA . ALA A 1 402 ? 16.003 16.059 19.193 1.00 29.69 448 ALA A CA 1
ATOM 2922 C C . ALA A 1 402 ? 15.618 16.535 20.595 1.00 27.32 448 ALA A C 1
ATOM 2923 O O . ALA A 1 402 ? 15.877 17.688 20.954 1.00 26.88 448 ALA A O 1
ATOM 2925 N N . LEU A 1 403 ? 15.012 15.647 21.390 1.00 27.80 449 LEU A N 1
ATOM 2926 C CA . LEU A 1 403 ? 14.689 15.970 22.776 1.00 25.89 449 LEU A CA 1
ATOM 2927 C C . LEU A 1 403 ? 15.980 16.327 23.513 1.00 28.70 449 LEU A C 1
ATOM 2928 O O . LEU A 1 403 ? 16.032 17.325 24.239 1.00 24.36 449 LEU A O 1
ATOM 2933 N N . MET A 1 404 ? 17.018 15.519 23.303 1.00 23.62 450 MET A N 1
ATOM 2934 C CA . MET A 1 404 ? 18.293 15.710 23.995 1.00 23.72 450 MET A CA 1
ATOM 2935 C C . MET A 1 404 ? 19.039 16.967 23.540 1.00 26.94 450 MET A C 1
ATOM 2936 O O . MET A 1 404 ? 19.685 17.634 24.357 1.00 26.22 450 MET A O 1
ATOM 2941 N N . CYS A 1 405 ? 18.912 17.313 22.259 1.00 24.37 451 CYS A N 1
ATOM 2942 C CA . CYS A 1 405 ? 19.437 18.590 21.750 1.00 27.09 451 CYS A CA 1
ATOM 2943 C C . CYS A 1 405 ? 18.755 19.792 22.416 1.00 30.62 451 CYS A C 1
ATOM 2944 O O . CYS A 1 405 ? 19.421 20.783 22.746 1.00 29.80 451 CYS A O 1
ATOM 2947 N N . GLU A 1 406 ? 17.439 19.699 22.612 1.00 25.35 452 GLU A N 1
ATOM 2948 C CA . GLU A 1 406 ? 16.703 20.722 23.349 1.00 28.97 452 GLU A CA 1
ATOM 2949 C C . GLU A 1 406 ? 17.223 20.839 24.775 1.00 26.81 452 GLU A C 1
ATOM 2950 O O . GLU A 1 406 ? 17.491 21.938 25.248 1.00 30.68 452 GLU A O 1
ATOM 2956 N N . GLN A 1 407 ? 17.383 19.706 25.451 1.00 27.09 453 GLN A N 1
ATOM 2957 C CA . GLN A 1 407 ? 17.874 19.696 26.828 1.00 29.49 453 GLN A CA 1
ATOM 2958 C C . GLN A 1 407 ? 19.271 20.301 26.949 1.00 32.91 453 GLN A C 1
ATOM 2959 O O . GLN A 1 407 ? 19.600 20.935 27.953 1.00 30.21 453 GLN A O 1
ATOM 2965 N N . LEU A 1 408 ? 20.092 20.086 25.930 1.00 29.88 454 LEU A N 1
ATOM 2966 C CA . LEU A 1 408 ? 21.454 20.579 25.933 1.00 26.46 454 LEU A CA 1
ATOM 2967 C C . LEU A 1 408 ? 21.575 21.971 25.338 1.00 31.88 454 LEU A C 1
ATOM 2968 O O . LEU A 1 408 ? 22.637 22.582 25.417 1.00 35.81 454 LEU A O 1
ATOM 2973 N N . GLY A 1 409 ? 20.495 22.459 24.731 1.00 33.54 455 GLY A N 1
ATOM 2974 C CA . GLY A 1 409 ? 20.497 23.760 24.066 1.00 36.20 455 GLY A CA 1
ATOM 2975 C C . GLY A 1 409 ? 21.396 23.810 22.838 1.00 38.10 455 GLY A C 1
ATOM 2976 O O . GLY A 1 409 ? 21.990 24.846 22.538 1.00 33.87 455 GLY A O 1
ATOM 2977 N N . ILE A 1 410 ? 21.499 22.693 22.125 1.00 35.56 456 ILE A N 1
ATOM 2978 C CA . ILE A 1 410 ? 22.317 22.647 20.922 1.00 37.52 456 ILE A CA 1
ATOM 2979 C C . ILE A 1 410 ? 21.447 22.593 19.668 1.00 39.36 456 ILE A C 1
ATOM 2980 O O . ILE A 1 410 ? 20.306 22.127 19.708 1.00 36.80 456 ILE A O 1
ATOM 2985 N N . SER A 1 411 ? 21.989 23.090 18.563 1.00 38.56 457 SER A N 1
ATOM 2986 C CA . SER A 1 411 ? 21.247 23.183 17.316 1.00 41.84 457 SER A CA 1
ATOM 2987 C C . SER A 1 411 ? 21.685 22.108 16.340 1.00 37.33 457 SER A C 1
ATOM 2988 O O . SER A 1 411 ? 22.835 21.680 16.346 1.00 38.60 457 SER A O 1
ATOM 2991 N N . MET A 1 412 ? 20.756 21.676 15.503 1.00 34.25 458 MET A N 1
ATOM 2992 C CA . MET A 1 412 ? 21.072 20.766 14.414 1.00 35.20 458 MET A CA 1
ATOM 2993 C C . MET A 1 412 ? 20.919 21.517 13.109 1.00 34.63 458 MET A C 1
ATOM 2994 O O . MET A 1 412 ? 20.224 22.528 13.062 1.00 35.00 458 MET A O 1
ATOM 2999 N N . HIS A 1 413 ? 21.545 21.022 12.048 1.00 28.85 459 HIS A N 1
ATOM 3000 C CA . HIS A 1 413 ? 21.402 21.654 10.744 1.00 28.63 459 HIS A CA 1
ATOM 3001 C C . HIS A 1 413 ? 20.576 20.826 9.808 1.00 30.15 459 HIS A C 1
ATOM 3002 O O . HIS A 1 413 ? 20.987 19.724 9.427 1.00 31.26 459 HIS A O 1
ATOM 3009 N N . LYS A 1 414 ? 19.409 21.340 9.413 1.00 26.55 460 LYS A N 1
ATOM 3010 C CA . LYS A 1 414 ? 18.567 20.641 8.441 1.00 28.61 460 LYS A CA 1
ATOM 3011 C C . LYS A 1 414 ? 19.203 20.654 7.046 1.00 35.69 460 LYS A C 1
ATOM 3012 O O . LYS A 1 414 ? 19.563 21.719 6.536 1.00 30.12 460 LYS A O 1
ATOM 3018 N N . PHE A 1 415 ? 19.337 19.473 6.433 1.00 32.92 461 PHE A N 1
ATOM 3019 C CA . PHE A 1 415 ? 19.969 19.367 5.114 1.00 31.47 461 PHE A CA 1
ATOM 3020 C C . PHE A 1 415 ? 19.129 20.047 4.039 1.00 31.74 461 PHE A C 1
ATOM 3021 O O . PHE A 1 415 ? 17.913 19.893 4.017 1.00 32.46 461 PHE A O 1
ATOM 3029 N N . GLY A 1 416 ? 19.781 20.789 3.146 1.00 34.92 462 GLY A N 1
ATOM 3030 C CA . GLY A 1 416 ? 19.121 21.282 1.933 1.00 39.45 462 GLY A CA 1
ATOM 3031 C C . GLY A 1 416 ? 18.765 20.106 1.034 1.00 43.43 462 GLY A C 1
ATOM 3032 O O . GLY A 1 416 ? 19.230 18.982 1.268 1.00 41.12 462 GLY A O 1
ATOM 3033 N N . GLU A 1 417 ? 17.936 20.349 0.020 1.00 41.95 463 GLU A N 1
ATOM 3034 C CA . GLU A 1 417 ? 17.517 19.289 -0.908 1.00 45.26 463 GLU A CA 1
ATOM 3035 C C . GLU A 1 417 ? 18.536 19.064 -2.019 1.00 45.37 463 GLU A C 1
ATOM 3036 O O . GLU A 1 417 ? 18.661 17.955 -2.539 1.00 48.34 463 GLU A O 1
ATOM 3042 N N . ARG A 1 418 ? 19.260 20.121 -2.377 1.00 40.00 464 ARG A N 1
ATOM 3043 C CA . ARG A 1 418 ? 20.148 20.082 -3.529 1.00 41.39 464 ARG A CA 1
ATOM 3044 C C . ARG A 1 418 ? 21.366 19.178 -3.333 1.00 37.42 464 ARG A C 1
ATOM 3045 O O . ARG A 1 418 ? 22.150 19.359 -2.395 1.00 31.82 464 ARG A O 1
ATOM 3053 N N . CYS A 1 419 ? 21.488 18.202 -4.228 1.00 37.93 465 CYS A N 1
ATOM 3054 C CA . CYS A 1 419 ? 22.657 17.345 -4.319 1.00 35.01 465 CYS A CA 1
ATOM 3055 C C . CYS A 1 419 ? 22.985 17.077 -5.782 1.00 36.04 465 CYS A C 1
ATOM 3056 O O . CYS A 1 419 ? 22.519 16.090 -6.355 1.00 37.80 465 CYS A O 1
ATOM 3059 N N . ASP A 1 420 ? 23.781 17.960 -6.386 1.00 32.42 466 ASP A N 1
ATOM 3060 C CA . ASP A 1 420 ? 24.245 17.761 -7.763 1.00 36.27 466 ASP A CA 1
ATOM 3061 C C . ASP A 1 420 ? 25.113 16.515 -7.901 1.00 37.56 466 ASP A C 1
ATOM 3062 O O . ASP A 1 420 ? 25.981 16.246 -7.052 1.00 36.25 466 ASP A O 1
ATOM 3067 N N . LEU A 1 421 ? 24.868 15.765 -8.972 1.00 34.84 467 LEU A N 1
ATOM 3068 C CA . LEU A 1 421 ? 25.682 14.606 -9.314 1.00 35.57 467 LEU A CA 1
ATOM 3069 C C . LEU A 1 421 ? 26.804 15.022 -10.259 1.00 36.84 467 LEU A C 1
ATOM 3070 O O . LEU A 1 421 ? 26.585 15.248 -11.452 1.00 37.55 467 LEU A O 1
ATOM 3075 N N . ILE A 1 422 ? 28.007 15.125 -9.716 1.00 32.83 468 ILE A N 1
ATOM 3076 C CA . ILE A 1 422 ? 29.151 15.577 -10.490 1.00 32.30 468 ILE A CA 1
ATOM 3077 C C . ILE A 1 422 ? 29.848 14.388 -11.144 1.00 38.55 468 ILE A C 1
ATOM 3078 O O . ILE A 1 422 ? 30.127 13.380 -10.488 1.00 33.57 468 ILE A O 1
ATOM 3083 N N . GLN A 1 423 ? 30.089 14.504 -12.446 1.00 31.88 469 GLN A N 1
ATOM 3084 C CA . GLN A 1 423 ? 30.810 13.480 -13.191 1.00 36.76 469 GLN A CA 1
ATOM 3085 C C . GLN A 1 423 ? 32.304 13.736 -13.136 1.00 34.15 469 GLN A C 1
ATOM 3086 O O . GLN A 1 423 ? 32.748 14.879 -12.981 1.00 36.93 469 GLN A O 1
ATOM 3092 N N . GLU A 1 424 ? 33.077 12.659 -13.231 1.00 29.95 470 GLU A N 1
ATOM 3093 C CA . GLU A 1 424 ? 34.473 12.759 -13.616 1.00 41.60 470 GLU A CA 1
ATOM 3094 C C . GLU A 1 424 ? 34.446 13.045 -15.124 1.00 35.72 470 GLU A C 1
ATOM 3095 O O . GLU A 1 424 ? 33.860 12.279 -15.884 1.00 52.49 470 GLU A O 1
ATOM 3101 N N . GLY A 1 425 ? 35.021 14.155 -15.571 1.00 45.27 471 GLY A N 1
ATOM 3102 C CA . GLY A 1 425 ? 35.647 15.145 -14.724 1.00 40.60 471 GLY A CA 1
ATOM 3103 C C . GLY A 1 425 ? 35.066 16.525 -14.981 1.00 42.25 471 GLY A C 1
ATOM 3104 O O . GLY A 1 425 ? 35.450 17.207 -15.931 1.00 42.90 471 GLY A O 1
ATOM 3105 N N . GLY A 1 426 ? 34.126 16.931 -14.134 1.00 37.62 472 GLY A N 1
ATOM 3106 C CA . GLY A 1 426 ? 33.654 18.308 -14.133 1.00 37.27 472 GLY A CA 1
ATOM 3107 C C . GLY A 1 426 ? 32.176 18.503 -14.388 1.00 31.62 472 GLY A C 1
ATOM 3108 O O . GLY A 1 426 ? 31.558 19.366 -13.777 1.00 37.58 472 GLY A O 1
ATOM 3109 N N . ARG A 1 427 ? 31.607 17.702 -15.279 1.00 34.31 473 ARG A N 1
ATOM 3110 C CA . ARG A 1 427 ? 30.228 17.916 -15.735 1.00 37.75 473 ARG A CA 1
ATOM 3111 C C . ARG A 1 427 ? 29.184 17.680 -14.646 1.00 40.04 473 ARG A C 1
ATOM 3112 O O . ARG A 1 427 ? 29.144 16.614 -14.019 1.00 39.83 473 ARG A O 1
ATOM 3120 N N . ILE A 1 428 ? 28.349 18.688 -14.423 1.00 35.39 474 ILE A N 1
ATOM 3121 C CA . ILE A 1 428 ? 27.218 18.555 -13.522 1.00 40.57 474 ILE A CA 1
ATOM 3122 C C . ILE A 1 428 ? 26.080 17.878 -14.279 1.00 41.83 474 ILE A C 1
ATOM 3123 O O . ILE A 1 428 ? 25.651 18.356 -15.330 1.00 40.17 474 ILE A O 1
ATOM 3128 N N . THR A 1 429 ? 25.617 16.747 -13.754 1.00 39.61 475 THR A N 1
ATOM 3129 C CA . THR A 1 429 ? 24.582 15.958 -14.417 1.00 41.85 475 THR A CA 1
ATOM 3130 C C . THR A 1 429 ? 23.267 16.719 -14.497 1.00 45.06 475 THR A C 1
ATOM 3131 O O . THR A 1 429 ? 22.876 17.409 -13.559 1.00 42.53 475 THR A O 1
ATOM 3135 N N . ASP A 1 430 ? 22.610 16.592 -15.644 1.00 50.52 476 ASP A N 1
ATOM 3136 C CA . ASP A 1 430 ? 21.288 17.144 -15.889 1.00 45.30 476 ASP A CA 1
ATOM 3137 C C . ASP A 1 430 ? 20.318 16.582 -14.843 1.00 45.31 476 ASP A C 1
ATOM 3138 O O . ASP A 1 430 ? 20.158 15.363 -14.743 1.00 48.09 476 ASP A O 1
ATOM 3143 N N . PRO A 1 431 ? 19.680 17.466 -14.047 1.00 47.88 477 PRO A N 1
ATOM 3144 C CA . PRO A 1 431 ? 18.782 17.014 -12.977 1.00 45.28 477 PRO A CA 1
ATOM 3145 C C . PRO A 1 431 ? 17.678 16.073 -13.447 1.00 47.44 477 PRO A C 1
ATOM 3146 O O . PRO A 1 431 ? 17.225 15.237 -12.668 1.00 47.93 477 PRO A O 1
ATOM 3150 N N . THR A 1 432 ? 17.261 16.203 -14.705 1.00 47.61 478 THR A N 1
ATOM 3151 C CA . THR A 1 432 ? 16.222 15.337 -15.267 1.00 52.58 478 THR A CA 1
ATOM 3152 C C . THR A 1 432 ? 16.719 13.898 -15.445 1.00 50.60 478 THR A C 1
ATOM 3153 O O . THR A 1 432 ? 15.941 12.955 -15.321 1.00 53.76 478 THR A O 1
ATOM 3157 N N . ILE A 1 433 ? 18.011 13.739 -15.729 1.00 46.23 479 ILE A N 1
ATOM 3158 C CA . ILE A 1 433 ? 18.624 12.413 -15.814 1.00 46.47 479 ILE A CA 1
ATOM 3159 C C . ILE A 1 433 ? 18.665 11.778 -14.418 1.00 48.88 479 ILE A C 1
ATOM 3160 O O . ILE A 1 433 ? 18.301 10.615 -14.243 1.00 44.11 479 ILE A O 1
ATOM 3165 N N . ASP A 1 434 ? 19.093 12.567 -13.435 1.00 46.35 480 ASP A N 1
ATOM 3166 C CA . ASP A 1 434 ? 19.109 12.171 -12.030 1.00 43.28 480 ASP A CA 1
ATOM 3167 C C . ASP A 1 434 ? 17.737 11.637 -11.601 1.00 46.53 480 ASP A C 1
ATOM 3168 O O . ASP A 1 434 ? 17.621 10.490 -11.155 1.00 42.40 480 ASP A O 1
ATOM 3173 N N . LYS A 1 435 ? 16.711 12.472 -11.763 1.00 44.89 481 LYS A N 1
ATOM 3174 C CA . LYS A 1 435 ? 15.330 12.146 -11.404 1.00 49.27 481 LYS A CA 1
ATOM 3175 C C . LYS A 1 435 ? 14.775 10.944 -12.170 1.00 47.08 481 LYS A C 1
ATOM 3176 O O . LYS A 1 435 ? 14.057 10.125 -11.598 1.00 45.81 481 LYS A O 1
ATOM 3182 N N . ARG A 1 436 ? 15.107 10.851 -13.457 1.00 41.37 482 ARG A N 1
ATOM 3183 C CA . ARG A 1 436 ? 14.648 9.752 -14.311 1.00 50.57 482 ARG A CA 1
ATOM 3184 C C . ARG A 1 436 ? 15.153 8.393 -13.832 1.00 46.66 482 ARG A C 1
ATOM 3185 O O . ARG A 1 436 ? 14.372 7.457 -13.686 1.00 47.59 482 ARG A O 1
ATOM 3193 N N . MET A 1 437 ? 16.458 8.296 -13.595 1.00 44.24 483 MET A N 1
ATOM 3194 C CA . MET A 1 437 ? 17.068 7.051 -13.142 1.00 42.69 483 MET A CA 1
ATOM 3195 C C . MET A 1 437 ? 16.680 6.694 -11.708 1.00 44.94 483 MET A C 1
ATOM 3196 O O . MET A 1 437 ? 16.595 5.513 -11.368 1.00 43.56 483 MET A O 1
ATOM 3201 N N . ASP A 1 438 ? 16.439 7.714 -10.883 1.00 43.19 484 ASP A N 1
ATOM 3202 C CA . ASP A 1 438 ? 15.922 7.517 -9.535 1.00 47.58 484 ASP A CA 1
ATOM 3203 C C . ASP A 1 438 ? 14.531 6.891 -9.593 1.00 47.66 484 ASP A C 1
ATOM 3204 O O . ASP A 1 438 ? 14.229 5.960 -8.843 1.00 46.95 484 ASP A O 1
ATOM 3209 N N . PHE A 1 439 ? 13.697 7.412 -10.491 1.00 46.10 485 PHE A N 1
ATOM 3210 C CA . PHE A 1 439 ? 12.366 6.867 -10.751 1.00 52.20 485 PHE A CA 1
ATOM 3211 C C . PHE A 1 439 ? 12.444 5.392 -11.150 1.00 49.00 485 PHE A C 1
ATOM 3212 O O . PHE A 1 439 ? 11.704 4.566 -10.614 1.00 51.87 485 PHE A O 1
ATOM 3220 N N . HIS A 1 440 ? 13.346 5.067 -12.075 1.00 50.40 486 HIS A N 1
ATOM 3221 C CA . HIS A 1 440 ? 13.520 3.681 -12.521 1.00 50.94 486 HIS A CA 1
ATOM 3222 C C . HIS A 1 440 ? 14.061 2.770 -11.456 1.00 49.69 486 HIS A C 1
ATOM 3223 O O . HIS A 1 440 ? 13.636 1.620 -11.364 1.00 49.68 486 HIS A O 1
ATOM 3230 N N . PHE A 1 441 ? 14.995 3.263 -10.642 1.00 47.87 487 PHE A N 1
ATOM 3231 C CA . PHE A 1 441 ? 15.530 2.460 -9.546 1.00 45.99 487 PHE A CA 1
ATOM 3232 C C . PHE A 1 441 ? 14.435 2.083 -8.549 1.00 43.40 487 PHE A C 1
ATOM 3233 O O . PHE A 1 441 ? 14.351 0.932 -8.124 1.00 44.59 487 PHE A O 1
ATOM 3241 N N . ASN A 1 442 ? 13.599 3.058 -8.197 1.00 44.65 488 ASN A N 1
ATOM 3242 C CA . ASN A 1 442 ? 12.459 2.833 -7.318 1.00 47.41 488 ASN A CA 1
ATOM 3243 C C . ASN A 1 442 ? 11.386 1.940 -7.933 1.00 47.52 488 ASN A C 1
ATOM 3244 O O . ASN A 1 442 ? 10.731 1.180 -7.219 1.00 42.79 488 ASN A O 1
ATOM 3249 N N . ALA A 1 443 ? 11.214 2.035 -9.253 1.00 48.33 489 ALA A N 1
ATOM 3250 C CA . ALA A 1 443 ? 10.352 1.109 -9.994 1.00 48.06 489 ALA A CA 1
ATOM 3251 C C . ALA A 1 443 ? 10.851 -0.328 -9.831 1.00 44.26 489 ALA A C 1
ATOM 3252 O O . ALA A 1 443 ? 10.063 -1.226 -9.560 1.00 46.02 489 ALA A O 1
ATOM 3254 N N . LEU A 1 444 ? 12.161 -0.529 -9.982 1.00 43.93 490 LEU A N 1
ATOM 3255 C CA . LEU A 1 444 ? 12.782 -1.843 -9.783 1.00 45.16 490 LEU A CA 1
ATOM 3256 C C . LEU A 1 444 ? 12.517 -2.394 -8.378 1.00 48.67 490 LEU A C 1
ATOM 3257 O O . LEU A 1 444 ? 12.254 -3.591 -8.209 1.00 47.62 490 LEU A O 1
ATOM 3262 N N . LEU A 1 445 ? 12.587 -1.516 -7.378 1.00 44.82 491 LEU A N 1
ATOM 3263 C CA . LEU A 1 445 ? 12.279 -1.889 -6.001 1.00 43.42 491 LEU A CA 1
ATOM 3264 C C . LEU A 1 445 ? 10.799 -2.213 -5.842 1.00 44.63 491 LEU A C 1
ATOM 3265 O O . LEU A 1 445 ? 10.446 -3.143 -5.125 1.00 43.82 491 LEU A O 1
ATOM 3270 N N . ASP A 1 446 ? 9.941 -1.455 -6.523 1.00 43.46 492 ASP A N 1
ATOM 3271 C CA . ASP A 1 446 ? 8.494 -1.681 -6.453 1.00 45.25 492 ASP A CA 1
ATOM 3272 C C . ASP A 1 446 ? 8.073 -3.075 -6.927 1.00 47.32 492 ASP A C 1
ATOM 3273 O O . ASP A 1 446 ? 7.208 -3.707 -6.317 1.00 49.09 492 ASP A O 1
ATOM 3278 N N . VAL A 1 447 ? 8.693 -3.553 -8.000 1.00 46.95 493 VAL A N 1
ATOM 3279 C CA . VAL A 1 447 ? 8.379 -4.882 -8.531 1.00 50.14 493 VAL A CA 1
ATOM 3280 C C . VAL A 1 447 ? 8.946 -5.982 -7.628 1.00 48.24 493 VAL A C 1
ATOM 3281 O O . VAL A 1 447 ? 8.379 -7.075 -7.546 1.00 53.32 493 VAL A O 1
ATOM 3285 N N . VAL A 1 448 ? 10.037 -5.682 -6.925 1.00 46.05 494 VAL A N 1
ATOM 3286 C CA . VAL A 1 448 ? 10.557 -6.588 -5.899 1.00 44.85 494 VAL A CA 1
ATOM 3287 C C . VAL A 1 448 ? 9.509 -6.806 -4.803 1.00 47.30 494 VAL A C 1
ATOM 3288 O O . VAL A 1 448 ? 9.305 -7.935 -4.349 1.00 49.78 494 VAL A O 1
ATOM 3292 N N . SER A 1 449 ? 8.837 -5.731 -4.397 1.00 43.23 495 SER A N 1
ATOM 3293 C CA . SER A 1 449 ? 7.808 -5.816 -3.360 1.00 48.54 495 SER A CA 1
ATOM 3294 C C . SER A 1 449 ? 6.521 -6.482 -3.860 1.00 53.61 495 SER A C 1
ATOM 3295 O O . SER A 1 449 ? 5.598 -6.744 -3.082 1.00 49.32 495 SER A O 1
ATOM 3298 N N . GLU A 1 450 ? 6.460 -6.745 -5.160 1.00 55.28 496 GLU A N 1
ATOM 3299 C CA . GLU A 1 450 ? 5.366 -7.528 -5.718 1.00 55.66 496 GLU A CA 1
ATOM 3300 C C . GLU A 1 450 ? 5.765 -8.998 -5.691 1.00 54.70 496 GLU A C 1
ATOM 3301 O O . GLU A 1 450 ? 4.994 -9.855 -5.249 1.00 54.25 496 GLU A O 1
ATOM 3307 N N . TRP A 1 451 ? 6.994 -9.266 -6.131 1.00 48.88 497 TRP A N 1
ATOM 3308 C CA . TRP A 1 451 ? 7.550 -10.611 -6.172 1.00 51.89 497 TRP A CA 1
ATOM 3309 C C . TRP A 1 451 ? 7.601 -11.274 -4.821 1.00 55.98 497 TRP A C 1
ATOM 3310 O O . TRP A 1 451 ? 7.432 -12.491 -4.729 1.00 55.52 497 TRP A O 1
ATOM 3321 N N . ARG A 1 452 ? 7.831 -10.483 -3.768 1.00 50.97 498 ARG A N 1
ATOM 3322 C CA . ARG A 1 452 ? 8.038 -11.001 -2.402 1.00 47.65 498 ARG A CA 1
ATOM 3323 C C . ARG A 1 452 ? 6.766 -11.486 -1.701 1.00 45.85 498 ARG A C 1
ATOM 3324 O O . ARG A 1 452 ? 6.837 -12.324 -0.802 1.00 48.79 498 ARG A O 1
ATOM 3332 N N . LYS A 1 453 ? 5.620 -10.953 -2.116 1.00 46.41 499 LYS A N 1
ATOM 3333 C CA . LYS A 1 453 ? 4.329 -11.200 -1.465 1.00 50.61 499 LYS A CA 1
ATOM 3334 C C . LYS A 1 453 ? 3.953 -12.669 -1.248 1.00 57.64 499 LYS A C 1
ATOM 3335 O O . LYS A 1 453 ? 3.221 -12.987 -0.312 1.00 57.81 499 LYS A O 1
ATOM 3341 N N . ASP A 1 454 ? 4.444 -13.554 -2.111 1.00 51.44 500 ASP A N 1
ATOM 3342 C CA . ASP A 1 454 ? 4.144 -14.980 -1.997 1.00 58.08 500 ASP A CA 1
ATOM 3343 C C . ASP A 1 454 ? 5.389 -15.837 -1.739 1.00 58.64 500 ASP A C 1
ATOM 3344 O O . ASP A 1 454 ? 5.404 -17.033 -2.050 1.00 65.12 500 ASP A O 1
ATOM 3349 N N . LYS A 1 455 ? 6.426 -15.230 -1.165 1.00 52.70 501 LYS A N 1
ATOM 3350 C CA . LYS A 1 455 ? 7.659 -15.954 -0.860 1.00 46.48 501 LYS A CA 1
ATOM 3351 C C . LYS A 1 455 ? 7.886 -16.116 0.643 1.00 49.30 501 LYS A C 1
ATOM 3352 O O . LYS A 1 455 ? 7.528 -15.245 1.439 1.00 50.09 501 LYS A O 1
ATOM 3358 N N . THR A 1 456 ? 8.477 -17.244 1.018 1.00 42.03 502 THR A N 1
ATOM 3359 C CA . THR A 1 456 ? 8.823 -17.528 2.404 1.00 43.23 502 THR A CA 1
ATOM 3360 C C . THR A 1 456 ? 10.318 -17.313 2.573 1.00 42.07 502 THR A C 1
ATOM 3361 O O . THR A 1 456 ? 11.040 -17.140 1.588 1.00 45.56 502 THR A O 1
ATOM 3365 N N . GLN A 1 457 ? 10.783 -17.342 3.819 1.00 40.06 503 GLN A N 1
ATOM 3366 C CA . GLN A 1 457 ? 12.206 -17.226 4.120 1.00 43.83 503 GLN A CA 1
ATOM 3367 C C . GLN A 1 457 ? 13.058 -18.265 3.385 1.00 42.90 503 GLN A C 1
ATOM 3368 O O . GLN A 1 457 ? 14.204 -17.990 3.007 1.00 40.66 503 GLN A O 1
ATOM 3374 N N . LEU A 1 458 ? 12.493 -19.457 3.194 1.00 40.59 504 LEU A N 1
ATOM 3375 C CA . LEU A 1 458 ? 13.181 -20.540 2.486 1.00 43.77 504 LEU A CA 1
ATOM 3376 C C . LEU A 1 458 ? 13.347 -20.235 0.997 1.00 40.64 504 LEU A C 1
ATOM 3377 O O . LEU A 1 458 ? 14.176 -20.848 0.328 1.00 43.48 504 LEU A O 1
ATOM 3382 N N . GLN A 1 459 ? 12.561 -19.279 0.501 1.00 40.25 505 GLN A N 1
ATOM 3383 C CA . GLN A 1 459 ? 12.550 -18.878 -0.905 1.00 44.73 505 GLN A CA 1
ATOM 3384 C C . GLN A 1 459 ? 13.187 -17.504 -1.166 1.00 46.44 505 GLN A C 1
ATOM 3385 O O . GLN A 1 459 ? 13.004 -16.924 -2.236 1.00 48.84 505 GLN A O 1
ATOM 3391 N N . ASP A 1 460 ? 13.929 -16.985 -0.196 1.00 43.94 506 ASP A N 1
ATOM 3392 C CA . ASP A 1 460 ? 14.437 -15.623 -0.284 1.00 38.38 506 ASP A CA 1
ATOM 3393 C C . ASP A 1 460 ? 15.621 -15.543 -1.248 1.00 40.96 506 ASP A C 1
ATOM 3394 O O . ASP A 1 460 ? 16.502 -16.417 -1.248 1.00 37.84 506 ASP A O 1
ATOM 3399 N N . VAL A 1 461 ? 15.629 -14.512 -2.089 1.00 36.97 507 VAL A N 1
ATOM 3400 C CA . VAL A 1 461 ? 16.758 -14.295 -3.004 1.00 36.58 507 VAL A CA 1
ATOM 3401 C C . VAL A 1 461 ? 17.438 -12.962 -2.676 1.00 38.06 507 VAL A C 1
ATOM 3402 O O . VAL A 1 461 ? 16.817 -12.091 -2.066 1.00 35.69 507 VAL A O 1
ATOM 3406 N N . PRO A 1 462 ? 18.722 -12.808 -3.049 1.00 39.17 508 PRO A N 1
ATOM 3407 C CA . PRO A 1 462 ? 19.359 -11.526 -2.797 1.00 34.21 508 PRO A CA 1
ATOM 3408 C C . PRO A 1 462 ? 18.624 -10.404 -3.511 1.00 39.25 508 PRO A C 1
ATOM 3409 O O . PRO A 1 462 ? 18.198 -10.568 -4.661 1.00 37.75 508 PRO A O 1
ATOM 3413 N N . LEU A 1 463 ? 18.432 -9.289 -2.809 1.00 35.75 509 LEU A N 1
ATOM 3414 C CA . LEU A 1 463 ? 17.818 -8.113 -3.398 1.00 34.68 509 LEU A CA 1
ATOM 3415 C C . LEU A 1 463 ? 18.552 -7.698 -4.676 1.00 31.18 509 LEU A C 1
ATOM 3416 O O . LEU A 1 463 ? 17.914 -7.413 -5.693 1.00 35.99 509 LEU A O 1
ATOM 3421 N N . GLY A 1 464 ? 19.882 -7.676 -4.607 1.00 32.80 510 GLY A N 1
ATOM 3422 C CA . GLY A 1 464 ? 20.742 -7.280 -5.731 1.00 38.25 510 GLY A CA 1
ATOM 3423 C C . GLY A 1 464 ? 20.546 -8.160 -6.952 1.00 41.57 510 GLY A C 1
ATOM 3424 O O . GLY A 1 464 ? 20.434 -7.671 -8.080 1.00 39.65 510 GLY A O 1
ATOM 3425 N N . GLU A 1 465 ? 20.492 -9.467 -6.714 1.00 39.15 511 GLU A N 1
ATOM 3426 C CA . GLU A 1 465 ? 20.207 -10.436 -7.770 1.00 43.37 511 GLU A CA 1
ATOM 3427 C C . GLU A 1 465 ? 18.841 -10.187 -8.399 1.00 43.10 511 GLU A C 1
ATOM 3428 O O . GLU A 1 465 ? 18.702 -10.203 -9.626 1.00 45.29 511 GLU A O 1
ATOM 3434 N N . LYS A 1 466 ? 17.841 -9.947 -7.555 1.00 35.46 512 LYS A N 1
ATOM 3435 C CA . LYS A 1 466 ? 16.484 -9.715 -8.025 1.00 43.09 512 LYS A CA 1
ATOM 3436 C C . LYS A 1 466 ? 16.353 -8.401 -8.812 1.00 47.53 512 LYS A C 1
ATOM 3437 O O . LYS A 1 466 ? 15.645 -8.355 -9.818 1.00 47.48 512 LYS A O 1
ATOM 3443 N N . ILE A 1 467 ? 17.051 -7.351 -8.372 1.00 43.43 513 ILE A N 1
ATOM 3444 C CA . ILE A 1 467 ? 17.065 -6.069 -9.099 1.00 44.58 513 ILE A CA 1
ATOM 3445 C C . ILE A 1 467 ? 17.679 -6.227 -10.497 1.00 44.83 513 ILE A C 1
ATOM 3446 O O . ILE A 1 467 ? 17.089 -5.793 -11.484 1.00 44.41 513 ILE A O 1
ATOM 3451 N N . GLU A 1 468 ? 18.851 -6.859 -10.559 1.00 45.37 514 GLU A N 1
ATOM 3452 C CA . GLU A 1 468 ? 19.603 -7.045 -11.801 1.00 50.42 514 GLU A CA 1
ATOM 3453 C C . GLU A 1 468 ? 18.803 -7.873 -12.807 1.00 52.89 514 GLU A C 1
ATOM 3454 O O . GLU A 1 468 ? 18.858 -7.624 -14.013 1.00 58.81 514 GLU A O 1
ATOM 3460 N N . GLU A 1 469 ? 18.057 -8.843 -12.285 1.00 48.68 515 GLU A N 1
ATOM 3461 C CA . GLU A 1 469 ? 17.168 -9.702 -13.060 1.00 51.61 515 GLU A CA 1
ATOM 3462 C C . GLU A 1 469 ? 15.985 -8.927 -13.656 1.00 54.99 515 GLU A C 1
ATOM 3463 O O . GLU A 1 469 ? 15.681 -9.066 -14.845 1.00 56.27 515 GLU A O 1
ATOM 3469 N N . ILE A 1 470 ? 15.326 -8.116 -12.831 1.00 51.71 516 ILE A N 1
ATOM 3470 C CA . ILE A 1 470 ? 14.176 -7.314 -13.266 1.00 50.96 516 ILE A CA 1
ATOM 3471 C C . ILE A 1 470 ? 14.594 -6.210 -14.245 1.00 55.02 516 ILE A C 1
ATOM 3472 O O . ILE A 1 470 ? 13.849 -5.870 -15.168 1.00 57.14 516 ILE A O 1
ATOM 3477 N N . TYR A 1 471 ? 15.786 -5.658 -14.030 1.00 53.69 517 TYR A N 1
ATOM 3478 C CA . TYR A 1 471 ? 16.356 -4.642 -14.912 1.00 56.38 517 TYR A CA 1
ATOM 3479 C C . TYR A 1 471 ? 16.538 -5.178 -16.335 1.00 60.61 517 TYR A C 1
ATOM 3480 O O . TYR A 1 471 ? 16.029 -4.587 -17.292 1.00 60.47 517 TYR A O 1
ATOM 3489 N N . LYS A 1 472 ? 17.252 -6.299 -16.455 1.00 59.20 518 LYS A N 1
ATOM 3490 C CA . LYS A 1 472 ? 17.479 -6.974 -17.739 1.00 64.18 518 LYS A CA 1
ATOM 3491 C C . LYS A 1 472 ? 16.182 -7.395 -18.431 1.00 64.24 518 LYS A C 1
ATOM 3492 O O . LYS A 1 472 ? 16.091 -7.358 -19.659 1.00 69.84 518 LYS A O 1
ATOM 3498 N N . ALA A 1 473 ? 15.186 -7.788 -17.639 1.00 60.04 519 ALA A N 1
ATOM 3499 C CA . ALA A 1 473 ? 13.865 -8.143 -18.158 1.00 63.25 519 ALA A CA 1
ATOM 3500 C C . ALA A 1 473 ? 13.132 -6.927 -18.714 1.00 68.50 519 ALA A C 1
ATOM 3501 O O . ALA A 1 473 ? 12.404 -7.035 -19.700 1.00 72.34 519 ALA A O 1
ATOM 3503 N N . PHE A 1 474 ? 13.329 -5.775 -18.076 1.00 67.47 520 PHE A N 1
ATOM 3504 C CA . PHE A 1 474 ? 12.739 -4.515 -18.525 1.00 68.64 520 PHE A CA 1
ATOM 3505 C C . PHE A 1 474 ? 13.474 -3.951 -19.746 1.00 70.13 520 PHE A C 1
ATOM 3506 O O . PHE A 1 474 ? 12.844 -3.420 -20.663 1.00 70.94 520 PHE A O 1
ATOM 3514 N N . ILE A 1 475 ? 14.802 -4.066 -19.742 1.00 70.58 521 ILE A N 1
ATOM 3515 C CA . ILE A 1 475 ? 15.638 -3.640 -20.868 1.00 71.60 521 ILE A CA 1
ATOM 3516 C C . ILE A 1 475 ? 15.293 -4.439 -22.127 1.00 76.28 521 ILE A C 1
ATOM 3517 O O . ILE A 1 475 ? 15.189 -3.873 -23.218 1.00 77.05 521 ILE A O 1
ATOM 3522 N N . LYS A 1 476 ? 15.097 -5.746 -21.961 1.00 71.94 522 LYS A N 1
ATOM 3523 C CA . LYS A 1 476 ? 14.827 -6.633 -23.088 1.00 73.76 522 LYS A CA 1
ATOM 3524 C C . LYS A 1 476 ? 13.408 -6.475 -23.637 1.00 75.24 522 LYS A C 1
ATOM 3525 O O . LYS A 1 476 ? 13.230 -6.387 -24.850 1.00 79.54 522 LYS A O 1
ATOM 3531 N N . GLU A 1 477 ? 12.410 -6.435 -22.754 1.00 73.51 523 GLU A N 1
ATOM 3532 C CA . GLU A 1 477 ? 11.009 -6.346 -23.180 1.00 77.19 523 GLU A CA 1
ATOM 3533 C C . GLU A 1 477 ? 10.762 -5.103 -24.031 1.00 80.93 523 GLU A C 1
ATOM 3534 O O . GLU A 1 477 ? 10.574 -5.210 -25.242 1.00 84.93 523 GLU A O 1
ATOM 3540 N N . SER A 1 478 ? 10.750 -3.933 -23.398 1.00 81.68 524 SER A N 1
ATOM 3541 C CA . SER A 1 478 ? 10.755 -2.675 -24.134 1.00 81.78 524 SER A CA 1
ATOM 3542 C C . SER A 1 478 ? 12.209 -2.352 -24.450 1.00 81.65 524 SER A C 1
ATOM 3543 O O . SER A 1 478 ? 13.021 -2.164 -23.541 1.00 83.10 524 SER A O 1
ATOM 3546 N N . GLY A 1 479 ? 12.533 -2.305 -25.740 1.00 82.04 525 GLY A N 1
ATOM 3547 C CA . GLY A 1 479 ? 13.916 -2.187 -26.203 1.00 81.86 525 GLY A CA 1
ATOM 3548 C C . GLY A 1 479 ? 14.582 -0.842 -25.979 1.00 82.02 525 GLY A C 1
ATOM 3549 O O . GLY A 1 479 ? 15.411 -0.416 -26.785 1.00 82.31 525 GLY A O 1
ATOM 3550 N N . ILE A 1 480 ? 14.220 -0.179 -24.883 1.00 81.74 526 ILE A N 1
ATOM 3551 C CA . ILE A 1 480 ? 14.829 1.091 -24.492 1.00 78.52 526 ILE A CA 1
ATOM 3552 C C . ILE A 1 480 ? 16.282 0.876 -24.061 1.00 78.19 526 ILE A C 1
ATOM 3553 O O . ILE A 1 480 ? 16.560 0.111 -23.135 1.00 79.24 526 ILE A O 1
ATOM 3558 N N . GLN A 1 481 ? 17.206 1.526 -24.765 1.00 79.30 527 GLN A N 1
ATOM 3559 C CA . GLN A 1 481 ? 18.609 1.527 -24.361 1.00 80.73 527 GLN A CA 1
ATOM 3560 C C . GLN A 1 481 ? 18.914 2.835 -23.647 1.00 76.95 527 GLN A C 1
ATOM 3561 O O . GLN A 1 481 ? 18.618 3.917 -24.163 1.00 78.01 527 GLN A O 1
ATOM 3567 N N . PHE A 1 482 ? 19.490 2.730 -22.453 1.00 73.04 528 PHE A N 1
ATOM 3568 C CA . PHE A 1 482 ? 19.950 3.905 -21.724 1.00 67.51 528 PHE A CA 1
ATOM 3569 C C . PHE A 1 482 ? 21.372 4.251 -22.137 1.00 59.34 528 PHE A C 1
ATOM 3570 O O . PHE A 1 482 ? 22.165 3.364 -22.448 1.00 64.26 528 PHE A O 1
ATOM 3578 N N . SER A 1 483 ? 21.686 5.543 -22.145 1.00 61.19 529 SER A N 1
ATOM 3579 C CA . SER A 1 483 ? 23.039 6.016 -22.435 1.00 54.88 529 SER A CA 1
ATOM 3580 C C . SER A 1 483 ? 24.006 5.566 -21.343 1.00 54.61 529 SER A C 1
ATOM 3581 O O . SER A 1 483 ? 23.579 5.167 -20.256 1.00 54.57 529 SER A O 1
ATOM 3584 N N . GLU A 1 484 ? 25.303 5.638 -21.635 1.00 51.95 530 GLU A N 1
ATOM 3585 C CA . GLU A 1 484 ? 26.340 5.271 -20.675 1.00 53.08 530 GLU A CA 1
ATOM 3586 C C . GLU A 1 484 ? 26.182 6.075 -19.379 1.00 53.37 530 GLU A C 1
ATOM 3587 O O . GLU A 1 484 ? 26.337 5.532 -18.285 1.00 48.74 530 GLU A O 1
ATOM 3593 N N . LEU A 1 485 ? 25.858 7.361 -19.518 1.00 50.02 531 LEU A N 1
ATOM 3594 C CA . LEU A 1 485 ? 25.636 8.241 -18.371 1.00 48.92 531 LEU A CA 1
ATOM 3595 C C . LEU A 1 485 ? 24.420 7.825 -17.545 1.00 46.99 531 LEU A C 1
ATOM 3596 O O . LEU A 1 485 ? 24.514 7.723 -16.321 1.00 47.55 531 LEU A O 1
ATOM 3601 N N . GLU A 1 486 ? 23.288 7.588 -18.209 1.00 44.35 532 GLU A N 1
ATOM 3602 C CA . GLU A 1 486 ? 22.083 7.136 -17.520 1.00 43.62 532 GLU A CA 1
ATOM 3603 C C . GLU A 1 486 ? 22.342 5.872 -16.703 1.00 44.50 532 GLU A C 1
ATOM 3604 O O . GLU A 1 486 ? 21.849 5.740 -15.582 1.00 39.71 532 GLU A O 1
ATOM 3610 N N . GLY A 1 487 ? 23.116 4.955 -17.285 1.00 42.72 533 GLY A N 1
ATOM 3611 C CA . GLY A 1 487 ? 23.552 3.736 -16.616 1.00 40.21 533 GLY A CA 1
ATOM 3612 C C . GLY A 1 487 ? 24.437 4.019 -15.415 1.00 42.31 533 GLY A C 1
ATOM 3613 O O . GLY A 1 487 ? 24.343 3.329 -14.399 1.00 37.46 533 GLY A O 1
ATOM 3614 N N . GLN A 1 488 ? 25.300 5.028 -15.535 1.00 38.60 534 GLN A N 1
ATOM 3615 C CA . GLN A 1 488 ? 26.187 5.427 -14.444 1.00 40.23 534 GLN A CA 1
ATOM 3616 C C . GLN A 1 488 ? 25.413 6.088 -13.298 1.00 36.60 534 GLN A C 1
ATOM 3617 O O . GLN A 1 488 ? 25.773 5.926 -12.137 1.00 41.11 534 GLN A O 1
ATOM 3623 N N . VAL A 1 489 ? 24.364 6.835 -13.637 1.00 37.17 535 VAL A N 1
ATOM 3624 C CA . VAL A 1 489 ? 23.509 7.491 -12.645 1.00 36.78 535 VAL A CA 1
ATOM 3625 C C . VAL A 1 489 ? 22.627 6.465 -11.915 1.00 41.83 535 VAL A C 1
ATOM 3626 O O . VAL A 1 489 ? 22.327 6.627 -10.725 1.00 33.28 535 VAL A O 1
ATOM 3630 N N . LEU A 1 490 ? 22.220 5.408 -12.619 1.00 35.75 536 LEU A N 1
ATOM 3631 C CA . LEU A 1 490 ? 21.481 4.321 -11.978 1.00 40.38 536 LEU A CA 1
ATOM 3632 C C . LEU A 1 490 ? 22.376 3.676 -10.925 1.00 33.04 536 LEU A C 1
ATOM 3633 O O . LEU A 1 490 ? 21.926 3.328 -9.839 1.00 36.79 536 LEU A O 1
ATOM 3638 N N . GLN A 1 491 ? 23.652 3.562 -11.271 1.00 34.51 537 GLN A N 1
ATOM 3639 C CA . GLN A 1 491 ? 24.689 2.996 -10.425 1.00 37.59 537 GLN A CA 1
ATOM 3640 C C . GLN A 1 491 ? 24.905 3.817 -9.144 1.00 38.02 537 GLN A C 1
ATOM 3641 O O . GLN A 1 491 ? 25.132 3.250 -8.058 1.00 27.90 537 GLN A O 1
ATOM 3647 N N . PHE A 1 492 ? 24.848 5.144 -9.281 1.00 32.44 538 PHE A N 1
ATOM 3648 C CA . PHE A 1 492 ? 24.886 6.045 -8.127 1.00 34.25 538 PHE A CA 1
ATOM 3649 C C . PHE A 1 492 ? 23.719 5.766 -7.184 1.00 30.92 538 PHE A C 1
ATOM 3650 O O . PHE A 1 492 ? 23.916 5.665 -5.970 1.00 32.89 538 PHE A O 1
ATOM 3658 N N . HIS A 1 493 ? 22.515 5.643 -7.742 1.00 32.17 539 HIS A N 1
ATOM 3659 C CA . HIS A 1 493 ? 21.319 5.409 -6.939 1.00 33.92 539 HIS A CA 1
ATOM 3660 C C . HIS A 1 493 ? 21.366 4.075 -6.269 1.00 33.24 539 HIS A C 1
ATOM 3661 O O . HIS A 1 493 ? 20.980 3.949 -5.112 1.00 33.99 539 HIS A O 1
ATOM 3668 N N . LEU A 1 494 ? 21.865 3.073 -6.986 1.00 33.55 540 LEU A N 1
ATOM 3669 C CA . LEU A 1 494 ? 22.086 1.762 -6.408 1.00 34.38 540 LEU A CA 1
ATOM 3670 C C . LEU A 1 494 ? 23.041 1.880 -5.223 1.00 30.10 540 LEU A C 1
ATOM 3671 O O . LEU A 1 494 ? 22.769 1.315 -4.160 1.00 30.65 540 LEU A O 1
ATOM 3676 N N . SER A 1 495 ? 24.132 2.633 -5.390 1.00 28.90 541 SER A N 1
ATOM 3677 C CA . SER A 1 495 ? 25.118 2.780 -4.316 1.00 31.69 541 SER A CA 1
ATOM 3678 C C . SER A 1 495 ? 24.537 3.454 -3.068 1.00 28.96 541 SER A C 1
ATOM 3679 O O . SER A 1 495 ? 24.966 3.154 -1.963 1.00 26.88 541 SER A O 1
ATOM 3682 N N . ASN A 1 496 ? 23.562 4.341 -3.257 1.00 27.07 542 ASN A N 1
ATOM 3683 C CA . ASN A 1 496 ? 22.835 4.943 -2.131 1.00 31.11 542 ASN A CA 1
ATOM 3684 C C . ASN A 1 496 ? 22.104 3.911 -1.276 1.00 30.23 542 ASN A C 1
ATOM 3685 O O . ASN A 1 496 ? 22.088 4.020 -0.049 1.00 29.55 542 ASN A O 1
ATOM 3690 N N . LEU A 1 497 ? 21.517 2.904 -1.915 1.00 30.53 543 LEU A N 1
ATOM 3691 C CA . LEU A 1 497 ? 20.858 1.823 -1.166 1.00 31.83 543 LEU A CA 1
ATOM 3692 C C . LEU A 1 497 ? 21.867 0.889 -0.469 1.00 28.45 543 LEU A C 1
ATOM 3693 O O . LEU A 1 497 ? 21.627 0.422 0.652 1.00 27.41 543 LEU A O 1
ATOM 3698 N N . GLU A 1 498 ? 23.007 0.651 -1.111 1.00 26.27 544 GLU A N 1
ATOM 3699 C CA . GLU A 1 498 ? 24.088 -0.130 -0.496 1.00 30.34 544 GLU A CA 1
ATOM 3700 C C . GLU A 1 498 ? 24.647 0.603 0.721 1.00 29.17 544 GLU A C 1
ATOM 3701 O O . GLU A 1 498 ? 25.033 -0.006 1.724 1.00 25.90 544 GLU A O 1
ATOM 3707 N N . TYR A 1 499 ? 24.698 1.924 0.596 1.00 24.46 545 TYR A N 1
ATOM 3708 C CA . TYR A 1 499 ? 25.083 2.821 1.667 1.00 28.92 545 TYR A CA 1
ATOM 3709 C C . TYR A 1 499 ? 24.121 2.658 2.856 1.00 24.67 545 TYR A C 1
ATOM 3710 O O . TYR A 1 499 ? 24.566 2.426 3.985 1.00 25.30 545 TYR A O 1
ATOM 3719 N N . ALA A 1 500 ? 22.822 2.767 2.590 1.00 25.75 546 ALA A N 1
ATOM 3720 C CA . ALA A 1 500 ? 21.788 2.664 3.618 1.00 27.16 546 ALA A CA 1
ATOM 3721 C C . ALA A 1 500 ? 21.800 1.293 4.290 1.00 29.48 546 ALA A C 1
ATOM 3722 O O . ALA A 1 500 ? 21.585 1.198 5.502 1.00 27.83 546 ALA A O 1
ATOM 3724 N N . CYS A 1 501 ? 22.048 0.240 3.502 1.00 27.26 547 CYS A N 1
ATOM 3725 C CA . CYS A 1 501 ? 22.089 -1.138 4.019 1.00 26.94 547 CYS A CA 1
ATOM 3726 C C . CYS A 1 501 ? 23.407 -1.506 4.689 1.00 28.57 547 CYS A C 1
ATOM 3727 O O . CYS A 1 501 ? 23.443 -2.407 5.530 1.00 32.14 547 CYS A O 1
ATOM 3730 N N . GLY A 1 502 ? 24.486 -0.823 4.312 1.00 25.30 548 GLY A N 1
ATOM 3731 C CA . GLY A 1 502 ? 25.831 -1.176 4.774 1.00 26.52 548 GLY A CA 1
ATOM 3732 C C . GLY A 1 502 ? 26.392 -2.403 4.061 1.00 26.49 548 GLY A C 1
ATOM 3733 O O . GLY A 1 502 ? 27.262 -3.085 4.589 1.00 24.99 548 GLY A O 1
ATOM 3734 N N . SER A 1 503 ? 25.883 -2.692 2.869 1.00 25.15 549 SER A N 1
ATOM 3735 C CA . SER A 1 503 ? 26.293 -3.901 2.128 1.00 28.52 549 SER A CA 1
ATOM 3736 C C . SER A 1 503 ? 25.971 -3.820 0.656 1.00 28.39 549 SER A C 1
ATOM 3737 O O . SER A 1 503 ? 24.952 -3.251 0.270 1.00 28.25 549 SER A O 1
ATOM 3740 N N . ASN A 1 504 ? 26.827 -4.427 -0.167 1.00 28.18 550 ASN A N 1
ATOM 3741 C CA . ASN A 1 504 ? 26.430 -4.797 -1.524 1.00 30.69 550 ASN A CA 1
ATOM 3742 C C . ASN A 1 504 ? 25.102 -5.523 -1.429 1.00 27.83 550 ASN A C 1
ATOM 3743 O O . ASN A 1 504 ? 24.892 -6.313 -0.508 1.00 28.06 550 ASN A O 1
ATOM 3748 N N . LEU A 1 505 ? 24.202 -5.250 -2.373 1.00 30.43 551 LEU A N 1
ATOM 3749 C CA . LEU A 1 505 ? 22.837 -5.769 -2.301 1.00 30.16 551 LEU A CA 1
ATOM 3750 C C . LEU A 1 505 ? 22.696 -7.274 -2.586 1.00 36.98 551 LEU A C 1
ATOM 3751 O O . LEU A 1 505 ? 21.601 -7.835 -2.448 1.00 31.81 551 LEU A O 1
ATOM 3756 N N . HIS A 1 506 ? 23.796 -7.919 -2.976 1.00 32.59 552 HIS A N 1
ATOM 3757 C CA . HIS A 1 506 ? 23.790 -9.374 -3.184 1.00 34.76 552 HIS A CA 1
ATOM 3758 C C . HIS A 1 506 ? 23.857 -10.145 -1.891 1.00 36.90 552 HIS A C 1
ATOM 3759 O O . HIS A 1 506 ? 23.640 -11.360 -1.878 1.00 36.41 552 HIS A O 1
ATOM 3766 N N . GLN A 1 507 ? 24.148 -9.455 -0.788 1.00 29.73 553 GLN A N 1
ATOM 3767 C CA . GLN A 1 507 ? 24.081 -10.075 0.537 1.00 28.04 553 GLN A CA 1
ATOM 3768 C C . GLN A 1 507 ? 22.785 -9.752 1.305 1.00 31.29 553 GLN A C 1
ATOM 3769 O O . GLN A 1 507 ? 22.546 -10.314 2.368 1.00 28.70 553 GLN A O 1
ATOM 3775 N N . VAL A 1 508 ? 21.949 -8.861 0.767 1.00 33.30 554 VAL A N 1
ATOM 3776 C CA . VAL A 1 508 ? 20.729 -8.432 1.481 1.00 29.83 554 VAL A CA 1
ATOM 3777 C C . VAL A 1 508 ? 19.430 -9.043 0.972 1.00 29.77 554 VAL A C 1
ATOM 3778 O O . VAL A 1 508 ? 19.253 -9.283 -0.227 1.00 29.71 554 VAL A O 1
ATOM 3782 N N . SER A 1 509 ? 18.528 -9.299 1.915 1.00 25.31 555 SER A N 1
ATOM 3783 C CA . SER A 1 509 ? 17.280 -9.981 1.652 1.00 27.73 555 SER A CA 1
ATOM 3784 C C . SER A 1 509 ? 16.336 -9.168 0.778 1.00 33.35 555 SER A C 1
ATOM 3785 O O . SER A 1 509 ? 16.006 -8.029 1.116 1.00 30.72 555 SER A O 1
ATOM 3788 N N . ALA A 1 510 ? 15.882 -9.753 -0.334 1.00 31.64 556 ALA A N 1
ATOM 3789 C CA . ALA A 1 510 ? 14.845 -9.109 -1.147 1.00 30.67 556 ALA A CA 1
ATOM 3790 C C . ALA A 1 510 ? 13.536 -9.030 -0.375 1.00 30.67 556 ALA A C 1
ATOM 3791 O O . ALA A 1 510 ? 12.823 -8.028 -0.453 1.00 33.02 556 ALA A O 1
ATOM 3793 N N . ARG A 1 511 ? 13.231 -10.085 0.379 1.00 32.08 557 ARG A N 1
ATOM 3794 C CA . ARG A 1 511 ? 12.022 -10.121 1.193 1.00 31.56 557 ARG A CA 1
ATOM 3795 C C . ARG A 1 511 ? 12.001 -9.079 2.326 1.00 31.37 557 ARG A C 1
ATOM 3796 O O . ARG A 1 511 ? 10.973 -8.460 2.586 1.00 27.30 557 ARG A O 1
ATOM 3804 N N . SER A 1 512 ? 13.134 -8.902 2.993 1.00 30.10 558 SER A N 1
ATOM 3805 C CA . SER A 1 512 ? 13.139 -8.261 4.301 1.00 28.56 558 SER A CA 1
ATOM 3806 C C . SER A 1 512 ? 13.992 -7.002 4.443 1.00 30.34 558 SER A C 1
ATOM 3807 O O . SER A 1 512 ? 14.117 -6.480 5.553 1.00 28.98 558 SER A O 1
ATOM 3810 N N . TRP A 1 513 ? 14.558 -6.501 3.343 1.00 25.05 559 TRP A N 1
ATOM 3811 C CA . TRP A 1 513 ? 15.521 -5.386 3.424 1.00 26.88 559 TRP A CA 1
ATOM 3812 C C . TRP A 1 513 ? 14.952 -4.155 4.102 1.00 27.72 559 TRP A C 1
ATOM 3813 O O . TRP A 1 513 ? 15.637 -3.512 4.900 1.00 25.05 559 TRP A O 1
ATOM 3824 N N . ASP A 1 514 ? 13.689 -3.857 3.810 1.00 27.37 560 ASP A N 1
ATOM 3825 C CA . ASP A 1 514 ? 13.006 -2.671 4.339 1.00 31.55 560 ASP A CA 1
ATOM 3826 C C . ASP A 1 514 ? 11.893 -3.035 5.332 1.00 26.83 560 ASP A C 1
ATOM 3827 O O . ASP A 1 514 ? 10.903 -2.305 5.460 1.00 30.55 560 ASP A O 1
ATOM 3832 N N . HIS A 1 515 ? 12.075 -4.153 6.033 1.00 28.35 561 HIS A N 1
ATOM 3833 C CA . HIS A 1 515 ? 11.091 -4.719 6.949 1.00 29.47 561 HIS A CA 1
ATOM 3834 C C . HIS A 1 515 ? 10.596 -3.708 7.964 1.00 29.06 561 HIS A C 1
ATOM 3835 O O . HIS A 1 515 ? 9.413 -3.705 8.303 1.00 26.89 561 HIS A O 1
ATOM 3842 N N . ASN A 1 516 ? 11.499 -2.857 8.460 1.00 27.26 562 ASN A N 1
ATOM 3843 C CA . ASN A 1 516 ? 11.170 -1.906 9.532 1.00 30.16 562 ASN A CA 1
ATOM 3844 C C . ASN A 1 516 ? 10.142 -0.848 9.133 1.00 31.68 562 ASN A C 1
ATOM 3845 O O . ASN A 1 516 ? 9.485 -0.265 10.000 1.00 32.24 562 ASN A O 1
ATOM 3850 N N . GLU A 1 517 ? 9.996 -0.624 7.824 1.00 29.53 563 GLU A N 1
ATOM 3851 C CA . GLU A 1 517 ? 8.991 0.296 7.279 1.00 34.69 563 GLU A CA 1
ATOM 3852 C C . GLU A 1 517 ? 7.562 -0.135 7.590 1.00 35.73 563 GLU A C 1
ATOM 3853 O O . GLU A 1 517 ? 6.628 0.643 7.404 1.00 40.02 563 GLU A O 1
ATOM 3859 N N . PHE A 1 518 ? 7.391 -1.373 8.054 1.00 35.00 564 PHE A N 1
ATOM 3860 C CA . PHE A 1 518 ? 6.086 -1.864 8.503 1.00 35.46 564 PHE A CA 1
ATOM 3861 C C . PHE A 1 518 ? 5.600 -1.040 9.695 1.00 39.75 564 PHE A C 1
ATOM 3862 O O . PHE A 1 518 ? 4.399 -0.873 9.903 1.00 42.54 564 PHE A O 1
ATOM 3870 N N . PHE A 1 519 ? 6.550 -0.532 10.472 1.00 33.24 565 PHE A N 1
ATOM 3871 C CA . PHE A 1 519 ? 6.248 0.223 11.679 1.00 33.82 565 PHE A CA 1
ATOM 3872 C C . PHE A 1 519 ? 6.383 1.710 11.406 1.00 33.21 565 PHE A C 1
ATOM 3873 O O . PHE A 1 519 ? 7.125 2.112 10.510 1.00 28.90 565 PHE A O 1
ATOM 3881 N N . ALA A 1 520 ? 5.660 2.519 12.180 1.00 29.65 566 ALA A N 1
ATOM 3882 C CA . ALA A 1 520 ? 5.711 3.973 12.057 1.00 31.81 566 ALA A CA 1
ATOM 3883 C C . ALA A 1 520 ? 7.139 4.473 12.267 1.00 24.81 566 ALA A C 1
ATOM 3884 O O . ALA A 1 520 ? 7.797 4.094 13.225 1.00 25.17 566 ALA A O 1
ATOM 3886 N N . GLN A 1 521 ? 7.589 5.334 11.365 1.00 25.05 567 GLN A N 1
ATOM 3887 C CA . GLN A 1 521 ? 8.963 5.804 11.344 1.00 26.33 567 GLN A CA 1
ATOM 3888 C C . GLN A 1 521 ? 9.023 7.276 11.753 1.00 29.18 567 GLN A C 1
ATOM 3889 O O . GLN A 1 521 ? 7.980 7.946 11.835 1.00 27.07 567 GLN A O 1
ATOM 3895 N N . PHE A 1 522 ? 10.233 7.770 12.019 1.00 23.71 568 PHE A N 1
ATOM 3896 C CA . PHE A 1 522 ? 10.399 9.146 12.484 1.00 27.05 568 PHE A CA 1
ATOM 3897 C C . PHE A 1 522 ? 10.162 10.136 11.367 1.00 24.98 568 PHE A C 1
ATOM 3898 O O . PHE A 1 522 ? 10.806 10.074 10.330 1.00 29.11 568 PHE A O 1
ATOM 3906 N N . ALA A 1 523 ? 9.228 11.051 11.599 1.00 29.84 569 ALA A N 1
ATOM 3907 C CA . ALA A 1 523 ? 8.885 12.070 10.615 1.00 30.93 569 ALA A CA 1
ATOM 3908 C C . ALA A 1 523 ? 9.789 13.286 10.736 1.00 26.96 569 ALA A C 1
ATOM 3909 O O . ALA A 1 523 ? 10.545 13.432 11.705 1.00 21.98 569 ALA A O 1
ATOM 3911 N N . GLY A 1 524 ? 9.722 14.150 9.729 1.00 28.58 570 GLY A N 1
ATOM 3912 C CA . GLY A 1 524 ? 10.364 15.450 9.813 1.00 25.98 570 GLY A CA 1
ATOM 3913 C C . GLY A 1 524 ? 11.800 15.502 9.348 1.00 32.72 570 GLY A C 1
ATOM 3914 O O . GLY A 1 524 ? 12.273 14.611 8.634 1.00 30.58 570 GLY A O 1
ATOM 3915 N N . ASP A 1 525 ? 12.489 16.552 9.785 1.00 28.66 571 ASP A N 1
ATOM 3916 C CA . ASP A 1 525 ? 13.799 16.920 9.270 1.00 27.60 571 ASP A CA 1
ATOM 3917 C C . ASP A 1 525 ? 14.842 15.825 9.385 1.00 28.77 571 ASP A C 1
ATOM 3918 O O . ASP A 1 525 ? 14.882 15.088 10.381 1.00 29.26 571 ASP A O 1
ATOM 3923 N N . HIS A 1 526 ? 15.684 15.745 8.357 1.00 27.48 572 HIS A N 1
ATOM 3924 C CA . HIS A 1 526 ? 16.941 15.013 8.409 1.00 28.26 572 HIS A CA 1
ATOM 3925 C C . HIS A 1 526 ? 18.018 16.037 8.625 1.00 27.74 572 HIS A C 1
ATOM 3926 O O . HIS A 1 526 ? 18.104 17.025 7.888 1.00 27.11 572 HIS A O 1
ATOM 3933 N N . THR A 1 527 ? 18.830 15.834 9.662 1.00 22.19 573 THR A N 1
ATOM 3934 C CA . THR A 1 527 ? 19.776 16.851 10.095 1.00 22.94 573 THR A CA 1
ATOM 3935 C C . THR A 1 527 ? 21.197 16.335 10.291 1.00 26.28 573 THR A C 1
ATOM 3936 O O . THR A 1 527 ? 21.414 15.141 10.559 1.00 24.02 573 THR A O 1
ATOM 3940 N N . LEU A 1 528 ? 22.152 17.251 10.149 1.00 23.70 574 LEU A N 1
ATOM 3941 C CA . LEU A 1 528 ? 23.529 17.049 10.577 1.00 25.32 574 LEU A CA 1
ATOM 3942 C C . LEU A 1 528 ? 23.609 17.489 12.019 1.00 32.01 574 LEU A C 1
ATOM 3943 O O . LEU A 1 528 ? 23.212 18.621 12.361 1.00 29.92 574 LEU A O 1
ATOM 3948 N N . LEU A 1 529 ? 24.120 16.617 12.878 1.00 27.00 575 LEU A N 1
ATOM 3949 C CA . LEU A 1 529 ? 24.303 16.987 14.259 1.00 23.83 575 LEU A CA 1
ATOM 3950 C C . LEU A 1 529 ? 25.680 17.640 14.378 1.00 27.81 575 LEU A C 1
ATOM 3951 O O . LEU A 1 529 ? 26.677 16.990 14.697 1.00 23.90 575 LEU A O 1
ATOM 3956 N N . THR A 1 530 ? 25.706 18.951 14.117 1.00 28.60 576 THR A N 1
ATOM 3957 C CA . THR A 1 530 ? 26.950 19.717 14.000 1.00 28.90 576 THR A CA 1
ATOM 3958 C C . THR A 1 530 ? 27.888 19.581 15.200 1.00 27.35 576 THR A C 1
ATOM 3959 O O . THR A 1 530 ? 29.076 19.356 15.007 1.00 25.74 576 THR A O 1
ATOM 3963 N N . PRO A 1 531 ? 27.368 19.727 16.442 1.00 27.86 577 PRO A N 1
ATOM 3964 C CA . PRO A 1 531 ? 28.262 19.555 17.596 1.00 30.20 577 PRO A CA 1
ATOM 3965 C C . PRO A 1 531 ? 28.676 18.092 17.826 1.00 27.69 577 PRO A C 1
ATOM 3966 O O . PRO A 1 531 ? 29.558 17.828 18.637 1.00 27.13 577 PRO A O 1
ATOM 3970 N N . GLY A 1 532 ? 28.053 17.164 17.105 1.00 24.60 578 GLY A N 1
ATOM 3971 C CA . GLY A 1 532 ? 28.358 15.738 17.240 1.00 24.13 578 GLY A CA 1
ATOM 3972 C C . GLY A 1 532 ? 27.539 15.016 18.303 1.00 26.36 578 GLY A C 1
ATOM 3973 O O . GLY A 1 532 ? 27.180 15.598 19.336 1.00 23.46 578 GLY A O 1
ATOM 3974 N N . TYR A 1 533 ? 27.255 13.740 18.048 1.00 21.91 579 TYR A N 1
ATOM 3975 C CA . TYR A 1 533 ? 26.613 12.864 19.020 1.00 22.14 579 TYR A CA 1
ATOM 3976 C C . TYR A 1 533 ? 27.426 12.713 20.312 1.00 25.17 579 TYR A C 1
ATOM 3977 O O . TYR A 1 533 ? 26.862 12.361 21.350 1.00 25.06 579 TYR A O 1
ATOM 3986 N N . SER A 1 534 ? 28.739 12.962 20.255 1.00 20.66 580 SER A N 1
ATOM 3987 C CA . SER A 1 534 ? 29.588 12.844 21.452 1.00 25.20 580 SER A CA 1
ATOM 3988 C C . SER A 1 534 ? 29.107 13.709 22.614 1.00 25.16 580 SER A C 1
ATOM 3989 O O . SER A 1 534 ? 29.241 13.309 23.761 1.00 25.05 580 SER A O 1
ATOM 3992 N N . VAL A 1 535 ? 28.546 14.879 22.307 1.00 23.51 581 VAL A N 1
ATOM 3993 C CA . VAL A 1 535 ? 27.990 15.782 23.323 1.00 24.10 581 VAL A CA 1
ATOM 3994 C C . VAL A 1 535 ? 26.865 15.079 24.111 1.00 32.06 581 VAL A C 1
ATOM 3995 O O . VAL A 1 535 ? 26.796 15.172 25.344 1.00 32.62 581 VAL A O 1
ATOM 3999 N N . ILE A 1 536 ? 26.006 14.360 23.395 1.00 27.05 582 ILE A N 1
ATOM 4000 C CA . ILE A 1 536 ? 24.932 13.586 24.020 1.00 24.85 582 ILE A CA 1
ATOM 4001 C C . ILE A 1 536 ? 25.496 12.404 24.832 1.00 25.71 582 ILE A C 1
ATOM 4002 O O . ILE A 1 536 ? 25.125 12.191 25.991 1.00 23.48 582 ILE A O 1
ATOM 4007 N N . ILE A 1 537 ? 26.413 11.660 24.218 1.00 24.61 583 ILE A N 1
ATOM 4008 C CA . ILE A 1 537 ? 27.072 10.541 24.861 1.00 26.65 583 ILE A CA 1
ATOM 4009 C C . ILE A 1 537 ? 27.741 10.960 26.169 1.00 31.17 583 ILE A C 1
ATOM 4010 O O . ILE A 1 537 ? 27.605 10.277 27.188 1.00 26.01 583 ILE A O 1
ATOM 4015 N N . GLU A 1 538 ? 28.456 12.086 26.148 1.00 28.85 584 GLU A N 1
ATOM 4016 C CA . GLU A 1 538 ? 29.193 12.515 27.339 1.00 29.59 584 GLU A CA 1
ATOM 4017 C C . GLU A 1 538 ? 28.224 12.861 28.478 1.00 31.20 584 GLU A C 1
ATOM 4018 O O . GLU A 1 538 ? 28.473 12.513 29.639 1.00 27.73 584 GLU A O 1
ATOM 4028 N N . LYS A 1 539 ? 27.114 13.514 28.133 1.00 30.58 585 LYS A N 1
ATOM 4029 C CA . LYS A 1 539 ? 26.080 13.850 29.109 1.00 32.09 585 LYS A CA 1
ATOM 4030 C C . LYS A 1 539 ? 25.375 12.625 29.695 1.00 31.87 585 LYS A C 1
ATOM 4031 O O . LYS A 1 539 ? 25.096 12.593 30.883 1.00 31.59 585 LYS A O 1
ATOM 4037 N N . LEU A 1 540 ? 25.067 11.635 28.859 1.00 29.72 586 LEU A N 1
ATOM 4038 C CA . LEU A 1 540 ? 24.438 10.407 29.341 1.00 28.76 586 LEU A CA 1
ATOM 4039 C C . LEU A 1 540 ? 25.330 9.735 30.380 1.00 33.98 586 LEU A C 1
ATOM 4040 O O . LEU A 1 540 ? 24.840 9.241 31.403 1.00 31.30 586 LEU A O 1
ATOM 4045 N N . ALA A 1 541 ? 26.640 9.762 30.114 1.00 27.35 587 ALA A N 1
ATOM 4046 C CA . ALA A 1 541 ? 27.655 9.072 30.902 1.00 31.36 587 ALA A CA 1
ATOM 4047 C C . ALA A 1 541 ? 28.052 9.750 32.209 1.00 35.24 587 ALA A C 1
ATOM 4048 O O . ALA A 1 541 ? 28.560 9.087 33.116 1.00 35.66 587 ALA A O 1
ATOM 4050 N N . GLU A 1 542 ? 27.853 11.060 32.299 1.00 34.99 588 GLU A N 1
ATOM 4051 C CA . GLU A 1 542 ? 28.353 11.837 33.437 1.00 42.10 588 GLU A CA 1
ATOM 4052 C C . GLU A 1 542 ? 27.772 11.416 34.785 1.00 39.59 588 GLU A C 1
ATOM 4053 O O . GLU A 1 542 ? 26.564 11.489 35.005 1.00 42.12 588 GLU A O 1
ATOM 4059 N N . GLY A 1 543 ? 28.650 10.995 35.687 1.00 38.42 589 GLY A N 1
ATOM 4060 C CA . GLY A 1 543 ? 28.241 10.558 37.017 1.00 41.68 589 GLY A CA 1
ATOM 4061 C C . GLY A 1 543 ? 27.958 9.070 37.122 1.00 41.87 589 GLY A C 1
ATOM 4062 O O . GLY A 1 543 ? 27.710 8.567 38.211 1.00 39.71 589 GLY A O 1
ATOM 4063 N N . LEU A 1 544 ? 27.992 8.355 35.999 1.00 37.27 590 LEU A N 1
ATOM 4064 C CA . LEU A 1 544 ? 27.763 6.913 36.027 1.00 36.44 590 LEU A CA 1
ATOM 4065 C C . LEU A 1 544 ? 29.037 6.172 36.402 1.00 39.35 590 LEU A C 1
ATOM 4066 O O . LEU A 1 544 ? 30.136 6.696 36.226 1.00 33.61 590 LEU A O 1
ATOM 4071 N N . ASP A 1 545 ? 28.885 4.961 36.929 1.00 36.51 591 ASP A N 1
ATOM 4072 C CA . ASP A 1 545 ? 30.030 4.105 37.219 1.00 36.62 591 ASP A CA 1
ATOM 4073 C C . ASP A 1 545 ? 30.402 3.323 35.965 1.00 38.19 591 ASP A C 1
ATOM 4074 O O . ASP A 1 545 ? 29.734 2.348 35.609 1.00 35.47 591 ASP A O 1
ATOM 4079 N N . ILE A 1 546 ? 31.461 3.767 35.289 1.00 37.75 592 ILE A N 1
ATOM 4080 C CA . ILE A 1 546 ? 31.881 3.155 34.032 1.00 33.82 592 ILE A CA 1
ATOM 4081 C C . ILE A 1 546 ? 33.314 2.661 34.146 1.00 35.57 592 ILE A C 1
ATOM 4082 O O . ILE A 1 546 ? 34.214 3.412 34.523 1.00 39.96 592 ILE A O 1
ATOM 4087 N N . GLN A 1 547 ? 33.505 1.390 33.826 1.00 30.78 593 GLN A N 1
ATOM 4088 C CA . GLN A 1 547 ? 34.811 0.761 33.850 1.00 34.62 593 GLN A CA 1
ATOM 4089 C C . GLN A 1 547 ? 35.325 0.607 32.434 1.00 30.67 593 GLN A C 1
ATOM 4090 O O . GLN A 1 547 ? 34.876 -0.263 31.695 1.00 34.18 593 GLN A O 1
ATOM 4096 N N . LEU A 1 548 ? 36.265 1.465 32.057 1.00 32.73 594 LEU A N 1
ATOM 4097 C CA . LEU A 1 548 ? 36.886 1.390 30.734 1.00 29.80 594 LEU A CA 1
ATOM 4098 C C . LEU A 1 548 ? 37.922 0.279 30.698 1.00 34.39 594 LEU A C 1
ATOM 4099 O O . LEU A 1 548 ? 38.307 -0.253 31.749 1.00 37.48 594 LEU A O 1
ATOM 4104 N N . LYS A 1 549 ? 38.340 -0.092 29.489 1.00 30.37 595 LYS A N 1
ATOM 4105 C CA . LYS A 1 549 ? 39.356 -1.128 29.275 1.00 35.85 595 LYS A CA 1
ATOM 4106 C C . LYS A 1 549 ? 39.045 -2.385 30.083 1.00 38.35 595 LYS A C 1
ATOM 4107 O O . LYS A 1 549 ? 39.934 -2.989 30.690 1.00 36.93 595 LYS A O 1
ATOM 4113 N N . SER A 1 550 ? 37.766 -2.758 30.084 1.00 30.19 596 SER A N 1
ATOM 4114 C CA . SER A 1 550 ? 37.287 -3.946 30.784 1.00 31.08 596 SER A CA 1
ATOM 4115 C C . SER A 1 550 ? 36.456 -4.783 29.822 1.00 29.79 596 SER A C 1
ATOM 4116 O O . SER A 1 550 ? 35.226 -4.821 29.936 1.00 30.12 596 SER A O 1
ATOM 4119 N N . PRO A 1 551 ? 37.116 -5.450 28.859 1.00 27.05 597 PRO A N 1
ATOM 4120 C CA . PRO A 1 551 ? 36.407 -6.255 27.878 1.00 30.04 597 PRO A CA 1
ATOM 4121 C C . PRO A 1 551 ? 35.837 -7.501 28.539 1.00 34.56 597 PRO A C 1
ATOM 4122 O O . PRO A 1 551 ? 36.585 -8.258 29.144 1.00 31.98 597 PRO A O 1
ATOM 4126 N N . VAL A 1 552 ? 34.528 -7.706 28.429 1.00 33.48 598 VAL A N 1
ATOM 4127 C CA . VAL A 1 552 ? 33.885 -8.888 29.002 1.00 29.59 598 VAL A CA 1
ATOM 4128 C C . VAL A 1 552 ? 34.173 -10.116 28.152 1.00 29.95 598 VAL A C 1
ATOM 4129 O O . VAL A 1 552 ? 34.060 -10.065 26.923 1.00 31.09 598 VAL A O 1
ATOM 4133 N N . GLN A 1 553 ? 34.541 -11.221 28.805 1.00 26.10 599 GLN A N 1
ATOM 4134 C CA . GLN A 1 553 ? 34.767 -12.484 28.100 1.00 27.74 599 GLN A CA 1
ATOM 4135 C C . GLN A 1 553 ? 33.800 -13.601 28.501 1.00 29.52 599 GLN A C 1
ATOM 4136 O O . GLN A 1 553 ? 33.512 -14.495 27.706 1.00 29.12 599 GLN A O 1
ATOM 4142 N N . CYS A 1 554 ? 33.306 -13.550 29.731 1.00 32.11 600 CYS A N 1
ATOM 4143 C CA . CYS A 1 554 ? 32.422 -14.600 30.227 1.00 32.03 600 CYS A CA 1
ATOM 4144 C C . CYS A 1 554 ? 31.232 -14.039 31.000 1.00 27.90 600 CYS A C 1
ATOM 4145 O O . CYS A 1 554 ? 31.390 -13.175 31.862 1.00 30.12 600 CYS A O 1
ATOM 4149 N N . ILE A 1 555 ? 30.039 -14.532 30.666 1.00 32.43 601 ILE A N 1
ATOM 4150 C CA . ILE A 1 555 ? 28.824 -14.246 31.448 1.00 26.64 601 ILE A CA 1
ATOM 4151 C C . ILE A 1 555 ? 28.234 -15.569 31.948 1.00 26.28 601 ILE A C 1
ATOM 4152 O O . ILE A 1 555 ? 27.767 -16.389 31.154 1.00 31.42 601 ILE A O 1
ATOM 4157 N N . ASP A 1 556 ? 28.272 -15.774 33.262 1.00 29.71 602 ASP A N 1
ATOM 4158 C CA . ASP A 1 556 ? 27.718 -16.993 33.870 1.00 31.18 602 ASP A CA 1
ATOM 4159 C C . ASP A 1 556 ? 26.424 -16.687 34.643 1.00 25.52 602 ASP A C 1
ATOM 4160 O O . ASP A 1 556 ? 26.448 -15.996 35.659 1.00 26.87 602 ASP A O 1
ATOM 4165 N N . TYR A 1 557 ? 25.297 -17.188 34.146 1.00 26.93 603 TYR A N 1
ATOM 4166 C CA . TYR A 1 557 ? 23.998 -16.927 34.796 1.00 34.85 603 TYR A CA 1
ATOM 4167 C C . TYR A 1 557 ? 23.324 -18.212 35.303 1.00 35.90 603 TYR A C 1
ATOM 4168 O O . TYR A 1 557 ? 22.093 -18.322 35.350 1.00 38.43 603 TYR A O 1
ATOM 4177 N N . SER A 1 558 ? 24.151 -19.169 35.711 1.00 35.06 604 SER A N 1
ATOM 4178 C CA . SER A 1 558 ? 23.664 -20.461 36.184 1.00 39.10 604 SER A CA 1
ATOM 4179 C C . SER A 1 558 ? 23.374 -20.449 37.686 1.00 39.03 604 SER A C 1
ATOM 4180 O O . SER A 1 558 ? 22.699 -21.345 38.200 1.00 46.82 604 SER A O 1
ATOM 4183 N N . GLY A 1 559 ? 23.887 -19.440 38.383 1.00 37.44 605 GLY A N 1
ATOM 4184 C CA . GLY A 1 559 ? 23.734 -19.346 39.828 1.00 37.63 605 GLY A CA 1
ATOM 4185 C C . GLY A 1 559 ? 22.776 -18.260 40.274 1.00 44.44 605 GLY A C 1
ATOM 4186 O O . GLY A 1 559 ? 21.967 -17.767 39.481 1.00 41.13 605 GLY A O 1
ATOM 4187 N N . ASP A 1 560 ? 22.875 -17.892 41.549 1.00 43.81 606 ASP A N 1
ATOM 4188 C CA . ASP A 1 560 ? 22.000 -16.892 42.155 1.00 45.28 606 ASP A CA 1
ATOM 4189 C C . ASP A 1 560 ? 22.240 -15.480 41.627 1.00 46.19 606 ASP A C 1
ATOM 4190 O O . ASP A 1 560 ? 21.292 -14.721 41.422 1.00 43.30 606 ASP A O 1
ATOM 4195 N N . GLU A 1 561 ? 23.506 -15.127 41.435 1.00 39.42 607 GLU A N 1
ATOM 4196 C CA . GLU A 1 561 ? 23.856 -13.845 40.832 1.00 41.20 607 GLU A CA 1
ATOM 4197 C C . GLU A 1 561 ? 24.621 -14.077 39.542 1.00 39.98 607 GLU A C 1
ATOM 4198 O O . GLU A 1 561 ? 25.189 -15.156 39.336 1.00 39.52 607 GLU A O 1
ATOM 4204 N N . VAL A 1 562 ? 24.623 -13.079 38.661 1.00 40.17 608 VAL A N 1
ATOM 4205 C CA . VAL A 1 562 ? 25.345 -13.211 37.398 1.00 34.56 608 VAL A CA 1
ATOM 4206 C C . VAL A 1 562 ? 26.828 -12.981 37.662 1.00 31.57 608 VAL A C 1
ATOM 4207 O O . VAL A 1 562 ? 27.197 -12.030 38.343 1.00 35.64 608 VAL A O 1
ATOM 4211 N N . GLN A 1 563 ? 27.662 -13.876 37.145 1.00 34.29 609 GLN A N 1
ATOM 4212 C CA . GLN A 1 563 ? 29.111 -13.735 37.261 1.00 34.30 609 GLN A CA 1
ATOM 4213 C C . GLN A 1 563 ? 29.659 -13.253 35.935 1.00 28.62 609 GLN A C 1
ATOM 4214 O O . GLN A 1 563 ? 29.473 -13.910 34.913 1.00 30.01 609 GLN A O 1
ATOM 4220 N N . VAL A 1 564 ? 30.316 -12.097 35.960 1.00 36.65 610 VAL A N 1
ATOM 4221 C CA . VAL A 1 564 ? 30.828 -11.465 34.743 1.00 30.17 610 VAL A CA 1
ATOM 4222 C C . VAL A 1 564 ? 32.351 -11.353 34.830 1.00 30.80 610 VAL A C 1
ATOM 4223 O O . VAL A 1 564 ? 32.892 -10.738 35.754 1.00 34.44 610 VAL A O 1
ATOM 4227 N N . THR A 1 565 ? 33.035 -11.963 33.867 1.00 32.29 611 THR A N 1
ATOM 4228 C CA . THR A 1 565 ? 34.493 -11.981 33.871 1.00 33.89 611 THR A CA 1
ATOM 4229 C C . THR A 1 565 ? 35.070 -11.227 32.668 1.00 32.55 611 THR A C 1
ATOM 4230 O O . THR A 1 565 ? 34.645 -11.448 31.538 1.00 31.85 611 THR A O 1
ATOM 4234 N N . THR A 1 566 ? 36.039 -10.353 32.930 1.00 31.53 612 THR A N 1
ATOM 4235 C CA . THR A 1 566 ? 36.777 -9.665 31.861 1.00 37.43 612 THR A CA 1
ATOM 4236 C C . THR A 1 566 ? 37.927 -10.525 31.296 1.00 38.36 612 THR A C 1
ATOM 4237 O O . THR A 1 566 ? 38.263 -11.577 31.855 1.00 37.08 612 THR A O 1
ATOM 4241 N N . THR A 1 567 ? 38.522 -10.073 30.189 1.00 35.65 613 THR A N 1
ATOM 4242 C CA . THR A 1 567 ? 39.553 -10.835 29.475 1.00 34.13 613 THR A CA 1
ATOM 4243 C C . THR A 1 567 ? 40.852 -10.976 30.270 1.00 36.97 613 THR A C 1
ATOM 4244 O O . THR A 1 567 ? 41.670 -11.858 29.978 1.00 39.99 613 THR A O 1
ATOM 4248 N N . ASP A 1 568 ? 41.045 -10.108 31.257 1.00 33.25 614 ASP A N 1
ATOM 4249 C CA . ASP A 1 568 ? 42.189 -10.224 32.164 1.00 44.38 614 ASP A CA 1
ATOM 4250 C C . ASP A 1 568 ? 41.859 -10.978 33.470 1.00 48.32 614 ASP A C 1
ATOM 4251 O O . ASP A 1 568 ? 42.699 -11.052 34.373 1.00 46.54 614 ASP A O 1
ATOM 4256 N N . GLY A 1 569 ? 40.637 -11.510 33.567 1.00 44.87 615 GLY A N 1
ATOM 4257 C CA . GLY A 1 569 ? 40.217 -12.315 34.721 1.00 42.23 615 GLY A CA 1
ATOM 4258 C C . GLY A 1 569 ? 39.521 -11.575 35.853 1.00 45.09 615 GLY A C 1
ATOM 4259 O O . GLY A 1 569 ? 39.182 -12.180 36.878 1.00 47.84 615 GLY A O 1
ATOM 4260 N N . THR A 1 570 ? 39.288 -10.278 35.671 1.00 41.58 616 THR A N 1
ATOM 4261 C CA . THR A 1 570 ? 38.615 -9.452 36.685 1.00 42.40 616 THR A CA 1
ATOM 4262 C C . THR A 1 570 ? 37.131 -9.833 36.840 1.00 40.11 616 THR A C 1
ATOM 4263 O O . THR A 1 570 ? 36.410 -10.012 35.849 1.00 35.39 616 THR A O 1
ATOM 4267 N N . GLY A 1 571 ? 36.693 -9.963 38.090 1.00 42.56 617 GLY A N 1
ATOM 4268 C CA . GLY A 1 571 ? 35.364 -10.491 38.397 1.00 40.36 617 GLY A CA 1
ATOM 4269 C C . GLY A 1 571 ? 34.369 -9.435 38.819 1.00 36.28 617 GLY A C 1
ATOM 4270 O O . GLY A 1 571 ? 34.680 -8.571 39.634 1.00 42.90 617 GLY A O 1
ATOM 4271 N N . TYR A 1 572 ? 33.169 -9.498 38.245 1.00 37.74 618 TYR A N 1
ATOM 4272 C CA . TYR A 1 572 ? 32.070 -8.609 38.629 1.00 33.83 618 TYR A CA 1
ATOM 4273 C C . TYR A 1 572 ? 30.803 -9.425 38.803 1.00 32.40 618 TYR A C 1
ATOM 4274 O O . TYR A 1 572 ? 30.626 -10.453 38.148 1.00 37.46 618 TYR A O 1
ATOM 4283 N N . SER A 1 573 ? 29.906 -8.960 39.662 1.00 35.77 619 SER A N 1
ATOM 4284 C CA . SER A 1 573 ? 28.633 -9.653 39.817 1.00 40.11 619 SER A CA 1
ATOM 4285 C C . SER A 1 573 ? 27.455 -8.723 40.083 1.00 35.44 619 SER A C 1
ATOM 4286 O O . SER A 1 573 ? 27.606 -7.659 40.686 1.00 38.70 619 SER A O 1
ATOM 4289 N N . ALA A 1 574 ? 26.284 -9.138 39.602 1.00 36.88 620 ALA A N 1
ATOM 4290 C CA . ALA A 1 574 ? 25.026 -8.443 39.855 1.00 36.61 620 ALA A CA 1
ATOM 4291 C C . ALA A 1 574 ? 23.867 -9.406 39.665 1.00 30.24 620 ALA A C 1
ATOM 4292 O O . ALA A 1 574 ? 24.047 -10.529 39.197 1.00 34.54 620 ALA A O 1
ATOM 4294 N N . GLN A 1 575 ? 22.675 -8.954 40.021 1.00 34.80 621 GLN A N 1
ATOM 4295 C CA . GLN A 1 575 ? 21.469 -9.750 39.849 1.00 37.29 621 GLN A CA 1
ATOM 4296 C C . GLN A 1 575 ? 21.100 -9.886 38.380 1.00 36.41 621 GLN A C 1
ATOM 4297 O O . GLN A 1 575 ? 20.606 -10.937 37.942 1.00 36.29 621 GLN A O 1
ATOM 4303 N N . LYS A 1 576 ? 21.351 -8.823 37.614 1.00 31.56 622 LYS A N 1
ATOM 4304 C CA . LYS A 1 576 ? 20.945 -8.773 36.213 1.00 30.13 622 LYS A CA 1
ATOM 4305 C C . LYS A 1 576 ? 22.071 -8.244 35.308 1.00 28.04 622 LYS A C 1
ATOM 4306 O O . LYS A 1 576 ? 22.924 -7.484 35.746 1.00 27.49 622 LYS A O 1
ATOM 4312 N N . VAL A 1 577 ? 22.074 -8.676 34.055 1.00 27.70 623 VAL A N 1
ATOM 4313 C CA . VAL A 1 577 ? 23.094 -8.253 33.101 1.00 30.56 623 VAL A CA 1
ATOM 4314 C C . VAL A 1 577 ? 22.460 -7.839 31.780 1.00 28.90 623 VAL A C 1
ATOM 4315 O O . VAL A 1 577 ? 21.594 -8.541 31.252 1.00 26.07 623 VAL A O 1
ATOM 4319 N N . LEU A 1 578 ? 22.880 -6.682 31.270 1.00 27.02 624 LEU A N 1
ATOM 4320 C CA . LEU A 1 578 ? 22.437 -6.214 29.965 1.00 21.41 624 LEU A CA 1
ATOM 4321 C C . LEU A 1 578 ? 23.617 -6.202 29.001 1.00 23.19 624 LEU A C 1
ATOM 4322 O O . LEU A 1 578 ? 24.630 -5.563 29.256 1.00 25.08 624 LEU A O 1
ATOM 4327 N N . VAL A 1 579 ? 23.459 -6.896 27.885 1.00 23.81 625 VAL A N 1
ATOM 4328 C CA . VAL A 1 579 ? 24.493 -7.006 26.866 1.00 23.76 625 VAL A CA 1
ATOM 4329 C C . VAL A 1 579 ? 24.142 -6.065 25.714 1.00 24.55 625 VAL A C 1
ATOM 4330 O O . VAL A 1 579 ? 23.065 -6.191 25.117 1.00 23.90 625 VAL A O 1
ATOM 4334 N N . THR A 1 580 ? 25.035 -5.131 25.391 1.00 21.32 626 THR A N 1
ATOM 4335 C CA . THR A 1 580 ? 24.752 -4.212 24.278 1.00 21.34 626 THR A CA 1
ATOM 4336 C C . THR A 1 580 ? 25.852 -4.213 23.217 1.00 25.83 626 THR A C 1
ATOM 4337 O O . THR A 1 580 ? 25.956 -3.265 22.429 1.00 25.05 626 THR A O 1
ATOM 4341 N N . VAL A 1 581 ? 26.648 -5.283 23.190 1.00 25.19 627 VAL A N 1
ATOM 4342 C CA . VAL A 1 581 ? 27.763 -5.406 22.243 1.00 25.40 627 VAL A CA 1
ATOM 4343 C C . VAL A 1 581 ? 27.238 -5.468 20.814 1.00 24.79 627 VAL A C 1
ATOM 4344 O O . VAL A 1 581 ? 26.097 -5.884 20.596 1.00 23.55 627 VAL A O 1
ATOM 4348 N N . PRO A 1 582 ? 28.064 -5.038 19.838 1.00 20.94 628 PRO A N 1
ATOM 4349 C CA . PRO A 1 582 ? 27.647 -5.007 18.446 1.00 22.41 628 PRO A CA 1
ATOM 4350 C C . PRO A 1 582 ? 27.320 -6.395 17.911 1.00 24.14 628 PRO A C 1
ATOM 4351 O O . PRO A 1 582 ? 27.882 -7.393 18.394 1.00 21.01 628 PRO A O 1
ATOM 4355 N N . LEU A 1 583 ? 26.431 -6.442 16.918 1.00 24.03 629 LEU A N 1
ATOM 4356 C CA . LEU A 1 583 ? 26.013 -7.696 16.281 1.00 24.43 629 LEU A CA 1
ATOM 4357 C C . LEU A 1 583 ? 27.190 -8.597 15.868 1.00 26.14 629 LEU A C 1
ATOM 4358 O O . LEU A 1 583 ? 27.183 -9.817 16.132 1.00 25.71 629 LEU A O 1
ATOM 4363 N N . ALA A 1 584 ? 28.195 -8.008 15.224 1.00 21.95 630 ALA A N 1
ATOM 4364 C CA . ALA A 1 584 ? 29.369 -8.776 14.785 1.00 24.20 630 ALA A CA 1
ATOM 4365 C C . ALA A 1 584 ? 30.062 -9.500 15.938 1.00 23.83 630 ALA A C 1
ATOM 4366 O O . ALA A 1 584 ? 30.593 -10.594 15.749 1.00 24.96 630 ALA A O 1
ATOM 4368 N N . LEU A 1 585 ? 30.055 -8.884 17.119 1.00 23.12 631 LEU A N 1
ATOM 4369 C CA . LEU A 1 585 ? 30.671 -9.469 18.311 1.00 24.81 631 LEU A CA 1
ATOM 4370 C C . LEU A 1 585 ? 29.869 -10.638 18.890 1.00 28.33 631 LEU A C 1
ATOM 4371 O O . LEU A 1 585 ? 30.448 -11.567 19.458 1.00 30.60 631 LEU A O 1
ATOM 4376 N N . LEU A 1 586 ? 28.549 -10.604 18.725 1.00 23.56 632 LEU A N 1
ATOM 4377 C CA . LEU A 1 586 ? 27.717 -11.765 19.033 1.00 26.77 632 LEU A CA 1
ATOM 4378 C C . LEU A 1 586 ? 27.928 -12.875 18.018 1.00 29.41 632 LEU A C 1
ATOM 4379 O O . LEU A 1 586 ? 28.035 -14.045 18.386 1.00 28.36 632 LEU A O 1
ATOM 4384 N N .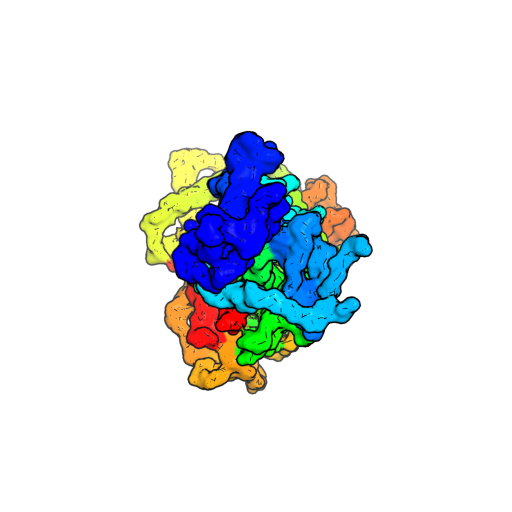 GLN A 1 587 ? 27.997 -12.509 16.744 1.00 24.43 633 GLN A N 1
ATOM 4385 C CA . GLN A 1 587 ? 28.229 -13.480 15.675 1.00 28.05 633 GLN A CA 1
ATOM 4386 C C . GLN A 1 587 ? 29.576 -14.223 15.802 1.00 33.58 633 GLN A C 1
ATOM 4387 O O . GLN A 1 587 ? 29.679 -15.388 15.421 1.00 32.50 633 GLN A O 1
ATOM 4393 N N . LYS A 1 588 ? 30.585 -13.541 16.342 1.00 32.83 634 LYS A N 1
ATOM 4394 C CA . LYS A 1 588 ? 31.929 -14.098 16.522 1.00 37.26 634 LYS A CA 1
ATOM 4395 C C . LYS A 1 588 ? 32.032 -14.921 17.803 1.00 38.36 634 LYS A C 1
ATOM 4396 O O . LYS A 1 588 ? 33.027 -15.614 18.024 1.00 36.39 634 LYS A O 1
ATOM 4402 N N . GLY A 1 589 ? 31.020 -14.813 18.662 1.00 33.34 635 GLY A N 1
ATOM 4403 C CA . GLY A 1 589 ? 31.020 -15.507 19.947 1.00 39.02 635 GLY A CA 1
ATOM 4404 C C . GLY A 1 589 ? 32.090 -15.009 20.896 1.00 39.59 635 GLY A C 1
ATOM 4405 O O . GLY A 1 589 ? 32.611 -15.770 21.709 1.00 36.97 635 GLY A O 1
ATOM 4406 N N . ALA A 1 590 ? 32.411 -13.722 20.814 1.00 35.25 636 ALA A N 1
ATOM 4407 C CA . ALA A 1 590 ? 33.448 -13.138 21.667 1.00 31.88 636 ALA A CA 1
ATOM 4408 C C . ALA A 1 590 ? 33.168 -13.275 23.163 1.00 33.35 636 ALA A C 1
ATOM 4409 O O . ALA A 1 590 ? 34.091 -13.282 23.978 1.00 33.13 636 ALA A O 1
ATOM 4411 N N . ILE A 1 591 ? 31.894 -13.365 23.528 1.00 33.34 637 ILE A N 1
ATOM 4412 C CA . ILE A 1 591 ? 31.524 -13.567 24.923 1.00 34.38 637 ILE A CA 1
ATOM 4413 C C . ILE A 1 591 ? 31.012 -14.998 25.126 1.00 33.20 637 ILE A C 1
ATOM 4414 O O . ILE A 1 591 ? 30.150 -15.469 24.388 1.00 31.43 637 ILE A O 1
ATOM 4419 N N . GLN A 1 592 ? 31.577 -15.688 26.111 1.00 34.68 638 GLN A N 1
ATOM 4420 C CA . GLN A 1 592 ? 31.111 -17.022 26.488 1.00 34.61 638 GLN A CA 1
ATOM 4421 C C . GLN A 1 592 ? 29.917 -16.907 27.437 1.00 28.75 638 GLN A C 1
ATOM 4422 O O . GLN A 1 592 ? 30.021 -16.318 28.509 1.00 28.44 638 GLN A O 1
ATOM 4428 N N . PHE A 1 593 ? 28.788 -17.469 27.028 1.00 28.62 639 PHE A N 1
ATOM 4429 C CA . PHE A 1 593 ? 27.600 -17.499 27.874 1.00 28.49 639 PHE A CA 1
ATOM 4430 C C . PHE A 1 593 ? 27.451 -18.878 28.515 1.00 26.91 639 PHE A C 1
ATOM 4431 O O . PHE A 1 593 ? 27.515 -19.884 27.816 1.00 28.16 639 PHE A O 1
ATOM 4439 N N . ASN A 1 594 ? 27.248 -18.908 29.831 1.00 31.06 640 ASN A N 1
ATOM 4440 C CA . ASN A 1 594 ? 26.891 -20.149 30.545 1.00 34.16 640 ASN A CA 1
ATOM 4441 C C . ASN A 1 594 ? 25.596 -19.985 31.348 1.00 31.63 640 ASN A C 1
ATOM 4442 O O . ASN A 1 594 ? 25.566 -19.202 32.295 1.00 30.46 640 ASN A O 1
ATOM 4447 N N . PRO A 1 595 ? 24.524 -20.720 30.980 1.00 32.11 641 PRO A N 1
ATOM 4448 C CA . PRO A 1 595 ? 24.353 -21.634 29.845 1.00 34.43 641 PRO A CA 1
ATOM 4449 C C . PRO A 1 595 ? 24.434 -20.911 28.497 1.00 33.52 641 PRO A C 1
ATOM 4450 O O . PRO A 1 595 ? 24.223 -19.694 28.447 1.00 35.07 641 PRO A O 1
ATOM 4454 N N . PRO A 1 596 ? 24.717 -21.655 27.407 1.00 33.76 642 PRO A N 1
ATOM 4455 C CA . PRO A 1 596 ? 24.856 -20.995 26.112 1.00 36.15 642 PRO A CA 1
ATOM 4456 C C . PRO A 1 596 ? 23.544 -20.418 25.619 1.00 38.25 642 PRO A C 1
ATOM 4457 O O . PRO A 1 596 ? 22.469 -20.825 26.069 1.00 33.70 642 PRO A O 1
ATOM 4461 N N . LEU A 1 597 ? 23.647 -19.468 24.697 1.00 31.30 643 LEU A N 1
ATOM 4462 C CA . LEU A 1 597 ? 22.493 -18.919 24.016 1.00 34.84 643 LEU A CA 1
ATOM 4463 C C . LEU A 1 597 ? 21.758 -20.017 23.257 1.00 34.88 643 LEU A C 1
ATOM 4464 O O . LEU A 1 597 ? 22.379 -20.938 22.719 1.00 34.15 643 LEU A O 1
ATOM 4469 N N . SER A 1 598 ? 20.434 -19.915 23.216 1.00 32.11 644 SER A N 1
ATOM 4470 C CA . SER A 1 598 ? 19.608 -20.892 22.512 1.00 32.39 644 SER A CA 1
ATOM 4471 C C . SER A 1 598 ? 19.924 -20.930 21.023 1.00 35.94 644 SER A C 1
ATOM 4472 O O . SER A 1 598 ? 20.395 -19.941 20.437 1.00 33.78 644 SER A O 1
ATOM 4475 N N . GLU A 1 599 ? 19.647 -22.076 20.411 1.00 34.35 645 GLU A N 1
ATOM 4476 C CA . GLU A 1 599 ? 19.763 -22.232 18.974 1.00 36.60 645 GLU A CA 1
ATOM 4477 C C . GLU A 1 599 ? 18.894 -21.209 18.240 1.00 35.67 645 GLU A C 1
ATOM 4478 O O . GLU A 1 599 ? 19.308 -20.653 17.217 1.00 31.73 645 GLU A O 1
ATOM 4484 N N . LYS A 1 600 ? 17.693 -20.965 18.768 1.00 30.52 646 LYS A N 1
ATOM 4485 C CA . LYS A 1 600 ? 16.777 -19.982 18.198 1.00 32.29 646 LYS A CA 1
ATOM 4486 C C . LYS A 1 600 ? 17.405 -18.578 18.168 1.00 27.46 646 LYS A C 1
ATOM 4487 O O . LYS A 1 600 ? 17.290 -17.882 17.176 1.00 26.53 646 LYS A O 1
ATOM 4493 N N . LYS A 1 601 ? 18.058 -18.183 19.257 1.00 27.86 647 LYS A N 1
ATOM 4494 C CA . LYS A 1 601 ? 18.767 -16.899 19.334 1.00 29.53 647 LYS A CA 1
ATOM 4495 C C . LYS A 1 601 ? 19.950 -16.836 18.382 1.00 28.93 647 LYS A C 1
ATOM 4496 O O . LYS A 1 601 ? 20.149 -15.825 17.701 1.00 26.05 647 LYS A O 1
ATOM 4502 N N . MET A 1 602 ? 20.729 -17.916 18.346 1.00 29.57 648 MET A N 1
ATOM 4503 C CA . MET A 1 602 ? 21.892 -18.008 17.461 1.00 27.66 648 MET A CA 1
ATOM 4504 C C . MET A 1 602 ? 21.497 -17.879 15.999 1.00 26.64 648 MET A C 1
ATOM 4505 O O . MET A 1 602 ? 22.152 -17.166 15.239 1.00 29.37 648 MET A O 1
ATOM 4510 N N . LYS A 1 603 ? 20.416 -18.552 15.617 1.00 28.60 649 LYS A N 1
ATOM 4511 C CA . LYS A 1 603 ? 19.891 -18.453 14.262 1.00 32.23 649 LYS A CA 1
ATOM 4512 C C . LYS A 1 603 ? 19.472 -17.025 13.894 1.00 30.21 649 LYS A C 1
ATOM 4513 O O . LYS A 1 603 ? 19.695 -16.583 12.760 1.00 29.32 649 LYS A O 1
ATOM 4519 N N . ALA A 1 604 ? 18.861 -16.315 14.844 1.00 27.68 650 ALA A N 1
ATOM 4520 C CA . ALA A 1 604 ? 18.476 -14.909 14.638 1.00 27.87 650 ALA A CA 1
ATOM 4521 C C . ALA A 1 604 ? 19.711 -14.029 14.508 1.00 25.49 650 ALA A C 1
ATOM 4522 O O . ALA A 1 604 ? 19.817 -13.223 13.584 1.00 26.66 650 ALA A O 1
ATOM 4524 N N . ILE A 1 605 ? 20.644 -14.205 15.436 1.00 26.56 651 ILE A N 1
ATOM 4525 C CA . ILE A 1 605 ? 21.907 -13.497 15.421 1.00 27.06 651 ILE A CA 1
ATOM 4526 C C . ILE A 1 605 ? 22.623 -13.668 14.074 1.00 30.01 651 ILE A C 1
ATOM 4527 O O . ILE A 1 605 ? 23.100 -12.685 13.489 1.00 26.64 651 ILE A O 1
ATOM 4532 N N . ASN A 1 606 ? 22.664 -14.902 13.568 1.00 29.25 652 ASN A N 1
ATOM 4533 C CA . ASN A 1 606 ? 23.358 -15.187 12.309 1.00 26.04 652 ASN A CA 1
ATOM 4534 C C . ASN A 1 606 ? 22.581 -14.822 11.064 1.00 28.30 652 ASN A C 1
ATOM 4535 O O . ASN A 1 606 ? 23.165 -14.729 9.988 1.00 31.23 652 ASN A O 1
ATOM 4540 N N . SER A 1 607 ? 21.280 -14.589 11.212 1.00 25.28 653 SER A N 1
ATOM 4541 C CA . SER A 1 607 ? 20.439 -14.215 10.085 1.00 24.76 653 SER A CA 1
ATOM 4542 C C . SER A 1 607 ? 20.532 -12.723 9.734 1.00 25.99 653 SER A C 1
ATOM 4543 O O . SER A 1 607 ? 20.050 -12.294 8.680 1.00 26.95 653 SER A O 1
ATOM 4546 N N . LEU A 1 608 ? 21.117 -11.928 10.626 1.00 27.53 654 LEU A N 1
ATOM 4547 C CA . LEU A 1 608 ? 21.323 -10.503 10.342 1.00 26.14 654 LEU A CA 1
ATOM 4548 C C . LEU A 1 608 ? 22.714 -10.279 9.768 1.00 25.57 654 LEU A C 1
ATOM 4549 O O . LEU A 1 608 ? 23.641 -11.040 10.059 1.00 25.82 654 LEU A O 1
ATOM 4554 N N . GLY A 1 609 ? 22.857 -9.230 8.959 1.00 25.77 655 GLY A N 1
ATOM 4555 C CA . GLY A 1 609 ? 24.157 -8.848 8.415 1.00 26.29 655 GLY A CA 1
ATOM 4556 C C . GLY A 1 609 ? 24.893 -7.791 9.213 1.00 26.50 655 GLY A C 1
ATOM 4557 O O . GLY A 1 609 ? 24.292 -6.844 9.723 1.00 25.29 655 GLY A O 1
ATOM 4558 N N . ALA A 1 610 ? 26.202 -7.959 9.338 1.00 23.96 656 ALA A N 1
ATOM 4559 C CA . ALA A 1 610 ? 27.031 -6.946 9.974 1.00 26.41 656 ALA A CA 1
ATOM 4560 C C . ALA A 1 610 ? 27.455 -5.921 8.912 1.00 25.57 656 ALA A C 1
ATOM 4561 O O . ALA A 1 610 ? 28.573 -5.964 8.400 1.00 30.27 656 ALA A O 1
ATOM 4563 N N . GLY A 1 611 ? 26.544 -5.018 8.562 1.00 26.32 657 GLY A N 1
ATOM 4564 C CA . GLY A 1 611 ? 26.830 -3.964 7.584 1.00 25.43 657 GLY A CA 1
ATOM 4565 C C . GLY A 1 611 ? 28.003 -3.069 7.922 1.00 23.91 657 GLY A C 1
ATOM 4566 O O . GLY A 1 611 ? 28.398 -2.940 9.075 1.00 23.76 657 GLY A O 1
ATOM 4567 N N . ILE A 1 612 ? 28.550 -2.424 6.898 1.00 21.58 658 ILE A N 1
ATOM 4568 C CA . ILE A 1 612 ? 29.786 -1.690 7.052 1.00 24.14 658 ILE A CA 1
ATOM 4569 C C . ILE A 1 612 ? 29.860 -0.550 6.035 1.00 25.32 658 ILE A C 1
ATOM 4570 O O . ILE A 1 612 ? 29.514 -0.713 4.865 1.00 22.04 658 ILE A O 1
ATOM 4575 N N . ILE A 1 613 ? 30.234 0.621 6.534 1.00 22.46 659 ILE A N 1
ATOM 4576 C CA . ILE A 1 613 ? 30.694 1.719 5.699 1.00 24.88 659 ILE A CA 1
ATOM 4577 C C . ILE A 1 613 ? 31.922 2.241 6.405 1.00 26.52 659 ILE A C 1
ATOM 4578 O O . ILE A 1 613 ? 32.127 1.927 7.584 1.00 25.78 659 ILE A O 1
ATOM 4583 N N . GLU A 1 614 ? 32.759 3.000 5.691 1.00 22.81 660 GLU A N 1
ATOM 4584 C CA . GLU A 1 614 ? 33.850 3.717 6.323 1.00 20.41 660 GLU A CA 1
ATOM 4585 C C . GLU A 1 614 ? 33.788 5.182 5.872 1.00 25.80 660 GLU A C 1
ATOM 4586 O O . GLU A 1 614 ? 33.166 5.505 4.853 1.00 22.28 660 GLU A O 1
ATOM 4592 N N . LYS A 1 615 ? 34.430 6.048 6.641 1.00 21.10 661 LYS A N 1
ATOM 4593 C CA . LYS A 1 615 ? 34.433 7.466 6.346 1.00 23.01 661 LYS A CA 1
ATOM 4594 C C . LYS A 1 615 ? 35.854 7.973 6.170 1.00 28.72 661 LYS A C 1
ATOM 4595 O O . LYS A 1 615 ? 36.800 7.442 6.764 1.00 26.32 661 LYS A O 1
ATOM 4601 N N . ILE A 1 616 ? 35.983 8.997 5.334 1.00 27.79 662 ILE A N 1
ATOM 4602 C CA . ILE A 1 616 ? 37.205 9.779 5.231 1.00 25.86 662 ILE A CA 1
ATOM 4603 C C . ILE A 1 616 ? 36.828 11.235 5.508 1.00 25.28 662 ILE A C 1
ATOM 4604 O O . ILE A 1 616 ? 35.771 11.699 5.073 1.00 26.96 662 ILE A O 1
ATOM 4609 N N . ALA A 1 617 ? 37.646 11.927 6.288 1.00 21.70 663 ALA A N 1
ATOM 4610 C CA . ALA A 1 617 ? 37.460 13.371 6.461 1.00 25.73 663 ALA A CA 1
ATOM 4611 C C . ALA A 1 617 ? 38.738 14.095 6.083 1.00 27.94 663 ALA A C 1
ATOM 4612 O O . ALA A 1 617 ? 39.832 13.648 6.412 1.00 28.20 663 ALA A O 1
ATOM 4614 N N . LEU A 1 618 ? 38.592 15.215 5.385 1.00 29.16 664 LEU A N 1
ATOM 4615 C CA . LEU A 1 618 ? 39.742 15.951 4.859 1.00 27.95 664 LEU A CA 1
ATOM 4616 C C . LEU A 1 618 ? 39.589 17.433 5.188 1.00 29.42 664 LEU A C 1
ATOM 4617 O O . LEU A 1 618 ? 38.553 18.033 4.902 1.00 24.94 664 LEU A O 1
ATOM 4622 N N . GLN A 1 619 ? 40.612 18.011 5.809 1.00 27.75 665 GLN A N 1
ATOM 4623 C CA . GLN A 1 619 ? 40.634 19.448 6.038 1.00 31.02 665 GLN A CA 1
ATOM 4624 C C . GLN A 1 619 ? 41.475 20.128 4.955 1.00 28.39 665 GLN A C 1
ATOM 4625 O O . GLN A 1 619 ? 42.572 19.665 4.631 1.00 28.19 665 GLN A O 1
ATOM 4631 N N . PHE A 1 620 ? 40.969 21.240 4.435 1.00 30.65 666 PHE A N 1
ATOM 4632 C CA . PHE A 1 620 ? 41.660 22.001 3.399 1.00 27.94 666 PHE A CA 1
ATOM 4633 C C . PHE A 1 620 ? 42.012 23.410 3.879 1.00 32.89 666 PHE A C 1
ATOM 4634 O O . PHE A 1 620 ? 41.401 23.902 4.838 1.00 28.78 666 PHE A O 1
ATOM 4642 N N . PRO A 1 621 ? 42.999 24.069 3.221 1.00 31.09 667 PRO A N 1
ATOM 4643 C CA . PRO A 1 621 ? 43.329 25.441 3.636 1.00 31.64 667 PRO A CA 1
ATOM 4644 C C . PRO A 1 621 ? 42.278 26.475 3.210 1.00 31.72 667 PRO A C 1
ATOM 4645 O O . PRO A 1 621 ? 42.203 27.553 3.804 1.00 34.81 667 PRO A O 1
ATOM 4649 N N . TYR A 1 622 ? 41.479 26.143 2.201 1.00 26.72 668 TYR A N 1
ATOM 4650 C CA . TYR A 1 622 ? 40.376 26.997 1.768 1.00 31.06 668 TYR A CA 1
ATOM 4651 C C . TYR A 1 622 ? 39.251 26.188 1.124 1.00 30.13 668 TYR A C 1
ATOM 4652 O O . TYR A 1 622 ? 39.452 25.038 0.707 1.00 26.94 668 TYR A O 1
ATOM 4661 N N . ARG A 1 623 ? 38.069 26.793 1.053 1.00 29.26 669 ARG A N 1
ATOM 4662 C CA . ARG A 1 623 ? 36.868 26.133 0.533 1.00 31.11 669 ARG A CA 1
ATOM 4663 C C . ARG A 1 623 ? 36.827 26.118 -0.995 1.00 33.31 669 ARG A C 1
ATOM 4664 O O . ARG A 1 623 ? 36.054 26.859 -1.608 1.00 35.10 669 ARG A O 1
ATOM 4672 N N . PHE A 1 624 ? 37.632 25.246 -1.603 1.00 31.78 670 PHE A N 1
ATOM 4673 C CA . PHE A 1 624 ? 37.807 25.223 -3.061 1.00 30.42 670 PHE A CA 1
ATOM 4674 C C . PHE A 1 624 ? 36.538 24.949 -3.865 1.00 32.95 670 PHE A C 1
ATOM 4675 O O . PHE A 1 624 ? 36.473 25.260 -5.063 1.00 31.86 670 PHE A O 1
ATOM 4683 N N . TRP A 1 625 ? 35.537 24.351 -3.224 1.00 25.16 671 TRP A N 1
ATOM 4684 C CA . TRP A 1 625 ? 34.336 23.906 -3.935 1.00 27.97 671 TRP A CA 1
ATOM 4685 C C . TRP A 1 625 ? 33.230 24.926 -4.042 1.00 28.69 671 TRP A C 1
ATOM 4686 O O . TRP A 1 625 ? 32.219 24.687 -4.719 1.00 26.74 671 TRP A O 1
ATOM 4697 N N . ASP A 1 626 ? 33.393 26.069 -3.387 1.00 30.05 672 ASP A N 1
ATOM 4698 C CA . ASP A 1 626 ? 32.291 27.027 -3.273 1.00 31.87 672 ASP A CA 1
ATOM 4699 C C . ASP A 1 626 ? 31.747 27.502 -4.615 1.00 33.42 672 ASP A C 1
ATOM 4700 O O . ASP A 1 626 ? 30.535 27.595 -4.782 1.00 31.85 672 ASP A O 1
ATOM 4705 N N . SER A 1 627 ? 32.639 27.767 -5.569 1.00 34.89 673 SER A N 1
ATOM 4706 C CA . SER A 1 627 ? 32.237 28.248 -6.898 1.00 39.00 673 SER A CA 1
ATOM 4707 C C . SER A 1 627 ? 31.320 27.281 -7.627 1.00 36.28 673 SER A C 1
ATOM 4708 O O . SER A 1 627 ? 30.321 27.695 -8.224 1.00 39.40 673 SER A O 1
ATOM 4711 N N . LYS A 1 628 ? 31.651 25.994 -7.572 1.00 31.95 674 LYS A N 1
ATOM 4712 C CA . LYS A 1 628 ? 30.857 24.978 -8.264 1.00 32.85 674 LYS A CA 1
ATOM 4713 C C . LYS A 1 628 ? 29.675 24.444 -7.444 1.00 35.60 674 LYS A C 1
ATOM 4714 O O . LYS A 1 628 ? 28.614 24.158 -7.991 1.00 36.24 674 LYS A O 1
ATOM 4720 N N . VAL A 1 629 ? 29.862 24.283 -6.138 1.00 34.39 675 VAL A N 1
ATOM 4721 C CA . VAL A 1 629 ? 28.832 23.645 -5.313 1.00 33.49 675 VAL A CA 1
ATOM 4722 C C . VAL A 1 629 ? 27.775 24.661 -4.875 1.00 39.57 675 VAL A C 1
ATOM 4723 O O . VAL A 1 629 ? 26.591 24.328 -4.764 1.00 38.85 675 VAL A O 1
ATOM 4727 N N . GLN A 1 630 ? 28.221 25.896 -4.639 1.00 37.08 676 GLN A N 1
ATOM 4728 C CA . GLN A 1 630 ? 27.338 27.032 -4.328 1.00 40.55 676 GLN A CA 1
ATOM 4729 C C . GLN A 1 630 ? 26.459 26.820 -3.098 1.00 39.78 676 GLN A C 1
ATOM 4730 O O . GLN A 1 630 ? 25.248 27.051 -3.130 1.00 40.15 676 GLN A O 1
ATOM 4736 N N . GLY A 1 631 ? 27.079 26.357 -2.019 1.00 39.75 677 GLY A N 1
ATOM 4737 C CA . GLY A 1 631 ? 26.417 26.273 -0.726 1.00 31.46 677 GLY A CA 1
ATOM 4738 C C . GLY A 1 631 ? 25.537 25.073 -0.455 1.00 33.29 677 GLY A C 1
ATOM 4739 O O . GLY A 1 631 ? 24.942 24.999 0.612 1.00 32.93 677 GLY A O 1
ATOM 4740 N N . ALA A 1 632 ? 25.427 24.138 -1.400 1.00 33.70 678 ALA A N 1
ATOM 4741 C CA . ALA A 1 632 ? 24.732 22.869 -1.122 1.00 33.85 678 ALA A CA 1
ATOM 4742 C C . ALA A 1 632 ? 25.449 22.111 0.012 1.00 28.39 678 ALA A C 1
ATOM 4743 O O . ALA A 1 632 ? 26.658 22.241 0.185 1.00 27.11 678 ALA A O 1
ATOM 4745 N N . ASP A 1 633 ? 24.701 21.333 0.785 1.00 28.80 679 ASP A N 1
ATOM 4746 C CA . ASP A 1 633 ? 25.274 20.606 1.921 1.00 28.26 679 ASP A CA 1
ATOM 4747 C C . ASP A 1 633 ? 26.155 19.432 1.505 1.00 29.15 679 ASP A C 1
ATOM 4748 O O . ASP A 1 633 ? 26.980 18.956 2.284 1.00 26.11 679 ASP A O 1
ATOM 4753 N N . PHE A 1 634 ? 25.956 18.962 0.282 1.00 25.95 680 PHE A N 1
ATOM 4754 C CA . PHE A 1 634 ? 26.663 17.794 -0.224 1.00 30.85 680 PHE A CA 1
ATOM 4755 C C . PHE A 1 634 ? 26.616 17.769 -1.736 1.00 28.72 680 PHE A C 1
ATOM 4756 O O . PHE A 1 634 ? 25.793 18.445 -2.344 1.00 32.38 680 PHE A O 1
ATOM 4764 N N . PHE A 1 635 ? 27.509 16.989 -2.337 1.00 29.77 681 PHE A N 1
ATOM 4765 C CA . PHE A 1 635 ? 27.448 16.726 -3.764 1.00 24.84 681 PHE A CA 1
ATOM 4766 C C . PHE A 1 635 ? 27.734 15.261 -4.037 1.00 28.85 681 PHE A C 1
ATOM 4767 O O . PHE A 1 635 ? 28.475 14.614 -3.299 1.00 28.52 681 PHE A O 1
ATOM 4775 N N . GLY A 1 636 ? 27.121 14.741 -5.092 1.00 28.97 682 GLY A N 1
ATOM 4776 C CA . GLY A 1 636 ? 27.312 13.363 -5.483 1.00 30.83 682 GLY A CA 1
ATOM 4777 C C . GLY A 1 636 ? 28.455 13.186 -6.462 1.00 32.95 682 GLY A C 1
ATOM 4778 O O . GLY A 1 636 ? 28.881 14.139 -7.133 1.00 32.74 682 GLY A O 1
ATOM 4779 N N . HIS A 1 637 ? 28.946 11.951 -6.534 1.00 31.25 683 HIS A N 1
ATOM 4780 C CA . HIS A 1 637 ? 30.018 11.574 -7.440 1.00 29.35 683 HIS A CA 1
ATOM 4781 C C . HIS A 1 637 ? 29.544 10.417 -8.265 1.00 36.06 683 HIS A C 1
ATOM 4782 O O . HIS A 1 637 ? 29.314 9.323 -7.739 1.00 31.23 683 HIS A O 1
ATOM 4789 N N . VAL A 1 638 ? 29.346 10.662 -9.561 1.00 35.27 684 VAL A N 1
ATOM 4790 C CA . VAL A 1 638 ? 28.872 9.620 -10.474 1.00 37.74 684 VAL A CA 1
ATOM 4791 C C . VAL A 1 638 ? 29.989 8.586 -10.668 1.00 36.30 684 VAL A C 1
ATOM 4792 O O . VAL A 1 638 ? 31.108 8.941 -11.043 1.00 34.89 684 VAL A O 1
ATOM 4796 N N . PRO A 1 639 ? 29.699 7.304 -10.379 1.00 36.02 685 PRO A N 1
ATOM 4797 C CA . PRO A 1 639 ? 30.745 6.294 -10.549 1.00 35.22 685 PRO A CA 1
ATOM 4798 C C . PRO A 1 639 ? 31.102 6.087 -12.032 1.00 35.39 685 PRO A C 1
ATOM 4799 O O . PRO A 1 639 ? 30.197 5.989 -12.867 1.00 37.04 685 PRO A O 1
ATOM 4803 N N . PRO A 1 640 ? 32.413 6.045 -12.352 1.00 36.34 686 PRO A N 1
ATOM 4804 C CA . PRO A 1 640 ? 32.895 5.817 -13.724 1.00 39.15 686 PRO A CA 1
ATOM 4805 C C . PRO A 1 640 ? 32.468 4.453 -14.266 1.00 45.52 686 PRO A C 1
ATOM 4806 O O . PRO A 1 640 ? 32.079 4.344 -15.432 1.00 47.64 686 PRO A O 1
ATOM 4810 N N . SER A 1 641 ? 32.536 3.431 -13.416 1.00 44.59 687 SER A N 1
ATOM 4811 C CA . SER A 1 641 ? 32.137 2.070 -13.780 1.00 48.72 687 SER A CA 1
ATOM 4812 C C . SER A 1 641 ? 31.564 1.335 -12.571 1.00 50.14 687 SER A C 1
ATOM 4813 O O . SER A 1 641 ? 31.691 1.803 -11.434 1.00 45.06 687 SER A O 1
ATOM 4816 N N . ALA A 1 642 ? 30.945 0.182 -12.823 1.00 50.89 688 ALA A N 1
ATOM 4817 C CA . ALA A 1 642 ? 30.387 -0.662 -11.764 1.00 47.16 688 ALA A CA 1
ATOM 4818 C C . ALA A 1 642 ? 31.414 -0.986 -10.677 1.00 47.04 688 ALA A C 1
ATOM 4819 O O . ALA A 1 642 ? 31.078 -1.038 -9.495 1.00 44.51 688 ALA A O 1
ATOM 4821 N N . SER A 1 643 ? 32.664 -1.182 -11.087 1.00 44.00 689 SER A N 1
ATOM 4822 C CA . SER A 1 643 ? 33.757 -1.507 -10.172 1.00 45.00 689 SER A CA 1
ATOM 4823 C C . SER A 1 643 ? 34.142 -0.374 -9.208 1.00 48.01 689 SER A C 1
ATOM 4824 O O . SER A 1 643 ? 34.860 -0.607 -8.237 1.00 51.39 689 SER A O 1
ATOM 4827 N N . LYS A 1 644 ? 33.689 0.846 -9.486 1.00 43.30 690 LYS A N 1
ATOM 4828 C CA . LYS A 1 644 ? 33.996 1.995 -8.626 1.00 43.72 690 LYS A CA 1
ATOM 4829 C C . LYS A 1 644 ? 32.793 2.446 -7.779 1.00 40.06 690 LYS A C 1
ATOM 4830 O O . LYS A 1 644 ? 32.890 3.409 -7.013 1.00 32.04 690 LYS A O 1
ATOM 4836 N N . ARG A 1 645 ? 31.673 1.738 -7.914 1.00 37.27 691 ARG A N 1
ATOM 4837 C CA . ARG A 1 645 ? 30.449 2.042 -7.175 1.00 37.24 691 ARG A CA 1
ATOM 4838 C C . ARG A 1 645 ? 30.703 2.099 -5.660 1.00 35.16 691 ARG A C 1
ATOM 4839 O O . ARG A 1 645 ? 31.388 1.237 -5.101 1.00 35.40 691 ARG A O 1
ATOM 4847 N N . GLY A 1 646 ? 30.172 3.131 -5.006 1.00 30.14 692 GLY A N 1
ATOM 4848 C CA . GLY A 1 646 ? 30.342 3.282 -3.565 1.00 26.03 692 GLY A CA 1
ATOM 4849 C C . GLY A 1 646 ? 31.681 3.829 -3.119 1.00 25.92 692 GLY A C 1
ATOM 4850 O O . GLY A 1 646 ? 31.935 3.926 -1.922 1.00 26.18 692 GLY A O 1
ATOM 4851 N N . LEU A 1 647 ? 32.552 4.184 -4.066 1.00 25.46 693 LEU A N 1
ATOM 4852 C CA . LEU A 1 647 ? 33.864 4.722 -3.718 1.00 25.09 693 LEU A CA 1
ATOM 4853 C C . LEU A 1 647 ? 33.783 6.247 -3.688 1.00 27.51 693 LEU A C 1
ATOM 4854 O O . LEU A 1 647 ? 33.909 6.907 -4.729 1.00 32.26 693 LEU A O 1
ATOM 4859 N N . PHE A 1 648 ? 33.571 6.794 -2.494 1.00 30.53 694 PHE A N 1
ATOM 4860 C CA . PHE A 1 648 ? 33.320 8.233 -2.307 1.00 25.59 694 PHE A CA 1
ATOM 4861 C C . PHE A 1 648 ? 32.140 8.711 -3.141 1.00 24.20 694 PHE A C 1
ATOM 4862 O O . PHE A 1 648 ? 32.284 9.597 -3.978 1.00 27.50 694 PHE A O 1
ATOM 4870 N N . ALA A 1 649 ? 30.974 8.124 -2.915 1.00 24.39 695 ALA A N 1
ATOM 4871 C CA . ALA A 1 649 ? 29.782 8.455 -3.694 1.00 27.60 695 ALA A CA 1
ATOM 4872 C C . ALA A 1 649 ? 29.221 9.841 -3.383 1.00 29.10 695 ALA A C 1
ATOM 4873 O O . ALA A 1 649 ? 28.647 10.482 -4.253 1.00 27.23 695 ALA A O 1
ATOM 4875 N N . VAL A 1 650 ? 29.380 10.286 -2.139 1.00 27.75 696 VAL A N 1
ATOM 4876 C CA . VAL A 1 650 ? 28.801 11.551 -1.681 1.00 30.44 696 VAL A CA 1
ATOM 4877 C C . VAL A 1 650 ? 29.829 12.248 -0.813 1.00 28.66 696 VAL A C 1
ATOM 4878 O O . VAL A 1 650 ? 30.455 11.617 0.045 1.00 29.40 696 VAL A O 1
ATOM 4882 N N . PHE A 1 651 ? 30.011 13.545 -1.042 1.00 23.78 697 PHE A N 1
ATOM 4883 C CA . PHE A 1 651 ? 30.857 14.352 -0.186 1.00 22.98 697 PHE A CA 1
ATOM 4884 C C . PHE A 1 651 ? 29.978 15.323 0.584 1.00 28.14 697 PHE A C 1
ATOM 4885 O O . PHE A 1 651 ? 29.032 15.887 0.028 1.00 29.41 697 PHE A O 1
ATOM 4893 N N . TYR A 1 652 ? 30.318 15.547 1.845 1.00 27.84 698 TYR A N 1
ATOM 4894 C CA . TYR A 1 652 ? 29.512 16.371 2.728 1.00 26.71 698 TYR A CA 1
ATOM 4895 C C . TYR A 1 652 ? 30.312 17.593 3.116 1.00 26.04 698 TYR A C 1
ATOM 4896 O O . TYR A 1 652 ? 31.461 17.473 3.537 1.00 23.49 698 TYR A O 1
ATOM 4905 N N . ASP A 1 653 ? 29.704 18.769 2.998 1.00 26.48 699 ASP A N 1
ATOM 4906 C CA . ASP A 1 653 ? 30.336 19.989 3.485 1.00 29.97 699 ASP A CA 1
ATOM 4907 C C . ASP A 1 653 ? 30.049 20.079 4.984 1.00 28.42 699 ASP A C 1
ATOM 4908 O O . ASP A 1 653 ? 28.897 20.257 5.385 1.00 24.19 699 ASP A O 1
ATOM 4913 N N . MET A 1 654 ? 31.095 19.975 5.802 1.00 26.53 700 MET A N 1
ATOM 4914 C CA . MET A 1 654 ? 30.919 19.794 7.245 1.00 27.24 700 MET A CA 1
ATOM 4915 C C . MET A 1 654 ? 30.748 21.082 8.068 1.00 32.16 700 MET A C 1
ATOM 4916 O O . MET A 1 654 ? 30.541 21.018 9.278 1.00 28.81 700 MET A O 1
ATOM 4921 N N . ASP A 1 655 ? 30.830 22.243 7.418 1.00 32.51 701 ASP A N 1
ATOM 4922 C CA . ASP A 1 655 ? 30.490 23.506 8.077 1.00 29.08 701 ASP A CA 1
ATOM 4923 C C . ASP A 1 655 ? 29.279 24.176 7.422 1.00 30.29 701 ASP A C 1
ATOM 4924 O O . ASP A 1 655 ? 29.407 24.794 6.365 1.00 32.89 701 ASP A O 1
ATOM 4929 N N . PRO A 1 656 ? 28.093 24.052 8.050 1.00 30.81 702 PRO A N 1
ATOM 4930 C CA . PRO A 1 656 ? 26.881 24.658 7.500 1.00 35.22 702 PRO A CA 1
ATOM 4931 C C . PRO A 1 656 ? 26.925 26.189 7.534 1.00 35.17 702 PRO A C 1
ATOM 4932 O O . PRO A 1 656 ? 26.154 26.834 6.832 1.00 38.50 702 PRO A O 1
ATOM 4936 N N . GLN A 1 657 ? 27.826 26.751 8.335 1.00 35.16 703 GLN A N 1
ATOM 4937 C CA . GLN A 1 657 ? 28.041 28.201 8.370 1.00 34.29 703 GLN A CA 1
ATOM 4938 C C . GLN A 1 657 ? 28.909 28.661 7.202 1.00 36.41 703 GLN A C 1
ATOM 4939 O O . GLN A 1 657 ? 29.070 29.864 6.980 1.00 36.91 703 GLN A O 1
ATOM 4945 N N . LYS A 1 658 ? 29.461 27.692 6.466 1.00 32.27 704 LYS A N 1
ATOM 4946 C CA . LYS A 1 658 ? 30.231 27.929 5.239 1.00 33.80 704 LYS A CA 1
ATOM 4947 C C . LYS A 1 658 ? 31.526 28.734 5.451 1.00 30.78 704 LYS A C 1
ATOM 4948 O O . LYS A 1 658 ? 31.956 29.476 4.576 1.00 34.32 704 LYS A O 1
ATOM 4954 N N . LYS A 1 659 ? 32.157 28.565 6.607 1.00 32.40 705 LYS A N 1
ATOM 4955 C CA . LYS A 1 659 ? 33.379 29.300 6.933 1.00 32.22 705 LYS A CA 1
ATOM 4956 C C . LYS A 1 659 ? 34.624 28.413 6.830 1.00 35.13 705 LYS A C 1
ATOM 4957 O O . LYS A 1 659 ? 35.618 28.789 6.210 1.00 30.83 705 LYS A O 1
ATOM 4963 N N . HIS A 1 660 ? 34.559 27.235 7.440 1.00 32.56 706 HIS A N 1
ATOM 4964 C CA . HIS A 1 660 ? 35.689 26.330 7.461 1.00 31.53 706 HIS A CA 1
ATOM 4965 C C . HIS A 1 660 ? 35.648 25.388 6.296 1.00 30.62 706 HIS A C 1
ATOM 4966 O O . HIS A 1 660 ? 34.621 25.265 5.629 1.00 27.40 706 HIS A O 1
ATOM 4973 N N . SER A 1 661 ? 36.773 24.736 6.015 1.00 25.04 707 SER A N 1
ATOM 4974 C CA . SER A 1 661 ? 36.854 23.856 4.847 1.00 29.09 707 SER A CA 1
ATOM 4975 C C . SER A 1 661 ? 37.102 22.395 5.205 1.00 26.49 707 SER A C 1
ATOM 4976 O O . SER A 1 661 ? 38.239 21.930 5.213 1.00 29.03 707 SER A O 1
ATOM 4979 N N . VAL A 1 662 ? 36.019 21.678 5.485 1.00 29.29 708 VAL A N 1
ATOM 4980 C CA . VAL A 1 662 ? 36.099 20.242 5.767 1.00 26.53 708 VAL A CA 1
ATOM 4981 C C . VAL A 1 662 ? 35.099 19.468 4.932 1.00 24.90 708 VAL A C 1
ATOM 4982 O O . VAL A 1 662 ? 33.905 19.774 4.922 1.00 25.02 708 VAL A O 1
ATOM 4986 N N . LEU A 1 663 ? 35.602 18.468 4.213 1.00 24.96 709 LEU A N 1
ATOM 4987 C CA . LEU A 1 663 ? 34.752 17.546 3.487 1.00 22.13 709 LEU A CA 1
ATOM 4988 C C . LEU A 1 663 ? 34.803 16.176 4.164 1.00 24.38 709 LEU A C 1
ATOM 4989 O O . LEU A 1 663 ? 35.848 15.762 4.667 1.00 22.43 709 LEU A O 1
ATOM 4994 N N . MET A 1 664 ? 33.662 15.502 4.209 1.00 21.78 710 MET A N 1
ATOM 4995 C CA . MET A 1 664 ? 33.625 14.113 4.663 1.00 25.02 710 MET A CA 1
ATOM 4996 C C . MET A 1 664 ? 33.028 13.320 3.520 1.00 25.49 710 MET A C 1
ATOM 4997 O O . MET A 1 664 ? 32.126 13.804 2.832 1.00 25.30 710 MET A O 1
ATOM 5002 N N . SER A 1 665 ? 33.557 12.121 3.286 1.00 25.09 711 SER A N 1
ATOM 5003 C CA . SER A 1 665 ? 32.977 11.221 2.304 1.00 22.68 711 SER A CA 1
ATOM 5004 C C . SER A 1 665 ? 32.892 9.797 2.851 1.00 27.28 711 SER A C 1
ATOM 5005 O O . SER A 1 665 ? 33.460 9.493 3.900 1.00 23.95 711 SER A O 1
ATOM 5008 N N . VAL A 1 666 ? 32.174 8.946 2.123 1.00 22.07 712 VAL A N 1
ATOM 5009 C CA . VAL A 1 666 ? 31.842 7.596 2.567 1.00 25.45 712 VAL A CA 1
ATOM 5010 C C . VAL A 1 666 ? 32.354 6.550 1.569 1.00 26.75 712 VAL A C 1
ATOM 5011 O O . VAL A 1 666 ? 32.422 6.799 0.368 1.00 22.09 712 VAL A O 1
ATOM 5015 N N . ILE A 1 667 ? 32.705 5.386 2.096 1.00 25.16 713 ILE A N 1
ATOM 5016 C CA . ILE A 1 667 ? 33.102 4.240 1.309 1.00 26.19 713 ILE A CA 1
ATOM 5017 C C . ILE A 1 667 ? 32.095 3.148 1.644 1.00 27.60 713 ILE A C 1
ATOM 5018 O O . ILE A 1 667 ? 32.022 2.709 2.791 1.00 22.17 713 ILE A O 1
ATOM 5023 N N . ALA A 1 668 ? 31.303 2.741 0.653 1.00 25.80 714 ALA A N 1
ATOM 5024 C CA . ALA A 1 668 ? 30.202 1.804 0.878 1.00 28.18 714 ALA A CA 1
ATOM 5025 C C . ALA A 1 668 ? 30.224 0.662 -0.147 1.00 32.10 714 ALA A C 1
ATOM 5026 O O . ALA A 1 668 ? 30.998 0.705 -1.104 1.00 29.95 714 ALA A O 1
ATOM 5028 N N . GLY A 1 669 ? 29.378 -0.348 0.069 1.00 29.22 715 GLY A N 1
ATOM 5029 C CA . GLY A 1 669 ? 29.241 -1.499 -0.839 1.00 31.78 715 GLY A CA 1
ATOM 5030 C C . GLY A 1 669 ? 30.544 -2.220 -1.101 1.00 31.65 715 GLY A C 1
ATOM 5031 O O . GLY A 1 669 ? 31.350 -2.399 -0.189 1.00 33.40 715 GLY A O 1
ATOM 5032 N N . GLU A 1 670 ? 30.765 -2.610 -2.355 1.00 38.43 716 GLU A N 1
ATOM 5033 C CA . GLU A 1 670 ? 32.004 -3.289 -2.761 1.00 41.51 716 GLU A CA 1
ATOM 5034 C C . GLU A 1 670 ? 33.274 -2.492 -2.488 1.00 37.60 716 GLU A C 1
ATOM 5035 O O . GLU A 1 670 ? 34.340 -3.074 -2.320 1.00 35.01 716 GLU A O 1
ATOM 5041 N N . ALA A 1 671 ? 33.157 -1.165 -2.426 1.00 33.85 717 ALA A N 1
ATOM 5042 C CA . ALA A 1 671 ? 34.320 -0.303 -2.235 1.00 28.44 717 ALA A CA 1
ATOM 5043 C C . ALA A 1 671 ? 35.012 -0.492 -0.885 1.00 32.17 717 ALA A C 1
ATOM 5044 O O . ALA A 1 671 ? 36.207 -0.229 -0.770 1.00 31.71 717 ALA A O 1
ATOM 5046 N N . VAL A 1 672 ? 34.275 -0.932 0.140 1.00 30.85 718 VAL A N 1
ATOM 5047 C CA . VAL A 1 672 ? 34.904 -1.242 1.433 1.00 31.70 718 VAL A CA 1
ATOM 5048 C C . VAL A 1 672 ? 35.946 -2.356 1.259 1.00 32.62 718 VAL A C 1
ATOM 5049 O O . VAL A 1 672 ? 37.047 -2.272 1.795 1.00 32.34 718 VAL A O 1
ATOM 5053 N N . ALA A 1 673 ? 35.588 -3.387 0.500 1.00 36.55 719 ALA A N 1
ATOM 5054 C CA . ALA A 1 673 ? 36.520 -4.477 0.201 1.00 39.13 719 ALA A CA 1
ATOM 5055 C C . ALA A 1 673 ? 37.803 -3.941 -0.453 1.00 41.22 719 ALA A C 1
ATOM 5056 O O . ALA A 1 673 ? 38.903 -4.160 0.063 1.00 41.02 719 ALA A O 1
ATOM 5058 N N . SER A 1 674 ? 37.656 -3.206 -1.558 1.00 36.97 720 SER A N 1
ATOM 5059 C CA . SER A 1 674 ? 38.815 -2.693 -2.307 1.00 36.14 720 SER A CA 1
ATOM 5060 C C . SER A 1 674 ? 39.763 -1.857 -1.448 1.00 35.90 720 SER A C 1
ATOM 5061 O O . SER A 1 674 ? 40.924 -1.655 -1.796 1.00 44.69 720 SER A O 1
ATOM 5064 N N . VAL A 1 675 ? 39.271 -1.406 -0.301 1.00 38.24 721 VAL A N 1
ATOM 5065 C CA . VAL A 1 675 ? 40.021 -0.510 0.571 1.00 38.49 721 VAL A CA 1
ATOM 5066 C C . VAL A 1 675 ? 40.726 -1.235 1.729 1.00 41.58 721 VAL A C 1
ATOM 5067 O O . VAL A 1 675 ? 41.676 -0.706 2.316 1.00 39.94 721 VAL A O 1
ATOM 5071 N N . ARG A 1 676 ? 40.286 -2.456 2.032 1.00 42.04 722 ARG A N 1
ATOM 5072 C CA . ARG A 1 676 ? 40.817 -3.201 3.182 1.00 44.59 722 ARG A CA 1
ATOM 5073 C C . ARG A 1 676 ? 42.347 -3.363 3.180 1.00 40.18 722 ARG A C 1
ATOM 5074 O O . ARG A 1 676 ? 42.978 -3.270 4.233 1.00 41.50 722 ARG A O 1
ATOM 5082 N N . THR A 1 677 ? 42.938 -3.581 2.007 1.00 40.44 723 THR A N 1
ATOM 5083 C CA . THR A 1 677 ? 44.389 -3.800 1.916 1.00 44.10 723 THR A CA 1
ATOM 5084 C C . THR A 1 677 ? 45.177 -2.537 1.559 1.00 47.17 723 THR A C 1
ATOM 5085 O O . THR A 1 677 ? 46.362 -2.623 1.221 1.00 44.33 723 THR A O 1
ATOM 5089 N N . LEU A 1 678 ? 44.521 -1.377 1.622 1.00 41.53 724 LEU A N 1
ATOM 5090 C CA . LEU A 1 678 ? 45.185 -0.097 1.391 1.00 35.15 724 LEU A CA 1
ATOM 5091 C C . LEU A 1 678 ? 45.445 0.589 2.716 1.00 40.77 724 LEU A C 1
ATOM 5092 O O . LEU A 1 678 ? 44.615 0.509 3.625 1.00 40.39 724 LEU A O 1
ATOM 5097 N N . ASP A 1 679 ? 46.590 1.254 2.841 1.00 35.53 725 ASP A N 1
ATOM 5098 C CA . ASP A 1 679 ? 46.850 2.063 4.032 1.00 38.76 725 ASP A CA 1
ATOM 5099 C C . ASP A 1 679 ? 46.145 3.424 3.915 1.00 33.88 725 ASP A C 1
ATOM 5100 O O . ASP A 1 679 ? 45.563 3.742 2.875 1.00 31.65 725 ASP A O 1
ATOM 5105 N N . ASP A 1 680 ? 46.183 4.211 4.985 1.00 35.05 726 ASP A N 1
ATOM 5106 C CA . ASP A 1 680 ? 45.404 5.448 5.042 1.00 34.90 726 ASP A CA 1
ATOM 5107 C C . ASP A 1 680 ? 45.868 6.466 3.997 1.00 34.45 726 ASP A C 1
ATOM 5108 O O . ASP A 1 680 ? 45.048 7.121 3.352 1.00 34.51 726 ASP A O 1
ATOM 5113 N N . LYS A 1 681 ? 47.182 6.552 3.813 1.00 39.71 727 LYS A N 1
ATOM 5114 C CA . LYS A 1 681 ? 47.803 7.388 2.776 1.00 36.05 727 LYS A CA 1
ATOM 5115 C C . LYS A 1 681 ? 47.280 7.053 1.380 1.00 35.24 727 LYS A C 1
ATOM 5116 O O . LYS A 1 681 ? 47.027 7.953 0.574 1.00 34.86 727 LYS A O 1
ATOM 5122 N N . GLN A 1 682 ? 47.101 5.763 1.102 1.00 34.45 728 GLN A N 1
ATOM 5123 C CA . GLN A 1 682 ? 46.639 5.321 -0.210 1.00 33.88 728 GLN A CA 1
ATOM 5124 C C . GLN A 1 682 ? 45.159 5.631 -0.430 1.00 30.43 728 GLN A C 1
ATOM 5125 O O . GLN A 1 682 ? 44.755 6.021 -1.524 1.00 28.99 728 GLN A O 1
ATOM 5131 N N . VAL A 1 683 ? 44.346 5.440 0.604 1.00 30.05 729 VAL A N 1
ATOM 5132 C CA . VAL A 1 683 ? 42.934 5.825 0.527 1.00 31.11 729 VAL A CA 1
ATOM 5133 C C . VAL A 1 683 ? 42.813 7.337 0.279 1.00 25.84 729 VAL A C 1
ATOM 5134 O O . VAL A 1 683 ? 42.022 7.777 -0.546 1.00 25.14 729 VAL A O 1
ATOM 5138 N N . LEU A 1 684 ? 43.616 8.115 0.999 1.00 28.54 730 LEU A N 1
ATOM 5139 C CA . LEU A 1 684 ? 43.695 9.567 0.803 1.00 31.19 730 LEU A CA 1
ATOM 5140 C C . LEU A 1 684 ? 44.020 9.907 -0.661 1.00 33.94 730 LEU A C 1
ATOM 5141 O O . LEU A 1 684 ? 43.303 10.693 -1.284 1.00 32.49 730 LEU A O 1
ATOM 5146 N N . GLN A 1 685 ? 45.059 9.273 -1.212 1.00 29.86 731 GLN A N 1
ATOM 5147 C CA . GLN A 1 685 ? 45.452 9.456 -2.620 1.00 33.41 731 GLN A CA 1
ATOM 5148 C C . GLN A 1 685 ? 44.303 9.256 -3.591 1.00 32.15 731 GLN A C 1
ATOM 5149 O O . GLN A 1 685 ? 44.126 10.049 -4.519 1.00 30.99 731 GLN A O 1
ATOM 5155 N N . GLN A 1 686 ? 43.530 8.190 -3.390 1.00 30.06 732 GLN A N 1
ATOM 5156 C CA . GLN A 1 686 ? 42.395 7.901 -4.266 1.00 32.07 732 GLN A CA 1
ATOM 5157 C C . GLN A 1 686 ? 41.271 8.928 -4.112 1.00 29.48 732 GLN A C 1
ATOM 5158 O O . GLN A 1 686 ? 40.571 9.243 -5.077 1.00 28.26 732 GLN A O 1
ATOM 5164 N N . CYS A 1 687 ? 41.091 9.424 -2.893 1.00 28.38 733 CYS A N 1
ATOM 5165 C CA . CYS A 1 687 ? 40.078 10.433 -2.644 1.00 29.24 733 CYS A CA 1
ATOM 5166 C C . CYS A 1 687 ? 40.463 11.739 -3.332 1.00 28.69 733 CYS A C 1
ATOM 5167 O O . CYS A 1 687 ? 39.627 12.359 -3.984 1.00 32.47 733 CYS A O 1
ATOM 5170 N N . MET A 1 688 ? 41.731 12.126 -3.188 1.00 29.88 734 MET A N 1
ATOM 5171 C CA . MET A 1 688 ? 42.264 13.351 -3.803 1.00 30.62 734 MET A CA 1
ATOM 5172 C C . MET A 1 688 ? 42.251 13.262 -5.322 1.00 32.56 734 MET A C 1
ATOM 5173 O O . MET A 1 688 ? 41.918 14.247 -5.997 1.00 28.04 734 MET A O 1
ATOM 5178 N N . ALA A 1 689 ? 42.601 12.086 -5.855 1.00 30.99 735 ALA A N 1
ATOM 5179 C CA . ALA A 1 689 ? 42.443 11.805 -7.287 1.00 31.55 735 ALA A CA 1
ATOM 5180 C C . ALA A 1 689 ? 40.987 11.961 -7.734 1.00 32.78 735 ALA A C 1
ATOM 5181 O O . ALA A 1 689 ? 40.715 12.543 -8.789 1.00 31.18 735 ALA A O 1
ATOM 5183 N N . THR A 1 690 ? 40.048 11.455 -6.936 1.00 28.45 736 THR A N 1
ATOM 5184 C CA . THR A 1 690 ? 38.618 11.624 -7.228 1.00 26.48 736 THR A CA 1
ATOM 5185 C C . THR A 1 690 ? 38.190 13.096 -7.272 1.00 27.69 736 THR A C 1
ATOM 5186 O O . THR A 1 690 ? 37.510 13.525 -8.204 1.00 27.95 736 THR A O 1
ATOM 5190 N N . LEU A 1 691 ? 38.578 13.847 -6.249 1.00 25.06 737 LEU A N 1
ATOM 5191 C CA . LEU A 1 691 ? 38.222 15.261 -6.136 1.00 25.11 737 LEU A CA 1
ATOM 5192 C C . LEU A 1 691 ? 38.809 16.088 -7.274 1.00 27.90 737 LEU A C 1
ATOM 5193 O O . LEU A 1 691 ? 38.138 16.980 -7.808 1.00 26.52 737 LEU A O 1
ATOM 5198 N N . ARG A 1 692 ? 40.057 15.792 -7.638 1.00 27.32 738 ARG A N 1
ATOM 5199 C CA . ARG A 1 692 ? 40.705 16.466 -8.768 1.00 30.62 738 ARG A CA 1
ATOM 5200 C C . ARG A 1 692 ? 39.998 16.194 -10.096 1.00 32.94 738 ARG A C 1
ATOM 5201 O O . ARG A 1 692 ? 39.906 17.085 -10.941 1.00 30.86 738 ARG A O 1
ATOM 5209 N N . GLU A 1 693 ? 39.463 14.982 -10.262 1.00 28.93 739 GLU A N 1
ATOM 5210 C CA . GLU A 1 693 ? 38.598 14.670 -11.407 1.00 32.11 739 GLU A CA 1
ATOM 5211 C C . GLU A 1 693 ? 37.238 15.375 -11.347 1.00 31.13 739 GLU A C 1
ATOM 5212 O O . GLU A 1 693 ? 36.745 15.867 -12.358 1.00 34.33 739 GLU A O 1
ATOM 5218 N N . LEU A 1 694 ? 36.631 15.409 -10.166 1.00 26.76 740 LEU A N 1
ATOM 5219 C CA . LEU A 1 694 ? 35.328 16.058 -9.979 1.00 32.08 740 LEU A CA 1
ATOM 5220 C C . LEU A 1 694 ? 35.400 17.571 -10.213 1.00 31.13 740 LEU A C 1
ATOM 5221 O O . LEU A 1 694 ? 34.469 18.175 -10.749 1.00 31.15 740 LEU A O 1
ATOM 5226 N N . PHE A 1 695 ? 36.511 18.168 -9.802 1.00 26.67 741 PHE A N 1
ATOM 5227 C CA . PHE A 1 695 ? 36.738 19.597 -10.002 1.00 32.54 741 PHE A CA 1
ATOM 5228 C C . PHE A 1 695 ? 37.856 19.810 -11.032 1.00 30.08 741 PHE A C 1
ATOM 5229 O O . PHE A 1 695 ? 38.832 20.516 -10.777 1.00 26.62 741 PHE A O 1
ATOM 5237 N N . LYS A 1 696 ? 37.683 19.184 -12.192 1.00 27.79 742 LYS A N 1
ATOM 5238 C CA . LYS A 1 696 ? 38.713 19.120 -13.232 1.00 33.34 742 LYS A CA 1
ATOM 5239 C C . LYS A 1 696 ? 39.146 20.508 -13.721 1.00 35.54 742 LYS A C 1
ATOM 5240 O O . LYS A 1 696 ? 40.321 20.736 -13.996 1.00 35.22 742 LYS A O 1
ATOM 5246 N N . GLU A 1 697 ? 38.189 21.428 -13.797 1.00 33.31 743 GLU A N 1
ATOM 5247 C CA . GLU A 1 697 ? 38.422 22.769 -14.338 1.00 34.76 743 GLU A CA 1
ATOM 5248 C C . GLU A 1 697 ? 39.085 23.711 -13.340 1.00 35.14 743 GLU A C 1
ATOM 5249 O O . GLU A 1 697 ? 39.198 24.911 -13.597 1.00 33.95 743 GLU A O 1
ATOM 5255 N N . GLN A 1 698 ? 39.519 23.183 -12.200 1.00 35.87 744 GLN A N 1
ATOM 5256 C CA . GLN A 1 698 ? 40.176 24.017 -11.199 1.00 30.51 744 GLN A CA 1
ATOM 5257 C C . GLN A 1 698 ? 41.245 23.298 -10.397 1.00 35.17 744 GLN A C 1
ATOM 5258 O O . GLN A 1 698 ? 41.338 22.069 -10.414 1.00 35.52 744 GLN A O 1
ATOM 5264 N N . GLU A 1 699 ? 42.050 24.087 -9.697 1.00 33.93 745 GLU A N 1
ATOM 5265 C CA . GLU A 1 699 ? 43.040 23.560 -8.782 1.00 40.98 745 GLU A CA 1
ATOM 5266 C C . GLU A 1 699 ? 42.361 23.126 -7.488 1.00 34.87 745 GLU A C 1
ATOM 5267 O O . GLU A 1 699 ? 41.384 23.741 -7.047 1.00 36.26 745 GLU A O 1
ATOM 5273 N N . VAL A 1 700 ? 42.877 22.054 -6.900 1.00 35.49 746 VAL A N 1
ATOM 5274 C CA . VAL A 1 700 ? 42.408 21.552 -5.610 1.00 30.71 746 VAL A CA 1
ATOM 5275 C C . VAL A 1 700 ? 43.613 21.557 -4.667 1.00 29.80 746 VAL A C 1
ATOM 5276 O O . VAL A 1 700 ? 44.635 20.933 -4.956 1.00 30.81 746 VAL A O 1
ATOM 5280 N N . PRO A 1 701 ? 43.511 22.276 -3.538 1.00 26.11 747 PRO A N 1
ATOM 5281 C CA . PRO A 1 701 ? 44.653 22.318 -2.639 1.00 30.88 747 PRO A CA 1
ATOM 5282 C C . PRO A 1 701 ? 44.887 20.955 -1.985 1.00 33.37 747 PRO A C 1
ATOM 5283 O O . PRO A 1 701 ? 44.013 20.081 -2.046 1.00 32.47 747 PRO A O 1
ATOM 5287 N N . ASP A 1 702 ? 46.056 20.784 -1.378 1.00 35.58 748 ASP A N 1
ATOM 5288 C CA . ASP A 1 702 ? 46.365 19.588 -0.600 1.00 37.17 748 ASP A CA 1
ATOM 5289 C C . ASP A 1 702 ? 45.650 19.628 0.742 1.00 32.20 748 ASP A C 1
ATOM 5290 O O . ASP A 1 702 ? 45.490 20.706 1.321 1.00 34.77 748 ASP A O 1
ATOM 5295 N N . PRO A 1 703 ? 45.213 18.459 1.251 1.00 31.99 749 PRO A N 1
ATOM 5296 C CA . PRO A 1 703 ? 44.593 18.507 2.571 1.00 33.12 749 PRO A CA 1
ATOM 5297 C C . PRO A 1 703 ? 45.659 18.680 3.649 1.00 32.53 749 PRO A C 1
ATOM 5298 O O . PRO A 1 703 ? 46.765 18.165 3.497 1.00 35.68 749 PRO A O 1
ATOM 5302 N N . THR A 1 704 ? 45.340 19.421 4.704 1.00 32.97 750 THR A N 1
ATOM 5303 C CA . THR A 1 704 ? 46.290 19.667 5.794 1.00 37.25 750 THR A CA 1
ATOM 5304 C C . THR A 1 704 ? 46.080 18.721 6.974 1.00 42.28 750 THR A C 1
ATOM 5305 O O . THR A 1 704 ? 46.901 18.668 7.885 1.00 44.77 750 THR A O 1
ATOM 5309 N N . LYS A 1 705 ? 44.972 17.986 6.952 1.00 38.24 751 LYS A N 1
ATOM 5310 C CA . LYS A 1 705 ? 44.606 17.081 8.041 1.00 35.51 751 LYS A CA 1
ATOM 5311 C C . LYS A 1 705 ? 43.586 16.104 7.494 1.00 34.14 751 LYS A C 1
ATOM 5312 O O . LYS A 1 705 ? 42.779 16.470 6.650 1.00 29.75 751 LYS A O 1
ATOM 5318 N N . TYR A 1 706 ? 43.631 14.858 7.956 1.00 31.76 752 TYR A N 1
ATOM 5319 C CA . TYR A 1 706 ? 42.666 13.866 7.506 1.00 31.75 752 TYR A CA 1
ATOM 5320 C C . TYR A 1 706 ? 42.547 12.679 8.459 1.00 32.78 752 TYR A C 1
ATOM 5321 O O . TYR A 1 706 ? 43.413 12.462 9.313 1.00 30.95 752 TYR A O 1
ATOM 5330 N N . PHE A 1 707 ? 41.455 11.936 8.321 1.00 29.53 753 PHE A N 1
ATOM 5331 C CA . PHE A 1 707 ? 41.383 10.597 8.893 1.00 29.43 753 PHE A CA 1
ATOM 5332 C C . PHE A 1 707 ? 40.685 9.644 7.937 1.00 28.48 753 PHE A C 1
ATOM 5333 O O . PHE A 1 707 ? 39.929 10.067 7.064 1.00 25.50 753 PHE A O 1
ATOM 5341 N N . VAL A 1 708 ? 40.970 8.358 8.105 1.00 24.30 754 VAL A N 1
ATOM 5342 C CA . VAL A 1 708 ? 40.322 7.285 7.367 1.00 23.37 754 VAL A CA 1
ATOM 5343 C C . VAL A 1 708 ? 39.874 6.286 8.439 1.00 28.77 754 VAL A C 1
ATOM 5344 O O . VAL A 1 708 ? 40.692 5.877 9.275 1.00 27.25 754 VAL A O 1
ATOM 5348 N N . THR A 1 709 ? 38.587 5.936 8.451 1.00 20.83 755 THR A N 1
ATOM 5349 C CA . THR A 1 709 ? 38.071 5.058 9.505 1.00 25.48 755 THR A CA 1
ATOM 5350 C C . THR A 1 709 ? 38.336 3.592 9.173 1.00 24.96 755 THR A C 1
ATOM 5351 O O . THR A 1 709 ? 38.409 3.208 8.005 1.00 24.02 755 THR A O 1
ATOM 5355 N N . ARG A 1 710 ? 38.501 2.789 10.217 1.00 22.94 756 ARG A N 1
ATOM 5356 C CA . ARG A 1 710 ? 38.697 1.355 10.074 1.00 28.77 756 ARG A CA 1
ATOM 5357 C C . ARG A 1 710 ? 37.776 0.593 11.035 1.00 30.44 756 ARG A C 1
ATOM 5358 O O . ARG A 1 710 ? 38.229 -0.295 11.766 1.00 27.05 756 ARG A O 1
ATOM 5366 N N . TRP A 1 711 ? 36.482 0.936 11.006 1.00 23.30 757 TRP A N 1
ATOM 5367 C CA . TRP A 1 711 ? 35.467 0.233 11.797 1.00 25.40 757 TRP A CA 1
ATOM 5368 C C . TRP A 1 711 ? 35.461 -1.268 11.574 1.00 27.63 757 TRP A C 1
ATOM 5369 O O . TRP A 1 711 ? 35.346 -2.041 12.535 1.00 27.17 757 TRP A O 1
ATOM 5380 N N . SER A 1 712 ? 35.603 -1.701 10.322 1.00 26.31 758 SER A N 1
ATOM 5381 C CA . SER A 1 712 ? 35.571 -3.130 10.012 1.00 30.06 758 SER A CA 1
ATOM 5382 C C . SER A 1 712 ? 36.631 -3.933 10.784 1.00 29.76 758 SER A C 1
ATOM 5383 O O . SER A 1 712 ? 36.407 -5.098 11.111 1.00 30.59 758 SER A O 1
ATOM 5386 N N . THR A 1 713 ? 37.753 -3.300 11.121 1.00 28.08 759 THR A N 1
ATOM 5387 C CA . THR A 1 713 ? 38.825 -3.996 11.845 1.00 28.69 759 THR A CA 1
ATOM 5388 C C . THR A 1 713 ? 39.012 -3.509 13.276 1.00 27.76 759 THR A C 1
ATOM 5389 O O . THR A 1 713 ? 39.996 -3.850 13.928 1.00 28.96 759 THR A O 1
ATOM 5393 N N . ASP A 1 714 ? 38.069 -2.715 13.776 1.00 27.04 760 ASP A N 1
ATOM 5394 C CA . ASP A 1 714 ? 38.068 -2.368 15.188 1.00 32.22 760 ASP A CA 1
ATOM 5395 C C . ASP A 1 714 ? 37.542 -3.611 15.945 1.00 30.97 760 ASP A C 1
ATOM 5396 O O . ASP A 1 714 ? 36.376 -3.981 15.792 1.00 29.15 760 ASP A O 1
ATOM 5401 N N . PRO A 1 715 ? 38.408 -4.251 16.756 1.00 33.64 761 PRO A N 1
ATOM 5402 C CA . PRO A 1 715 ? 38.123 -5.583 17.328 1.00 34.53 761 PRO A CA 1
ATOM 5403 C C . PRO A 1 715 ? 36.811 -5.659 18.124 1.00 29.38 761 PRO A C 1
ATOM 5404 O O . PRO A 1 715 ? 36.167 -6.709 18.151 1.00 28.04 761 PRO A O 1
ATOM 5408 N N . TRP A 1 716 ? 36.414 -4.557 18.749 1.00 28.39 762 TRP A N 1
ATOM 5409 C CA . TRP A 1 716 ? 35.216 -4.552 19.592 1.00 32.20 762 TRP A CA 1
ATOM 5410 C C . TRP A 1 716 ? 33.997 -4.022 18.900 1.00 29.71 762 TRP A C 1
ATOM 5411 O O . TRP A 1 716 ? 32.929 -3.898 19.507 1.00 25.64 762 TRP A O 1
ATOM 5422 N N . ILE A 1 717 ? 34.139 -3.713 17.616 1.00 28.29 763 ILE A N 1
ATOM 5423 C CA . ILE A 1 717 ? 33.019 -3.184 16.843 1.00 27.60 763 ILE A CA 1
ATOM 5424 C C . ILE A 1 717 ? 32.785 -4.015 15.592 1.00 26.87 763 ILE A C 1
ATOM 5425 O O . ILE A 1 717 ? 31.736 -4.641 15.457 1.00 23.44 763 ILE A O 1
ATOM 5430 N N . GLN A 1 718 ? 33.750 -3.971 14.665 1.00 23.59 764 GLN A N 1
ATOM 5431 C CA . GLN A 1 718 ? 33.767 -4.780 13.433 1.00 25.11 764 GLN A CA 1
ATOM 5432 C C . GLN A 1 718 ? 32.622 -4.555 12.459 1.00 23.18 764 GLN A C 1
ATOM 5433 O O . GLN A 1 718 ? 32.331 -5.424 11.630 1.00 26.25 764 GLN A O 1
ATOM 5439 N N . MET A 1 719 ? 31.962 -3.403 12.540 1.00 21.70 765 MET A N 1
ATOM 5440 C CA . MET A 1 719 ? 30.827 -3.124 11.660 1.00 22.03 765 MET A CA 1
ATOM 5441 C C . MET A 1 719 ? 30.426 -1.656 11.776 1.00 18.99 765 MET A C 1
ATOM 5442 O O . MET A 1 719 ? 30.935 -0.946 12.632 1.00 19.01 765 MET A O 1
ATOM 5447 N N . ALA A 1 720 ? 29.500 -1.229 10.922 1.00 19.83 766 ALA A N 1
ATOM 5448 C CA . ALA A 1 720 ? 28.864 0.083 11.066 1.00 21.52 766 ALA A CA 1
ATOM 5449 C C . ALA A 1 720 ? 27.416 -0.023 11.556 1.00 20.97 766 ALA A C 1
ATOM 5450 O O . ALA A 1 720 ? 27.029 0.686 12.476 1.00 20.75 766 ALA A O 1
ATOM 5452 N N . TYR A 1 721 ? 26.625 -0.889 10.923 1.00 23.22 767 TYR A N 1
ATOM 5453 C CA . TYR A 1 721 ? 25.217 -1.102 11.291 1.00 24.94 767 TYR A CA 1
ATOM 5454 C C . TYR A 1 721 ? 24.610 -2.335 10.644 1.00 22.78 767 TYR A C 1
ATOM 5455 O O . TYR A 1 721 ? 25.039 -2.758 9.565 1.00 23.04 767 TYR A O 1
ATOM 5464 N N . SER A 1 722 ? 23.579 -2.880 11.293 1.00 20.00 768 SER A N 1
ATOM 5465 C CA . SER A 1 722 ? 22.977 -4.154 10.895 1.00 21.57 768 SER A CA 1
ATOM 5466 C C . SER A 1 722 ? 22.061 -4.032 9.683 1.00 22.54 768 SER A C 1
ATOM 5467 O O . SER A 1 722 ? 21.603 -2.946 9.343 1.00 24.30 768 SER A O 1
ATOM 5470 N N . PHE A 1 723 ? 21.820 -5.160 9.022 1.00 22.89 769 PHE A N 1
ATOM 5471 C CA . PHE A 1 723 ? 20.802 -5.279 7.977 1.00 23.26 769 PHE A CA 1
ATOM 5472 C C . PHE A 1 723 ? 20.317 -6.734 7.957 1.00 23.80 769 PHE A C 1
ATOM 5473 O O . PHE A 1 723 ? 20.901 -7.586 8.612 1.00 25.08 769 PHE A O 1
ATOM 5481 N N . VAL A 1 724 ? 19.247 -7.018 7.224 1.00 24.95 770 VAL A N 1
ATOM 5482 C CA . VAL A 1 724 ? 18.726 -8.372 7.171 1.00 21.47 770 VAL A CA 1
ATOM 5483 C C . VAL A 1 724 ? 19.343 -9.110 5.972 1.00 26.30 770 VAL A C 1
ATOM 5484 O O . VAL A 1 724 ? 19.073 -8.767 4.817 1.00 26.19 770 VAL A O 1
ATOM 5488 N N . LYS A 1 725 ? 20.168 -10.109 6.264 1.00 24.50 771 LYS A N 1
ATOM 5489 C CA . LYS A 1 725 ? 20.741 -10.992 5.243 1.00 32.08 771 LYS A CA 1
ATOM 5490 C C . LYS A 1 725 ? 19.676 -11.873 4.575 1.00 29.93 771 LYS A C 1
ATOM 5491 O O . LYS A 1 725 ? 18.614 -12.122 5.149 1.00 28.14 771 LYS A O 1
ATOM 5497 N N . THR A 1 726 ? 19.973 -12.349 3.368 1.00 29.06 772 THR A N 1
ATOM 5498 C CA . THR A 1 726 ? 19.052 -13.201 2.614 1.00 27.41 772 THR A CA 1
ATOM 5499 C C . THR A 1 726 ? 18.645 -14.396 3.474 1.00 27.29 772 THR A C 1
ATOM 5500 O O . THR A 1 726 ? 19.472 -14.962 4.184 1.00 29.07 772 THR A O 1
ATOM 5504 N N . GLY A 1 727 ? 17.362 -14.738 3.441 1.00 28.19 773 GLY A N 1
ATOM 5505 C CA . GLY A 1 727 ? 16.826 -15.812 4.281 1.00 31.10 773 GLY A CA 1
ATOM 5506 C C . GLY A 1 727 ? 16.371 -15.366 5.665 1.00 35.20 773 GLY A C 1
ATOM 5507 O O . GLY A 1 727 ? 15.690 -16.122 6.374 1.00 32.74 773 GLY A O 1
ATOM 5508 N N . GLY A 1 728 ? 16.741 -14.143 6.051 1.00 32.90 774 GLY A N 1
ATOM 5509 C CA . GLY A 1 728 ? 16.433 -13.626 7.390 1.00 29.72 774 GLY A CA 1
ATOM 5510 C C . GLY A 1 728 ? 15.098 -12.907 7.454 1.00 31.57 774 GLY A C 1
ATOM 5511 O O . GLY A 1 728 ? 14.477 -12.625 6.422 1.00 30.78 774 GLY A O 1
ATOM 5512 N N . SER A 1 729 ? 14.667 -12.594 8.672 1.00 28.50 775 SER A N 1
ATOM 5513 C CA . SER A 1 729 ? 13.395 -11.910 8.892 1.00 28.43 775 SER A CA 1
ATOM 5514 C C . SER A 1 729 ? 13.596 -10.758 9.869 1.00 28.47 775 SER A C 1
ATOM 5515 O O . SER A 1 729 ? 14.500 -10.798 10.706 1.00 28.06 775 SER A O 1
ATOM 5518 N N . GLY A 1 730 ? 12.749 -9.738 9.762 1.00 27.37 776 GLY A N 1
ATOM 5519 C CA . GLY A 1 730 ? 12.743 -8.634 10.725 1.00 27.57 776 GLY A CA 1
ATOM 5520 C C . GLY A 1 730 ? 12.505 -9.132 12.140 1.00 30.15 776 GLY A C 1
ATOM 5521 O O . GLY A 1 730 ? 12.915 -8.495 13.110 1.00 26.45 776 GLY A O 1
ATOM 5522 N N . GLU A 1 731 ? 11.850 -10.287 12.250 1.00 27.33 777 GLU A N 1
ATOM 5523 C CA . GLU A 1 731 ? 11.586 -10.900 13.540 1.00 27.27 777 GLU A CA 1
ATOM 5524 C C . GLU A 1 731 ? 12.882 -11.182 14.300 1.00 25.07 777 GLU A C 1
ATOM 5525 O O . GLU A 1 731 ? 12.891 -11.176 15.529 1.00 25.67 777 GLU A O 1
ATOM 5531 N N . ALA A 1 732 ? 13.977 -11.430 13.575 1.00 27.95 778 ALA A N 1
ATOM 5532 C CA . ALA A 1 732 ? 15.283 -11.649 14.221 1.00 25.52 778 ALA A CA 1
ATOM 5533 C C . ALA A 1 732 ? 15.670 -10.551 15.223 1.00 22.49 778 ALA A C 1
ATOM 5534 O O . ALA A 1 732 ? 16.313 -10.838 16.238 1.00 26.71 778 ALA A O 1
ATOM 5536 N N . TYR A 1 733 ? 15.309 -9.304 14.934 1.00 20.15 779 TYR A N 1
ATOM 5537 C CA . TYR A 1 733 ? 15.572 -8.190 15.866 1.00 24.23 779 TYR A CA 1
ATOM 5538 C C . TYR A 1 733 ? 14.834 -8.400 17.201 1.00 24.78 779 TYR A C 1
ATOM 5539 O O . TYR A 1 733 ? 15.406 -8.187 18.279 1.00 22.83 779 TYR A O 1
ATOM 5548 N N . ASP A 1 734 ? 13.572 -8.832 17.118 1.00 21.86 780 ASP A N 1
ATOM 5549 C CA . ASP A 1 734 ? 12.780 -9.190 18.303 1.00 23.31 780 ASP A CA 1
ATOM 5550 C C . ASP A 1 734 ? 13.388 -10.369 19.049 1.00 28.18 780 ASP A C 1
ATOM 5551 O O . ASP A 1 734 ? 13.475 -10.346 20.283 1.00 26.39 780 ASP A O 1
ATOM 5556 N N . ILE A 1 735 ? 13.807 -11.400 18.302 1.00 24.80 781 ILE A N 1
ATOM 5557 C CA . ILE A 1 735 ? 14.357 -12.610 18.919 1.00 26.57 781 ILE A CA 1
ATOM 5558 C C . ILE A 1 735 ? 15.644 -12.308 19.665 1.00 24.53 781 ILE A C 1
ATOM 5559 O O . ILE A 1 735 ? 15.833 -12.784 20.784 1.00 23.89 781 ILE A O 1
ATOM 5564 N N . ILE A 1 736 ? 16.519 -11.499 19.059 1.00 24.89 782 ILE A N 1
ATOM 5565 C CA . ILE A 1 736 ? 17.764 -11.084 19.712 1.00 23.48 782 ILE A CA 1
ATOM 5566 C C . ILE A 1 736 ? 17.455 -10.247 20.963 1.00 24.42 782 ILE A C 1
ATOM 5567 O O . ILE A 1 736 ? 18.131 -10.381 21.990 1.00 25.16 782 ILE A O 1
ATOM 5572 N N . ALA A 1 737 ? 16.415 -9.417 20.876 1.00 23.31 783 ALA A N 1
ATOM 5573 C CA . ALA A 1 737 ? 16.013 -8.530 21.981 1.00 24.22 783 ALA A CA 1
ATOM 5574 C C . ALA A 1 737 ? 15.408 -9.274 23.187 1.00 29.22 783 ALA A C 1
ATOM 5575 O O . ALA A 1 737 ? 15.320 -8.723 24.288 1.00 30.45 783 ALA A O 1
ATOM 5577 N N . GLU A 1 738 ? 14.980 -10.510 22.967 1.00 23.36 784 GLU A N 1
ATOM 5578 C CA . GLU A 1 738 ? 14.265 -11.265 23.995 1.00 29.80 784 GLU A CA 1
ATOM 5579 C C . GLU A 1 738 ? 15.186 -11.589 25.166 1.00 24.38 784 GLU A C 1
ATOM 5580 O O . GLU A 1 738 ? 16.298 -12.086 24.978 1.00 25.66 784 GLU A O 1
ATOM 5586 N N . ASP A 1 739 ? 14.736 -11.274 26.373 1.00 24.87 785 ASP A N 1
ATOM 5587 C CA . ASP A 1 739 ? 15.538 -11.520 27.560 1.00 28.83 785 ASP A CA 1
ATOM 5588 C C . ASP A 1 739 ? 15.613 -13.020 27.855 1.00 29.47 785 ASP A C 1
ATOM 5589 O O . ASP A 1 739 ? 14.779 -13.794 27.367 1.00 28.74 785 ASP A O 1
ATOM 5594 N N . ILE A 1 740 ? 16.631 -13.429 28.608 1.00 26.08 786 ILE A N 1
ATOM 5595 C CA . ILE A 1 740 ? 16.760 -14.827 29.006 1.00 29.39 786 ILE A CA 1
ATOM 5596 C C . ILE A 1 740 ? 16.486 -14.919 30.492 1.00 29.79 786 ILE A C 1
ATOM 5597 O O . ILE A 1 740 ? 17.241 -14.371 31.298 1.00 29.79 786 ILE A O 1
ATOM 5602 N N . GLN A 1 741 ? 15.391 -15.598 30.838 1.00 37.96 787 GLN A N 1
ATOM 5603 C CA . GLN A 1 741 ? 15.012 -15.861 32.236 1.00 35.48 787 GLN A CA 1
ATOM 5604 C C . GLN A 1 741 ? 14.914 -14.609 33.105 1.00 33.93 787 GLN A C 1
ATOM 5605 O O . GLN A 1 741 ? 15.253 -14.644 34.295 1.00 32.79 787 GLN A O 1
ATOM 5611 N N . GLY A 1 742 ? 14.454 -13.506 32.516 1.00 30.00 788 GLY A N 1
ATOM 5612 C CA . GLY A 1 742 ? 14.443 -12.210 33.207 1.00 32.31 788 GLY A CA 1
ATOM 5613 C C . GLY A 1 742 ? 15.781 -11.856 33.840 1.00 28.45 788 GLY A C 1
ATOM 5614 O O . GLY A 1 742 ? 15.837 -11.065 34.788 1.00 25.18 788 GLY A O 1
ATOM 5615 N N . THR A 1 743 ? 16.860 -12.441 33.314 1.00 28.35 789 THR A N 1
ATOM 5616 C CA . 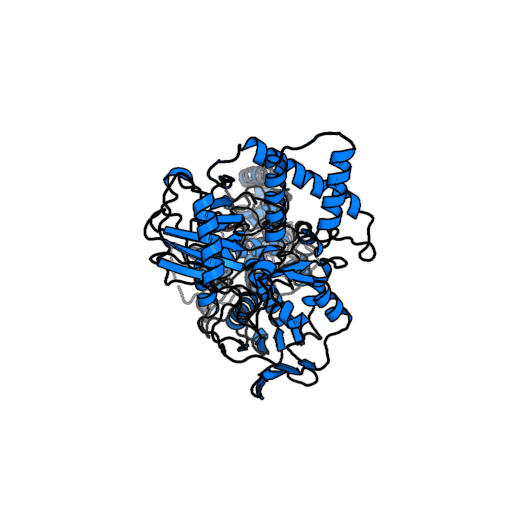THR A 1 743 ? 18.171 -12.347 33.942 1.00 28.82 789 THR A CA 1
ATOM 5617 C C . THR A 1 743 ? 19.202 -11.704 32.998 1.00 27.71 789 THR A C 1
ATOM 5618 O O . THR A 1 743 ? 19.941 -10.815 33.394 1.00 25.87 789 THR A O 1
ATOM 5622 N N . VAL A 1 744 ? 19.239 -12.168 31.756 1.00 27.00 790 VAL A N 1
ATOM 5623 C CA . VAL A 1 744 ? 20.159 -11.623 30.763 1.00 26.50 790 VAL A CA 1
ATOM 5624 C C . VAL A 1 744 ? 19.341 -10.846 29.755 1.00 26.73 790 VAL A C 1
ATOM 5625 O O . VAL A 1 744 ? 18.411 -11.377 29.151 1.00 27.32 790 VAL A O 1
ATOM 5629 N N . PHE A 1 745 ? 19.681 -9.575 29.595 1.00 23.75 791 PHE A N 1
ATOM 5630 C CA . PHE A 1 745 ? 18.921 -8.687 28.728 1.00 26.83 791 PHE A CA 1
ATOM 5631 C C . PHE A 1 745 ? 19.778 -8.247 27.544 1.00 23.30 791 PHE A C 1
ATOM 5632 O O . PHE A 1 745 ? 21.000 -8.257 27.644 1.00 23.13 791 PHE A O 1
ATOM 5640 N N . PHE A 1 746 ? 19.133 -7.875 26.437 1.00 22.62 792 PHE A N 1
ATOM 5641 C CA . PHE A 1 746 ? 19.845 -7.467 25.213 1.00 23.25 792 PHE A CA 1
ATOM 5642 C C . PHE A 1 746 ? 19.347 -6.144 24.655 1.00 25.23 792 PHE A C 1
ATOM 5643 O O . PHE A 1 746 ? 18.138 -5.932 24.535 1.00 24.19 792 PHE A O 1
ATOM 5651 N N . ALA A 1 747 ? 20.291 -5.270 24.306 1.00 21.19 793 ALA A N 1
ATOM 5652 C CA . ALA A 1 747 ? 19.983 -3.990 23.652 1.00 18.99 793 ALA A CA 1
ATOM 5653 C C . ALA A 1 747 ? 21.069 -3.670 22.622 1.00 22.69 793 ALA A C 1
ATOM 5654 O O . ALA A 1 747 ? 22.037 -4.420 22.496 1.00 19.67 793 ALA A O 1
ATOM 5656 N N . GLY A 1 748 ? 20.902 -2.564 21.890 1.00 21.11 794 GLY A N 1
ATOM 5657 C CA . GLY A 1 748 ? 21.783 -2.227 20.767 1.00 19.68 794 GLY A CA 1
ATOM 5658 C C . GLY A 1 748 ? 20.943 -2.079 19.515 1.00 21.35 794 GLY A C 1
ATOM 5659 O O . GLY A 1 748 ? 19.795 -2.544 19.485 1.00 20.95 794 GLY A O 1
ATOM 5660 N N . GLU A 1 749 ? 21.500 -1.432 18.487 1.00 21.66 795 GLU A N 1
ATOM 5661 C CA . GLU A 1 749 ? 20.770 -1.180 17.238 1.00 16.35 795 GLU A CA 1
ATOM 5662 C C . GLU A 1 749 ? 20.269 -2.457 16.558 1.00 22.24 795 GLU A C 1
ATOM 5663 O O . GLU A 1 749 ? 19.230 -2.439 15.892 1.00 22.34 795 GLU A O 1
ATOM 5669 N N . ALA A 1 750 ? 20.995 -3.563 16.728 1.00 21.51 796 ALA A N 1
ATOM 5670 C CA . ALA A 1 750 ? 20.596 -4.817 16.090 1.00 22.09 796 ALA A CA 1
ATOM 5671 C C . ALA A 1 750 ? 19.519 -5.546 16.895 1.00 25.63 796 ALA A C 1
ATOM 5672 O O . ALA A 1 750 ? 19.162 -6.676 16.558 1.00 23.55 796 ALA A O 1
ATOM 5674 N N . THR A 1 751 ? 19.004 -4.903 17.949 1.00 23.11 797 THR A N 1
ATOM 5675 C CA . THR A 1 751 ? 17.876 -5.461 18.722 1.00 21.26 797 THR A CA 1
ATOM 5676 C C . THR A 1 751 ? 16.610 -4.614 18.601 1.00 20.65 797 THR A C 1
ATOM 5677 O O . THR A 1 751 ? 15.631 -4.854 19.309 1.00 25.26 797 THR A O 1
ATOM 5681 N N . ASN A 1 752 ? 16.624 -3.623 17.706 1.00 22.96 798 ASN A N 1
ATOM 5682 C CA . ASN A 1 752 ? 15.477 -2.744 17.526 1.00 23.09 798 ASN A CA 1
ATOM 5683 C C . ASN A 1 752 ? 14.823 -2.935 16.162 1.00 21.24 798 ASN A C 1
ATOM 5684 O O . ASN A 1 752 ? 15.284 -2.404 15.157 1.00 20.26 798 ASN A O 1
ATOM 5689 N N . ARG A 1 753 ? 13.727 -3.685 16.155 1.00 24.47 799 ARG A N 1
ATOM 5690 C CA . ARG A 1 753 ? 13.001 -4.001 14.938 1.00 21.35 799 ARG A CA 1
ATOM 5691 C C . ARG A 1 753 ? 12.365 -2.790 14.260 1.00 22.28 799 ARG A C 1
ATOM 5692 O O . ARG A 1 753 ? 12.289 -2.739 13.038 1.00 24.09 799 ARG A O 1
ATOM 5700 N N . HIS A 1 754 ? 11.872 -1.837 15.051 1.00 25.40 800 HIS A N 1
ATOM 5701 C CA . HIS A 1 754 ? 11.266 -0.629 14.489 1.00 25.14 800 HIS A CA 1
ATOM 5702 C C . HIS A 1 754 ? 12.310 0.293 13.922 1.00 22.36 800 HIS A C 1
ATOM 5703 O O . HIS A 1 754 ? 12.120 0.894 12.866 1.00 21.53 800 HIS A O 1
ATOM 5710 N N . PHE A 1 755 ? 13.410 0.443 14.647 1.00 20.11 801 PHE A N 1
ATOM 5711 C CA . PHE A 1 755 ? 14.410 1.452 14.315 1.00 16.67 801 PHE A CA 1
ATOM 5712 C C . PHE A 1 755 ? 15.807 0.817 14.320 1.00 21.84 801 PHE A C 1
ATOM 5713 O O . PHE A 1 755 ? 16.650 1.129 15.166 1.00 22.04 801 PHE A O 1
ATOM 5721 N N . PRO A 1 756 ? 16.063 -0.084 13.359 1.00 23.05 802 PRO A N 1
ATOM 5722 C CA . PRO A 1 756 ? 17.394 -0.683 13.282 1.00 20.20 802 PRO A CA 1
ATOM 5723 C C . PRO A 1 756 ? 18.456 0.338 12.872 1.00 21.83 802 PRO A C 1
ATOM 5724 O O . PRO A 1 756 ? 18.112 1.423 12.378 1.00 23.27 802 PRO A O 1
ATOM 5728 N N . GLN A 1 757 ? 19.726 0.010 13.112 1.00 19.28 803 GLN A N 1
ATOM 5729 C CA . GLN A 1 757 ? 20.882 0.747 12.543 1.00 21.82 803 GLN A CA 1
ATOM 5730 C C . GLN A 1 757 ? 21.305 2.024 13.274 1.00 24.39 803 GLN A C 1
ATOM 5731 O O . GLN A 1 757 ? 22.493 2.340 13.335 1.00 25.73 803 GLN A O 1
ATOM 5737 N N . THR A 1 758 ? 20.346 2.766 13.808 1.00 18.51 804 THR A N 1
ATOM 5738 C CA . THR A 1 758 ? 20.617 4.169 14.159 1.00 22.31 804 THR A CA 1
ATOM 5739 C C . THR A 1 758 ? 21.000 4.3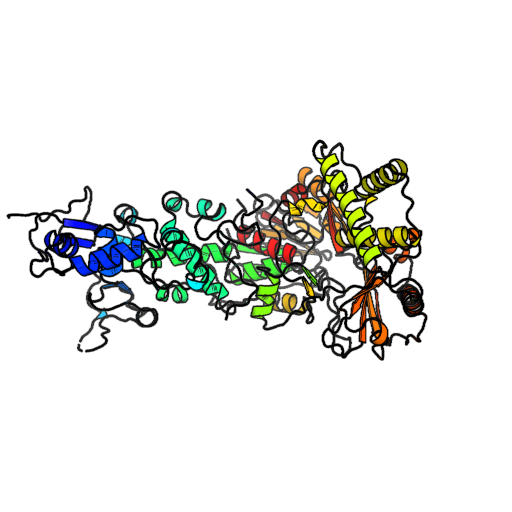68 15.621 1.00 20.14 804 THR A C 1
ATOM 5740 O O . THR A 1 758 ? 20.707 3.518 16.484 1.00 18.09 804 THR A O 1
ATOM 5744 N N . VAL A 1 759 ? 21.658 5.494 15.903 1.00 18.86 805 VAL A N 1
ATOM 5745 C CA . VAL A 1 759 ? 21.862 5.915 17.284 1.00 18.17 805 VAL A CA 1
ATOM 5746 C C . VAL A 1 759 ? 20.487 5.997 17.987 1.00 18.29 805 VAL A C 1
ATOM 5747 O O . VAL A 1 759 ? 20.332 5.521 19.112 1.00 17.36 805 VAL A O 1
ATOM 5751 N N . THR A 1 760 ? 19.497 6.574 17.308 1.00 19.33 806 THR A N 1
ATOM 5752 C CA . THR A 1 760 ? 18.136 6.683 17.865 1.00 20.43 806 THR A CA 1
ATOM 5753 C C . THR A 1 760 ? 17.579 5.317 18.278 1.00 20.68 806 THR A C 1
ATOM 5754 O O . THR A 1 760 ? 17.073 5.154 19.396 1.00 20.91 806 THR A O 1
ATOM 5758 N N . GLY A 1 761 ? 17.691 4.339 17.379 1.00 19.53 807 GLY A N 1
ATOM 5759 C CA . GLY A 1 761 ? 17.209 2.984 17.632 1.00 19.70 807 GLY A CA 1
ATOM 5760 C C . GLY A 1 761 ? 17.969 2.282 18.736 1.00 18.12 807 GLY A C 1
ATOM 5761 O O . GLY A 1 761 ? 17.376 1.534 19.507 1.00 20.69 807 GLY A O 1
ATOM 5762 N N . ALA A 1 762 ? 19.282 2.493 18.796 1.00 17.85 808 ALA A N 1
ATOM 5763 C CA . ALA A 1 762 ? 20.105 1.951 19.882 1.00 20.48 808 ALA A CA 1
ATOM 5764 C C . ALA A 1 762 ? 19.726 2.596 21.225 1.00 20.75 808 ALA A C 1
ATOM 5765 O O . ALA A 1 762 ? 19.557 1.914 22.241 1.00 20.49 808 ALA A O 1
ATOM 5767 N N . TYR A 1 763 ? 19.597 3.917 21.220 1.00 18.49 809 TYR A N 1
ATOM 5768 C CA . TYR A 1 763 ? 19.143 4.637 22.412 1.00 18.50 809 TYR A CA 1
ATOM 5769 C C . TYR A 1 763 ? 17.795 4.105 22.951 1.00 20.68 809 TYR A C 1
ATOM 5770 O O . TYR A 1 763 ? 17.649 3.858 24.147 1.00 19.12 809 TYR A O 1
ATOM 5779 N N . LEU A 1 764 ? 16.823 3.932 22.062 1.00 18.19 810 LEU A N 1
ATOM 5780 C CA . LEU A 1 764 ? 15.504 3.463 22.462 1.00 19.98 810 LEU A CA 1
ATOM 5781 C C . LEU A 1 764 ? 15.515 2.007 22.954 1.00 22.17 810 LEU A C 1
ATOM 5782 O O . LEU A 1 764 ? 14.748 1.657 23.849 1.00 18.93 810 LEU A O 1
ATOM 5787 N N . SER A 1 765 ? 16.404 1.182 22.388 1.00 22.05 811 SER A N 1
ATOM 5788 C CA . SER A 1 765 ? 16.560 -0.212 22.828 1.00 19.77 811 SER A CA 1
ATOM 5789 C C . SER A 1 765 ? 17.056 -0.252 24.274 1.00 19.87 811 SER A C 1
ATOM 5790 O O . SER A 1 765 ? 16.604 -1.073 25.083 1.00 21.77 811 SER A O 1
ATOM 5793 N N . GLY A 1 766 ? 17.964 0.656 24.606 1.00 18.71 812 GLY A N 1
ATOM 5794 C CA . GLY A 1 766 ? 18.429 0.828 25.986 1.00 18.73 812 GLY A CA 1
ATOM 5795 C C . GLY A 1 766 ? 17.310 1.262 26.929 1.00 21.78 812 GLY A C 1
ATOM 5796 O O . GLY A 1 766 ? 17.165 0.713 28.022 1.00 21.81 812 GLY A O 1
ATOM 5797 N N . VAL A 1 767 ? 16.510 2.235 26.499 1.00 21.46 813 VAL A N 1
ATOM 5798 C CA . VAL A 1 767 ? 15.355 2.718 27.289 1.00 22.38 813 VAL A CA 1
ATOM 5799 C C . VAL A 1 767 ? 14.358 1.566 27.501 1.00 21.00 813 VAL A C 1
ATOM 5800 O O . VAL A 1 767 ? 13.822 1.384 28.605 1.00 24.84 813 VAL A O 1
ATOM 5804 N N . ARG A 1 768 ? 14.124 0.797 26.437 1.00 21.63 814 ARG A N 1
ATOM 5805 C CA . ARG A 1 768 ? 13.254 -0.387 26.464 1.00 21.71 814 ARG A CA 1
ATOM 5806 C C . ARG A 1 768 ? 13.690 -1.383 27.540 1.00 25.55 814 ARG A C 1
ATOM 5807 O O . ARG A 1 768 ? 12.877 -1.820 28.366 1.00 22.17 814 ARG A O 1
ATOM 5815 N N . GLU A 1 769 ? 14.975 -1.733 27.537 1.00 25.11 815 GLU A N 1
ATOM 5816 C CA . GLU A 1 769 ? 15.502 -2.698 28.492 1.00 22.99 815 GLU A CA 1
ATOM 5817 C C . GLU A 1 769 ? 15.521 -2.194 29.918 1.00 24.36 815 GLU A C 1
ATOM 5818 O O . GLU A 1 769 ? 15.272 -2.970 30.841 1.00 25.46 815 GLU A O 1
ATOM 5824 N N . ALA A 1 770 ? 15.825 -0.908 30.103 1.00 22.05 816 ALA A N 1
ATOM 5825 C CA . ALA A 1 770 ? 15.757 -0.292 31.423 1.00 22.43 816 ALA A CA 1
ATOM 5826 C C . ALA A 1 770 ? 14.355 -0.410 32.010 1.00 26.92 816 ALA A C 1
ATOM 5827 O O . ALA A 1 770 ? 14.209 -0.691 33.196 1.00 25.12 816 ALA A O 1
ATOM 5829 N N . SER A 1 771 ? 13.336 -0.204 31.180 1.00 22.59 817 SER A N 1
ATOM 5830 C CA . SER A 1 771 ? 11.959 -0.407 31.612 1.00 24.63 817 SER A CA 1
ATOM 5831 C C . SER A 1 771 ? 11.698 -1.852 32.083 1.00 25.80 817 SER A C 1
ATOM 5832 O O . SER A 1 771 ? 11.168 -2.054 33.170 1.00 27.66 817 SER A O 1
ATOM 5835 N N . LYS A 1 772 ? 12.075 -2.836 31.262 1.00 27.65 818 LYS A N 1
ATOM 5836 C CA . LYS A 1 772 ? 11.931 -4.270 31.596 1.00 29.84 818 LYS A CA 1
ATOM 5837 C C . LYS A 1 772 ? 12.664 -4.636 32.881 1.00 32.12 818 LYS A C 1
ATOM 5838 O O . LYS A 1 772 ? 12.146 -5.387 33.708 1.00 31.88 818 LYS A O 1
ATOM 5844 N N . ILE A 1 773 ? 13.879 -4.116 33.025 1.00 25.74 819 ILE A N 1
ATOM 5845 C CA . ILE A 1 773 ? 14.736 -4.407 34.171 1.00 28.24 819 ILE A CA 1
ATOM 5846 C C . ILE A 1 773 ? 14.181 -3.805 35.464 1.00 29.51 819 ILE A C 1
ATOM 5847 O O . ILE A 1 773 ? 14.198 -4.455 36.517 1.00 33.37 819 ILE A O 1
ATOM 5852 N N . ALA A 1 774 ? 13.687 -2.576 35.379 1.00 27.56 820 ALA A N 1
ATOM 5853 C CA . ALA A 1 774 ? 13.101 -1.890 36.529 1.00 29.76 820 ALA A CA 1
ATOM 5854 C C . ALA A 1 774 ? 11.774 -2.498 37.009 1.00 31.08 820 ALA A C 1
ATOM 5855 O O . ALA A 1 774 ? 11.381 -2.285 38.148 1.00 36.89 820 ALA A O 1
ATOM 5857 N N . ALA A 1 775 ? 11.092 -3.250 36.149 1.00 30.20 821 ALA A N 1
ATOM 5858 C CA . ALA A 1 775 ? 9.801 -3.846 36.504 1.00 35.79 821 ALA A CA 1
ATOM 5859 C C . ALA A 1 775 ? 9.928 -4.960 37.547 1.00 42.84 821 ALA A C 1
ATOM 5860 O O . ALA A 1 775 ? 8.922 -5.435 38.072 1.00 54.25 821 ALA A O 1
ATOM 5862 N N . ASP B 2 70 ? -3.487 -1.964 14.705 1.00 87.60 214 ASP B N 1
ATOM 5863 C CA . ASP B 2 70 ? -2.408 -2.071 13.678 1.00 85.79 214 ASP B CA 1
ATOM 5864 C C . ASP B 2 70 ? -1.068 -1.526 14.188 1.00 81.29 214 ASP B C 1
ATOM 5865 O O . ASP B 2 70 ? -1.017 -0.428 14.752 1.00 74.73 214 ASP B O 1
ATOM 5870 N N . PRO B 2 71 ? 0.023 -2.296 13.989 1.00 83.98 215 PRO B N 1
ATOM 5871 C CA . PRO B 2 71 ? 1.364 -1.919 14.456 1.00 74.24 215 PRO B CA 1
ATOM 5872 C C . PRO B 2 71 ? 2.011 -0.785 13.652 1.00 68.67 215 PRO B C 1
ATOM 5873 O O . PRO B 2 71 ? 3.118 -0.357 13.982 1.00 64.87 215 PRO B O 1
ATOM 5877 N N . HIS B 2 72 ? 1.321 -0.308 12.615 1.00 72.54 216 HIS B N 1
ATOM 5878 C CA . HIS B 2 72 ? 1.777 0.830 11.808 1.00 64.50 216 HIS B CA 1
ATOM 5879 C C . HIS B 2 72 ? 1.636 2.139 12.543 1.00 64.51 216 HIS B C 1
ATOM 5880 O O . HIS B 2 72 ? 2.029 3.191 12.026 1.00 61.88 216 HIS B O 1
ATOM 5887 N N . PHE B 2 73 ? 1.061 2.085 13.746 1.00 65.97 217 PHE B N 1
ATOM 5888 C CA . PHE B 2 73 ? 0.674 3.280 14.501 1.00 58.67 217 PHE B CA 1
ATOM 5889 C C . PHE B 2 73 ? 1.234 3.319 15.926 1.00 54.16 217 PHE B C 1
ATOM 5890 O O . PHE B 2 73 ? 1.703 4.367 16.387 1.00 43.97 217 PHE B O 1
ATOM 5898 N N . HIS B 2 74 ? 1.185 2.175 16.608 1.00 53.37 218 HIS B N 1
ATOM 5899 C CA . HIS B 2 74 ? 1.383 2.112 18.057 1.00 48.07 218 HIS B CA 1
ATOM 5900 C C . HIS B 2 74 ? 2.729 2.577 18.541 1.00 44.69 218 HIS B C 1
ATOM 5901 O O . HIS B 2 74 ? 3.753 2.383 17.878 1.00 38.65 218 HIS B O 1
ATOM 5908 N N . HIS B 2 75 ? 2.721 3.197 19.718 1.00 37.74 219 HIS B N 1
ATOM 5909 C CA . HIS B 2 75 ? 3.921 3.725 20.343 1.00 34.09 219 HIS B CA 1
ATOM 5910 C C . HIS B 2 75 ? 4.862 2.617 20.713 1.00 32.94 219 HIS B C 1
ATOM 5911 O O . HIS B 2 75 ? 4.518 1.710 21.480 1.00 29.54 219 HIS B O 1
ATOM 5918 N N . PHE B 2 76 ? 6.073 2.694 20.171 1.00 30.35 220 PHE B N 1
ATOM 5919 C CA . PHE B 2 76 ? 7.120 1.698 20.408 1.00 25.91 220 PHE B CA 1
ATOM 5920 C C . PHE B 2 76 ? 7.367 1.389 21.888 1.00 31.24 220 PHE B C 1
ATOM 5921 O O . PHE B 2 76 ? 7.535 0.222 22.262 1.00 30.04 220 PHE B O 1
ATOM 5929 N N . LEU B 2 77 ? 7.394 2.420 22.733 1.00 29.73 221 LEU B N 1
ATOM 5930 C CA . LEU B 2 77 ? 7.676 2.205 24.151 1.00 24.43 221 LEU B CA 1
ATOM 5931 C C . LEU B 2 77 ? 6.452 1.716 24.948 1.00 29.85 221 LEU B C 1
ATOM 5932 O O . LEU B 2 77 ? 6.601 1.233 26.063 1.00 29.48 221 LEU B O 1
ATOM 5937 N N . LEU B 2 78 ? 5.260 1.813 24.369 1.00 26.25 222 LEU B N 1
ATOM 5938 C CA . LEU B 2 78 ? 4.043 1.345 25.042 1.00 30.34 222 LEU B CA 1
ATOM 5939 C C . LEU B 2 78 ? 3.397 0.149 24.331 1.00 36.15 222 LEU B C 1
ATOM 5940 O O . LEU B 2 78 ? 2.200 -0.115 24.493 1.00 36.65 222 LEU B O 1
ATOM 5945 N N . SER B 2 79 ? 4.205 -0.579 23.561 1.00 31.52 223 SER B N 1
ATOM 5946 C CA . SER B 2 79 ? 3.749 -1.782 22.873 1.00 30.76 223 SER B CA 1
ATOM 5947 C C . SER B 2 79 ? 4.661 -2.959 23.190 1.00 36.27 223 SER B C 1
ATOM 5948 O O . SER B 2 79 ? 4.789 -3.872 22.387 1.00 35.72 223 SER B O 1
ATOM 5951 N N . GLN B 2 80 ? 5.279 -2.943 24.367 1.00 34.44 224 GLN B N 1
ATOM 5952 C CA . GLN B 2 80 ? 6.274 -3.948 24.718 1.00 33.27 224 GLN B CA 1
ATOM 5953 C C . GLN B 2 80 ? 5.719 -5.213 25.390 1.00 47.07 224 GLN B C 1
ATOM 5954 O O . GLN B 2 80 ? 6.493 -6.118 25.728 1.00 48.47 224 GLN B O 1
ATOM 5960 N N . THR B 2 81 ? 4.396 -5.289 25.567 1.00 44.52 225 THR B N 1
ATOM 5961 C CA . THR B 2 81 ? 3.761 -6.499 26.128 1.00 40.89 225 THR B CA 1
ATOM 5962 C C . THR B 2 81 ? 3.017 -7.327 25.078 1.00 51.15 225 THR B C 1
ATOM 5963 O O . THR B 2 81 ? 2.924 -6.941 23.907 1.00 50.46 225 THR B O 1
#

B-factor: mean 39.16, std 13.93, range [14.83, 99.62]

Solvent-accessible surface area: 32374 Å² total; per-residue (Å²): 147,180,37,32,63,129,16,55,77,92,75,20,61,16,117,78,2,64,16,23,2,43,29,10,144,170,14,16,131,93,24,113,5,83,117,1,18,0,7,0,2,6,6,4,0,0,28,49,0,25,25,19,14,96,100,79,144,66,121,4,73,107,106,12,53,76,12,92,152,79,6,87,80,54,17,147,62,143,22,35,20,39,5,0,2,32,9,51,32,8,6,6,4,1,34,0,46,65,105,137,21,102,49,15,31,80,11,59,99,119,25,101,8,55,48,110,51,7,111,61,10,101,11,34,83,143,111,180,136,107,82,30,78,100,119,53,50,161,65,7,126,41,0,53,50,184,104,0,58,84,35,21,52,70,37,7,24,2,24,114,5,38,0,33,106,53,2,103,60,28,129,25,7,39,0,0,16,2,3,27,48,188,137,61,27,165,14,13,61,7,7,7,74,62,164,45,105,25,18,2,20,0,1,59,0,53,59,9,2,99,1,0,56,158,69,4,80,104,15,74,229,49,42,20,2,0,3,5,0,0,2,0,0,3,0,20,0,40,74,68,5,120,79,20,13,44,27,138,84,0,36,8,49,0,10,7,17,0,0,10,2,0,40,1,14,68,17,0,76,100,0,3,44,8,0,0,23,14,7,10,0,2,9,0,7,17,60,12,36,78,130,108,80,13,4,50,162,130,60,34,112,39,24,2,3,0,6,13,0,14,15,5,0,0,0,0,0,1,1,0,49,0,0,14,5,132,11,17,0,1,11,22,28,101,35,40,0,10,46,4,100,18,16,105,74,2,157,64,16,24,0,0,53,11,29,4,43,1,75,0,0,26,15,3,10,0,1,11,2,3,62,23,46,62,41,90,37,48,115,27,36,160,108,36,30,5,2,29,68,35,11,186,79,5,69,89,82,28,32,157,101,0,54,144,41,12,66,41,12,19,94,61,0,37,102,51,50,158,104,57,74,85,178,92,20,34,30,0,6,84,19,12,81,88,27,61,132,60,71,48,179,152,50,55,70,161,35,61,147,42,22,27,40,0,18,32,8,18,27,2,52,20,2,39,54,8,1,14,20,2,76,90,0,0,0,61,8,58,34,30,24,112,96,22,13,49,26,35,38,35,94,1,5,0,44,36,0,5,10,41,5,6,86,61,2,10,118,68,20,68,38,68,71,153,11,22,8,87,26,0,34,14,82,53,155,71,1,84,1,45,3,63,117,54,58,59,49,62,2,75,46,0,0,2,14,25,18,3,5,9,13,52,145,50,36,16,114,18,60,48,107,24,61,124,122,13,58,136,6,0,70,27,0,1,36,0,32,15,4,16,0,0,0,27,7,83,112,28,9,1,55,100,39,7,128,37,14,11,29,3,0,6,4,6,56,53,59,99,86,21,3,12,0,13,10,0,15,8,2,11,21,153,64,158,39,11,0,0,2,0,5,0,3,11,95,5,15,44,70,4,170,117,37,76,56,141,62,0,26,93,62,0,10,60,12,0,96,55,0,1,116,159,64,146,10,19,98,29,94,68,81,14,11,6,70,14,44,100,20,86,79,7,47,0,14,37,0,18,2,73,48,29,0,24,4,83,5,1,67,25,1,7,92,51,27,139,34,30,0,7,2,3,8,7,7,6,0,63,29,8,13,55,43,21,8,0,9,6,3,0,0,2,10,0,0,7,65,2,2,87,98,60,80,61,42,7,6,7,0,34,62,98

Secondary structure (DSSP, 8-state):
--SBSSBSSTT---SS--BS---STT--TTS-BS-EEEEETTEEEEHHHHHHHHSTTSTTHHHHHHHHHHHHHT--S---HHHHIIIIISPPEEE---TTT--EEEPPTT----HHHHHH--TT------GGGSPPPHHHHHTTSTTTTTT--S---BSS-TTGGG-TTS-GGGTTB-TT-----TT---BPPTTPPP-SS-B-TTS--HHHHHH-GGGSS--HHHHHHHHHHHHHHHH-TTS---HHHHGGG---SSTHHHHHHHHHHHHHHHHHHHTSSS-TT----GGG-SS-GGGTS-EEEEE--SHHHHHHHHHHHHHT-EEEEE-SSSSS-TT--EE--STT--EESS--EEE--TT-HHHHHHHHHT---EEPPS---EEPTTSPBPPHHHHHHHHHHHHHHHHHHHHHGGG--GGG--BHHHHHHHHHHHHHHHS-PPPPHHHHHHHHHHHHHHHHHHTS-TTSBBTTTTTGGGGS----S-EEE-TT-THHHHHHHHTTS-EESS--EEEEE-SSSSEEEEETT--EEEESEEEE---HHHHHTT-SEEESPPPHHHHHHHHHEEEE--EEEEEE-SS-TTHHHHTT-SEEEE--SSGGGTTEEEEEEES-TTS-S-EEEEEE-THHHHHHHTS-HHHHHHHHHHHHHHHTTTS--PPPSEEEE--GGG-TTT--SEEEEBTT--THHHHHHH--BTTTEEE-SGGG-SSS-SSHHHHHHHHHHHHHHHH-/-TTTS-GGG---

GO terms:
  GO:0071949 FAD binding (F, IDA)
  GO:0008270 zinc ion binding (F, IDA)
  GO:0042393 histone binding (F, IDA)
  GO:0000786 nucleosome (C, IDA)
  GO:0140682 FAD-dependent H3K4me/H3K4me3 demethylase activity (F, IDA)
  GO:0140682 FAD-dependent H3K4me/H3K4me3 demethylase activity (F, EXP)
  GO:0005515 protein binding (F, IPI)
  GO:0005654 nucleoplasm (C, TAS)
  GO:0032452 histone demethylase activity (F, TAS)
  GO:0005654 nucleoplasm (C, IDA)
  GO:0005634 nucleus (C, EXP)
  GO:0005694 chromosome (C, EXP)
  GO:0000785 chromatin (C, IDA)
  GO:0045815 transcription initiation-coupled chromatin remodeling (P, IDA)

InterPro domains:
  IPR002937 Amine oxidase [PF01593] (393-819)
  IPR007526 SWIRM domain [PF04433] (292-363)
  IPR007526 SWIRM domain [PS50934] (275-373)
  IPR009057 Homedomain-like superfamily [SSF46689] (272-378)
  IPR011124 Zinc finger, CW-type [PF07496] (138-190)
  IPR011124 Zinc finger, CW-type [PS51050] (133-193)
  IPR036188 FAD/NAD(P)-binding domain superfamily [G3DSA:3.50.50.60] (385-818)
  IPR036188 FAD/NAD(P)-binding domain superfamily [SSF51905] (382-821)
  IPR036388 Winged helix-like DNA-binding domain superfamily [G3DSA:1.10.10.10] (276-373)
  IPR050281 Flavin monoamine oxidase and related enzymes [PTHR10742] (304-820)

Foldseek 3Di:
DPADQDAPDPPQPQNWAAAQQVPDPPFCGRHGANHWADQFSHHTGGDVSLCLCVPPPHDNVVVLVVLQVLCVVQHDDHSHSSVVCFFQFFWAKAFAPPPVQRAIDTDRRVDAAALVCNLHDHFPDDPVPPRSPDDHDPVLVVCPDPCRVVRRDDQWAFEPQLLCVLQVQHRRQLLRHDSPHDPFDPLENQEDHPPDDFAPNHDHLNDDDPVRCVVCVVCVVPVNLVSNLLSSLLSVCRVPVQAADALSNSLSNGGTHDSVSSVSSVVSHVSQLLCLLLASGCAFLRADDLVQASADPVLAPFEEEEEAQALQSLLLLLSCVSNNHHYAYEYQAPDHHFQFDWDPPAVPFIHTQGDFKDDFRRVFSVVSNCVNVVHDWAFADPDAFAFEFAADTDDVVLLVVLLVVLVVLLVVLQVVLPPDALVRWFQLLVSSVVVVVVVCVPPVDDDDPQSVLSNLLSQLVLLVVALAARRFATSNAFPVLVVHHYRHDTMTGNTVGCVVSSVSSCPPGNYHHSFAWAEWEDPDQWIWTAGPVGDIDITQAYEYAFALVCVLVNSHHYVVDDDPLLNCLSVQKDQHAKGKKKFFDPDAVCCVPVVLRQKYAYRAPDSQCRQLQGMWGQRDSVRDGGMIMTMRGYCRVVVCPPPDFVVSLVVVVVSVCRSHVVDDDGHTPDMDIDDQCPPPRGNGRFMGGTRSHHLCSLCSNQDADPLHYGYAYLSNASNRHRDSSSRSSRSSNVSSSNSD/DVVDDDPVPPPD